Protein 3BH7 (pdb70)

GO terms:
  GO:0005525 GTP binding (F, IDA)
  GO:0003924 GTPase activity (F, IDA)
  GO:0019003 GDP binding (F, IDA)
  GO:0001822 kidney development (P, IMP)
  GO:0042461 photoreceptor cell development (P, IMP)
  GO:1903441 protein localization to ciliary membrane (P, IMP)
  GO:0006893 Golgi to plasma membrane transport (P, IMP)
  GO:0005515 protein binding (F, IPI)
  GO:0042073 intraciliary transport (P, IMP)
  GO:0007224 smoothened signaling pathway (P, IMP)
  GO:0000287 magnesium ion binding (F, IDA)
  GO:0035869 ciliary transition zone (C, IDA)
  GO:0036064 ciliary basal body (C, IDA)
  GO:0005930 axoneme (C, IDA)

Nearest PDB structures (foldseek):
  3bh7-assembly1_A  TM=1.006E+00  e=1.683E-35  Mus musculus
  3bh6-assembly1_A  TM=1.001E+00  e=4.102E-32  Mus musculus
  4zi2-assembly2_B  TM=9.980E-01  e=4.370E-32  Mus musculus
  4zi3-assembly1_B  TM=9.937E-01  e=2.928E-31  Mus musculus
  5di3-assembly1_A  TM=9.813E-01  e=5.095E-27  Chlamydomonas reinhardtii

InterPro domains:
  IPR005225 Small GTP-binding domain [TIGR00231] (16-137)
  IPR006689 Small GTPase superfamily, ARF/SAR type [PF00025] (4-176)
  IPR006689 Small GTPase superfamily, ARF/SAR type [PR00328] (19-42)
  IPR006689 Small GTPase superfamily, ARF/SAR type [PR00328] (47-71)
  IPR006689 Small GTPase superfamily, ARF/SAR type [PR00328] (74-99)
  IPR006689 Small GTPase superfamily, ARF/SAR type [PR00328] (119-140)
  IPR006689 Small GTPase superfamily, ARF/SAR type [SM00178] (3-177)
  IPR027417 P-loop containing nucleoside triphosphate hydrolase [G3DSA:3.40.50.300] (18-182)
  IPR027417 P-loop containing nucleoside triphosphate hydrolase [SSF52540] (15-177)
  IPR044612 ADP-ribosylation factor-like protein 2/3 [PTHR45697] (1-179)

Foldseek 3Di:
DAEEEEAEAFPLCRVLLVQLQQVHDNPDDDQDDAWDWDWHDDPNDIYIYIRGHHYPVCLVCSVVRLAPHQAYEYGGAQQPPVCLVVRLVSVVVVQVDPSCFQHEYEYEQEPPVDDNGDDQVVSCVVSVVVPPDRYHYYYWYYYSRVSPRSVVSVVVVVVRD/DPVLEDEQAELEEDEDDEPRAQAAEHEYENYENYEYEYPAEYAEYEHYQYEQYEYEDAEHLAEYEYENYENYFYEYEYQEYEYENYENYEYQYFYLDAYEYEPYANYEYFHHFKDWPCRLVRCVSSVHDLQRGDTARYYYPDDDPPDDRYYYDDPPDDSCVRRNDDDDPVRVVTDMDRDQLRGPRHGAQAPPDDDFLFKKKKKAFDDDCRVVVVSVLQVQLVVVVKGWHGKDWAQDDLVLLCQQVPPNSVVCHVRRVNGTMMMIMMDDDCSQVSSCVVCVPPVVVGDMDMDPDSVCRVVNVCSNVVVRCVVPDD

CATH classification: 3.40.50.300

Radius of gyration: 23.5 Å; Cα contacts (8 Å, |Δi|>4): 1098; chains: 2; bounding box: 62×51×64 Å

Solvent-accessible surface area: 20496 Å² total; per-residue (Å²): 160,2,50,0,0,0,0,0,10,3,14,1,13,14,10,25,2,0,16,44,31,23,105,76,93,34,65,38,5,48,4,20,71,40,97,27,107,39,69,14,146,19,104,81,66,84,1,40,1,61,0,3,1,2,3,93,111,18,20,104,145,8,141,94,29,3,103,117,12,57,0,0,0,0,1,2,19,0,4,9,107,97,16,42,154,37,4,10,110,32,5,80,86,7,25,134,28,142,103,0,70,101,14,18,0,0,0,0,0,3,34,55,78,21,66,17,18,0,67,17,73,76,7,18,126,62,36,79,2,118,89,22,214,81,23,75,71,67,27,37,41,2,3,3,68,90,17,134,19,8,102,86,0,2,58,40,0,10,174,45,86,121,130,92,41,53,10,55,41,40,122,111,77,64,31,11,45,61,39,57,70,1,62,27,64,2,0,25,0,28,65,0,68,73,0,51,0,6,0,0,4,26,0,17,12,0,10,0,5,62,0,23,70,1,37,0,0,0,0,0,0,79,19,7,0,2,2,5,75,2,113,38,0,74,2,0,0,0,1,20,17,1,13,0,20,48,4,113,86,5,31,3,10,0,4,0,14,5,48,0,2,0,1,48,8,47,68,0,64,0,2,9,0,34,0,36,0,75,70,0,47,142,9,3,137,78,2,60,18,32,18,2,20,9,29,2,4,49,15,48,19,12,26,97,85,115,83,126,147,23,61,47,48,1,75,102,121,26,85,5,75,109,34,0,40,62,19,114,33,134,130,9,122,76,10,189,22,22,28,109,55,118,126,4,14,0,12,59,7,34,9,111,34,169,93,110,10,144,22,15,0,0,0,0,2,8,14,48,150,154,9,91,64,23,0,71,101,0,15,78,64,0,81,68,129,52,18,87,3,8,26,6,14,47,8,36,4,100,46,116,19,0,100,108,2,3,123,136,68,1,92,91,6,66,102,16,14,154,116,20,58,0,8,2,0,13,0,1,7,116,30,0,6,112,31,0,59,108,12,21,112,133,49,11,120,86,52,119,14,8,14,0,135,36,119,126,44,0,60,38,2,6,91,33,0,37,75,5,0,80,123,81,39,31,51

Organism: Mus musculus (NCBI:txid10090)

Structure (mmCIF, N/CA/C/O backbone):
data_3BH7
#
_entry.id   3BH7
#
_cell.length_a   73.698
_cell.length_b   77.943
_cell.length_c   97.918
_cell.angle_alpha   90.00
_cell.angle_beta   90.00
_cell.angle_gamma   90.00
#
_symmetry.space_group_name_H-M   'P 21 21 21'
#
loop_
_entity.id
_entity.type
_entity.pdbx_description
1 polymer 'ADP-ribosylation factor-like protein 3'
2 polymer 'Protein XRP2'
3 non-polymer 'MAGNESIUM ION'
4 non-polymer 'TETRAFLUOROALUMINATE ION'
5 non-polymer "GUANOSINE-5'-DIPHOSPHATE"
6 water water
#
loop_
_atom_site.group_PDB
_atom_site.id
_atom_site.type_symbol
_atom_site.label_atom_id
_atom_site.label_alt_id
_atom_site.label_comp_id
_atom_site.label_asym_id
_atom_site.label_entity_id
_atom_site.label_seq_id
_atom_site.pdbx_PDB_ins_code
_atom_site.Cartn_x
_atom_site.Cartn_y
_atom_site.Cartn_z
_atom_site.occupancy
_atom_site.B_iso_or_equiv
_atom_site.auth_seq_id
_atom_site.auth_comp_id
_atom_site.auth_asym_id
_atom_site.auth_atom_id
_atom_site.pdbx_PDB_model_num
ATOM 1 N N . GLU A 1 4 ? 16.039 24.018 -23.502 1.00 34.41 17 GLU A N 1
ATOM 2 C CA . GLU A 1 4 ? 16.877 23.785 -22.295 1.00 34.12 17 GLU A CA 1
ATOM 3 C C . GLU A 1 4 ? 16.232 22.796 -21.323 1.00 33.40 17 GLU A C 1
ATOM 4 O O . GLU A 1 4 ? 16.937 21.991 -20.710 1.00 33.80 17 GLU A O 1
ATOM 10 N N . VAL A 1 5 ? 14.905 22.848 -21.182 1.00 32.03 18 VAL A N 1
ATOM 11 C CA . VAL A 1 5 ? 14.190 21.869 -20.353 1.00 30.46 18 VAL A CA 1
ATOM 12 C C . VAL A 1 5 ? 13.329 20.957 -21.227 1.00 29.62 18 VAL A C 1
ATOM 13 O O . VAL A 1 5 ? 12.414 21.416 -21.913 1.00 29.44 18 VAL A O 1
ATOM 17 N N . ARG A 1 6 ? 13.627 19.664 -21.187 1.00 28.50 19 ARG A N 1
ATOM 18 C CA . ARG A 1 6 ? 12.890 18.687 -21.974 1.00 27.80 19 ARG A CA 1
ATOM 19 C C . ARG A 1 6 ? 11.761 18.108 -21.134 1.00 26.97 19 ARG A C 1
ATOM 20 O O . ARG A 1 6 ? 12.004 17.447 -20.121 1.00 26.60 19 ARG A O 1
ATOM 28 N N . ILE A 1 7 ? 10.531 18.385 -21.556 1.00 26.02 20 ILE A N 1
ATOM 29 C CA . ILE A 1 7 ? 9.337 17.881 -20.882 1.00 25.27 20 ILE A CA 1
ATOM 30 C C . ILE A 1 7 ? 8.692 16.810 -21.750 1.00 25.10 20 ILE A C 1
ATOM 31 O O . ILE A 1 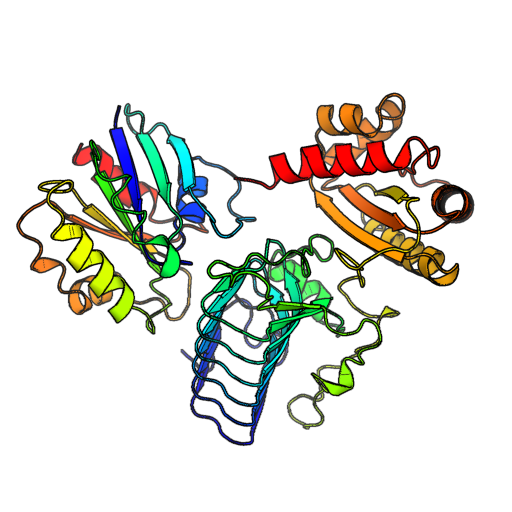7 ? 8.425 17.044 -22.931 1.00 25.12 20 ILE A O 1
ATOM 36 N N . LEU A 1 8 ? 8.460 15.639 -21.166 1.00 24.70 21 LEU A N 1
ATOM 37 C CA . LEU A 1 8 ? 7.738 14.568 -21.850 1.00 24.43 21 LEU A CA 1
ATOM 38 C C . LEU A 1 8 ? 6.301 14.526 -21.336 1.00 23.94 21 LEU A C 1
ATOM 39 O O . LEU A 1 8 ? 6.059 14.455 -20.121 1.00 23.32 21 LEU A O 1
ATOM 44 N N . LEU A 1 9 ? 5.358 14.599 -22.274 1.00 23.17 22 LEU A N 1
ATOM 45 C CA . LEU A 1 9 ? 3.937 14.667 -21.972 1.00 23.08 22 LEU A CA 1
ATOM 46 C C . LEU A 1 9 ? 3.267 13.322 -22.270 1.00 22.16 22 LEU A C 1
ATOM 47 O O . LEU A 1 9 ? 3.084 12.953 -23.431 1.00 21.93 22 LEU A O 1
ATOM 52 N N . LEU A 1 10 ? 2.919 12.590 -21.213 1.00 21.33 23 LEU A N 1
ATOM 53 C CA . LEU A 1 10 ? 2.375 11.236 -21.340 1.00 20.63 23 LEU A CA 1
ATOM 54 C C . LEU A 1 10 ? 1.053 11.067 -20.581 1.00 20.29 23 LEU A C 1
ATOM 55 O O . LEU A 1 10 ? 0.599 11.979 -19.881 1.00 20.20 23 LEU A O 1
ATOM 60 N N . GLY A 1 11 ? 0.441 9.896 -20.735 1.00 19.87 24 GLY A N 1
ATOM 61 C CA . GLY A 1 11 ? -0.887 9.636 -20.204 1.00 19.69 24 GLY A CA 1
ATOM 62 C C . GLY A 1 11 ? -1.693 8.857 -21.219 1.00 19.60 24 GLY A C 1
ATOM 63 O O . GLY A 1 11 ? -1.297 8.749 -22.390 1.00 19.58 24 GLY A O 1
ATOM 64 N N . LEU A 1 12 ? -2.819 8.309 -20.781 1.00 19.34 25 LEU A N 1
ATOM 65 C CA . LEU A 1 12 ? -3.657 7.509 -21.666 1.00 19.55 25 LEU A CA 1
ATOM 66 C C . LEU A 1 12 ? -4.214 8.338 -22.807 1.00 19.65 25 LEU A C 1
ATOM 67 O O . LEU A 1 12 ? -4.308 9.571 -22.710 1.00 19.98 25 LEU A O 1
ATOM 72 N N . ASP A 1 13 ? -4.579 7.649 -23.886 1.00 19.62 26 ASP A N 1
ATOM 73 C CA . ASP A 1 13 ? -5.345 8.251 -24.969 1.00 19.91 26 ASP A CA 1
ATOM 74 C C . ASP A 1 13 ? -6.559 8.995 -24.412 1.00 19.74 26 ASP A C 1
ATOM 75 O O . ASP A 1 13 ? -7.196 8.527 -23.470 1.00 20.05 26 ASP A O 1
ATOM 80 N N . ASN A 1 14 ? -6.833 10.181 -24.958 1.00 19.84 27 ASN A N 1
ATOM 81 C CA . ASN A 1 14 ? -8.001 10.985 -24.574 1.00 19.65 27 ASN A CA 1
ATOM 82 C C . ASN A 1 14 ? -7.871 11.695 -23.208 1.00 19.49 27 ASN A C 1
ATOM 83 O O . ASN A 1 14 ? -8.841 12.256 -22.708 1.00 19.56 27 ASN A O 1
ATOM 88 N N . ALA A 1 15 ? -6.674 11.688 -22.620 1.00 19.33 28 ALA A N 1
ATOM 89 C CA . ALA A 1 15 ? -6.459 12.305 -21.307 1.00 19.39 28 ALA A CA 1
ATOM 90 C C . ALA A 1 15 ? -6.508 13.827 -21.370 1.00 19.33 28 ALA A C 1
ATOM 91 O O . ALA A 1 15 ? -6.882 14.486 -20.392 1.00 19.62 28 ALA A O 1
ATOM 93 N N . GLY A 1 16 ? -6.101 14.369 -22.514 1.00 18.92 29 GLY A N 1
ATOM 94 C CA . GLY A 1 16 ? -6.046 15.808 -22.734 1.00 18.84 29 GLY A CA 1
ATOM 95 C C . GLY A 1 16 ? -4.645 16.368 -22.922 1.00 18.58 29 GLY A C 1
ATOM 96 O O . GLY A 1 16 ? -4.441 17.570 -22.763 1.00 19.09 29 GLY A O 1
ATOM 97 N N . LYS A 1 17 ? -3.681 15.516 -23.269 1.00 18.40 30 LYS A N 1
ATOM 98 C CA . LYS A 1 17 ? -2.283 15.944 -23.399 1.00 18.37 30 LYS A CA 1
ATOM 99 C C . LYS A 1 17 ? -2.099 17.047 -24.454 1.00 18.95 30 LYS A C 1
ATOM 100 O O . LYS A 1 17 ? -1.439 18.053 -24.202 1.00 18.62 30 LYS A O 1
ATOM 106 N N . THR A 1 18 ? -2.683 16.860 -25.634 1.00 18.65 31 THR A N 1
ATOM 107 C CA . THR A 1 18 ? -2.503 17.846 -26.714 1.00 18.95 31 THR A CA 1
ATOM 108 C C . THR A 1 18 ? -3.279 19.121 -26.423 1.00 19.19 31 THR A C 1
ATOM 109 O O . THR A 1 18 ? -2.816 20.217 -26.737 1.00 19.63 31 THR A O 1
ATOM 113 N N . THR A 1 19 ? -4.452 18.969 -25.818 1.00 19.70 32 THR A N 1
ATOM 114 C CA . THR A 1 19 ? -5.230 20.109 -25.357 1.00 20.03 32 THR A CA 1
ATOM 115 C C . THR A 1 19 ? -4.381 20.911 -24.368 1.00 20.85 32 THR A C 1
ATOM 116 O O . THR A 1 19 ? -4.297 22.129 -24.476 1.00 20.56 32 THR A O 1
ATOM 120 N N . LEU A 1 20 ? -3.715 20.215 -23.444 1.00 21.35 33 LEU A N 1
ATOM 121 C CA . LEU A 1 20 ? -2.758 20.844 -22.532 1.00 22.37 33 LEU A CA 1
ATOM 122 C C . LEU A 1 20 ? -1.574 21.477 -23.273 1.00 22.73 33 LEU A C 1
ATOM 123 O O . LEU A 1 20 ? -1.160 22.590 -22.942 1.00 22.87 33 LEU A O 1
ATOM 128 N N . LEU A 1 21 ? -1.037 20.771 -24.267 1.00 23.36 34 LEU A N 1
ATOM 129 C CA . LEU A 1 21 ? 0.059 21.304 -25.085 1.00 24.13 34 LEU A CA 1
ATOM 130 C C . LEU A 1 21 ? -0.303 22.655 -25.715 1.00 25.09 34 LEU A C 1
ATOM 131 O O . LEU A 1 21 ? 0.502 23.593 -25.698 1.00 25.23 34 LEU A O 1
ATOM 136 N N . LYS A 1 22 ? -1.509 22.749 -26.270 1.00 26.31 35 LYS A N 1
ATOM 137 C CA . LYS A 1 22 ? -1.950 23.993 -26.902 1.00 27.69 35 LYS A CA 1
ATOM 138 C C . LYS A 1 22 ? -2.241 25.087 -25.872 1.00 28.78 35 LYS A C 1
ATOM 139 O O . LYS A 1 22 ? -1.972 26.271 -26.118 1.00 28.91 35 LYS A O 1
ATOM 145 N N . GLN A 1 23 ? -2.779 24.685 -24.722 1.00 29.93 36 GLN A N 1
ATOM 146 C CA . GLN A 1 23 ? -3.017 25.597 -23.604 1.00 31.24 36 GLN A CA 1
ATOM 147 C C . GLN A 1 23 ? -1.713 26.262 -23.148 1.00 31.94 36 GLN A C 1
ATOM 148 O O . GLN A 1 23 ? -1.659 27.485 -22.986 1.00 31.78 36 GLN A O 1
ATOM 154 N N . LEU A 1 24 ? -0.669 25.452 -22.970 1.00 32.72 37 LEU A N 1
ATOM 155 C CA . LEU A 1 24 ? 0.668 25.938 -22.619 1.00 33.54 37 LEU A CA 1
ATOM 156 C C . LEU A 1 24 ? 1.239 26.909 -23.652 1.00 34.47 37 LEU A C 1
ATOM 157 O O . LEU A 1 24 ? 1.779 27.957 -23.293 1.00 34.48 37 LEU A O 1
ATOM 162 N N . ALA A 1 25 ? 1.116 26.554 -24.930 1.00 35.21 38 ALA A N 1
ATOM 163 C CA . ALA A 1 25 ? 1.612 27.383 -26.029 1.00 36.18 38 ALA A CA 1
ATOM 164 C C . ALA A 1 25 ? 0.778 28.647 -26.263 1.00 36.84 38 ALA A C 1
ATOM 165 O O . ALA A 1 25 ? 1.106 29.453 -27.143 1.00 37.12 38 ALA A O 1
ATOM 167 N N . SER A 1 26 ? -0.283 28.810 -25.469 1.00 37.63 39 SER A N 1
ATOM 168 C CA . SER A 1 26 ? -1.230 29.929 -25.578 1.00 38.42 39 SER A CA 1
ATOM 169 C C . SER A 1 26 ? -1.909 29.974 -26.946 1.00 38.83 39 SER A C 1
ATOM 170 O O . SER A 1 26 ? -2.071 31.044 -27.546 1.00 39.01 39 SER A O 1
ATOM 173 N N . GLU A 1 27 ? -2.309 28.800 -27.426 1.00 39.13 40 GLU A N 1
ATOM 174 C CA . GLU A 1 27 ? -2.900 28.668 -28.748 1.00 39.41 40 GLU A CA 1
ATOM 175 C C . GLU A 1 27 ? -4.334 28.158 -28.666 1.00 39.61 40 GLU A C 1
ATOM 176 O O . GLU A 1 27 ? -4.814 27.807 -27.581 1.00 39.44 40 GLU A O 1
ATOM 182 N N . ASP A 1 28 ? -5.012 28.139 -29.815 1.00 39.94 41 ASP A N 1
ATOM 183 C CA . ASP A 1 28 ? -6.411 27.734 -29.906 1.00 40.21 41 ASP A CA 1
ATOM 184 C C . ASP A 1 28 ? -6.619 26.353 -29.292 1.00 40.11 41 ASP A C 1
ATOM 185 O O . ASP A 1 28 ? -5.925 25.397 -29.636 1.00 40.32 41 ASP A O 1
ATOM 190 N N . ILE A 1 29 ? -7.587 26.279 -28.384 1.00 39.88 42 ILE A N 1
ATOM 191 C CA . ILE A 1 29 ? -7.838 25.097 -27.569 1.00 39.63 42 ILE A CA 1
ATOM 192 C C . ILE A 1 29 ? -9.047 24.291 -28.057 1.00 39.15 42 ILE A C 1
ATOM 193 O O . ILE A 1 29 ? -9.247 23.143 -27.649 1.00 39.24 42 ILE A O 1
ATOM 198 N N . SER A 1 30 ? -9.833 24.898 -28.944 1.00 38.47 43 SER A N 1
ATOM 199 C CA . SER A 1 30 ? -11.174 24.402 -29.277 1.00 37.59 43 SER A CA 1
ATOM 200 C C . SER A 1 30 ? -11.225 23.310 -30.351 1.00 36.70 43 SER A C 1
ATOM 201 O O . SER A 1 30 ? -12.252 22.643 -30.499 1.00 36.93 43 SER A O 1
ATOM 204 N N . HIS A 1 31 ? -10.135 23.139 -31.097 1.00 35.34 44 HIS A N 1
ATOM 205 C CA . HIS A 1 31 ? -10.079 22.157 -32.188 1.00 33.79 44 HIS A CA 1
ATOM 206 C C . HIS A 1 31 ? -8.786 21.333 -32.141 1.00 32.31 44 HIS A C 1
ATOM 207 O O . HIS A 1 31 ? -7.725 21.805 -32.550 1.00 32.69 44 HIS A O 1
ATOM 214 N N . ILE A 1 32 ? -8.886 20.105 -31.639 1.00 30.18 45 ILE A N 1
ATOM 215 C CA . ILE A 1 32 ? -7.727 19.233 -31.418 1.00 27.65 45 ILE A CA 1
ATOM 216 C C . ILE A 1 32 ? -8.006 17.856 -32.010 1.00 26.20 45 ILE A C 1
ATOM 217 O O . ILE A 1 32 ? -9.014 17.242 -31.671 1.00 26.00 45 ILE A O 1
ATOM 222 N N . THR A 1 33 ? -7.129 17.378 -32.891 1.00 24.53 46 THR A N 1
ATOM 223 C CA . THR A 1 33 ? -7.254 16.014 -33.426 1.00 23.53 46 THR A CA 1
ATOM 224 C C . THR A 1 33 ? -6.514 14.994 -32.544 1.00 22.58 46 THR A C 1
ATOM 225 O O . THR A 1 33 ? -5.509 15.339 -31.925 1.00 22.11 46 THR A O 1
ATOM 229 N N . PRO A 1 34 ? -7.026 13.747 -32.459 1.00 22.06 47 PRO A N 1
ATOM 230 C CA . PRO A 1 34 ? -6.240 12.709 -31.785 1.00 21.64 47 PRO A CA 1
ATOM 231 C C . PRO A 1 34 ? -4.847 12.558 -32.408 1.00 21.52 47 PRO A C 1
ATOM 232 O O . PRO A 1 34 ? -4.700 12.638 -33.633 1.00 21.22 47 PRO A O 1
ATOM 236 N N . THR A 1 35 ?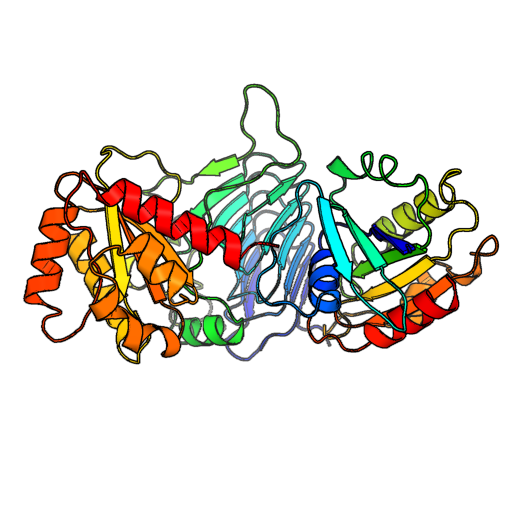 -3.835 12.367 -31.562 1.00 21.28 48 THR A N 1
ATOM 237 C CA . THR A 1 35 ? -2.445 12.357 -32.009 1.00 21.36 48 THR A CA 1
ATOM 238 C C . THR A 1 35 ? -2.048 10.962 -32.466 1.00 21.94 48 THR A C 1
ATOM 239 O O . THR A 1 35 ? -2.185 10.005 -31.710 1.00 22.13 48 THR A O 1
ATOM 243 N N . GLN A 1 36 ? -1.536 10.853 -33.687 1.00 22.51 49 GLN A N 1
ATOM 244 C CA . GLN A 1 36 ? -1.169 9.552 -34.245 1.00 23.43 49 GLN A CA 1
ATOM 245 C C . GLN A 1 36 ? 0.271 9.144 -33.925 1.00 23.39 49 GLN A C 1
ATOM 246 O O . GLN A 1 36 ? 0.556 7.951 -33.705 1.00 24.39 49 GLN A O 1
ATOM 252 N N . GLY A 1 37 ? 1.153 10.140 -33.898 1.00 22.76 50 GLY A N 1
ATOM 253 C CA . GLY A 1 37 ? 2.577 9.972 -33.600 1.00 21.84 50 GLY A CA 1
ATOM 254 C C . GLY A 1 37 ? 2.972 10.859 -32.435 1.00 21.46 50 GLY A C 1
ATOM 255 O O . GLY A 1 37 ? 2.819 10.463 -31.277 1.00 20.86 50 GLY A O 1
ATOM 256 N N . PHE A 1 38 ? 3.471 12.060 -32.734 1.00 21.24 51 PHE A N 1
ATOM 257 C CA . PHE A 1 38 ? 3.817 13.031 -31.688 1.00 21.68 51 PHE A CA 1
ATOM 258 C C . PHE A 1 38 ? 3.815 14.486 -32.163 1.00 21.95 51 PHE A C 1
ATOM 259 O O . PHE A 1 38 ? 3.890 14.770 -33.363 1.00 21.49 51 PHE A O 1
ATOM 267 N N . ASN A 1 39 ? 3.712 15.392 -31.199 1.00 22.24 52 ASN A N 1
ATOM 268 C CA . ASN A 1 39 ? 3.825 16.821 -31.440 1.00 23.29 52 ASN A CA 1
ATOM 269 C C . ASN A 1 39 ? 4.941 17.391 -30.585 1.00 24.24 52 ASN A C 1
ATOM 270 O O . ASN A 1 39 ? 5.237 16.866 -29.510 1.00 24.29 52 ASN A O 1
ATOM 275 N N . ILE A 1 40 ? 5.564 18.457 -31.075 1.00 25.67 53 ILE A N 1
ATOM 276 C CA . ILE A 1 40 ? 6.544 19.206 -30.288 1.00 27.12 53 ILE A CA 1
ATOM 277 C C . ILE A 1 40 ? 6.212 20.692 -30.299 1.00 27.81 53 ILE A C 1
ATOM 278 O O . ILE A 1 40 ? 5.795 21.237 -31.330 1.00 27.40 53 ILE A O 1
ATOM 283 N N . LYS A 1 41 ? 6.368 21.329 -29.141 1.00 28.59 54 LYS A N 1
ATOM 284 C CA . LYS A 1 41 ? 6.262 22.784 -29.031 1.00 30.13 54 LYS A CA 1
ATOM 285 C C . LYS A 1 41 ? 7.235 23.325 -27.990 1.00 30.91 54 LYS A C 1
ATOM 286 O O . LYS A 1 41 ? 7.503 22.672 -26.978 1.00 30.46 54 LYS A O 1
ATOM 292 N N . SER A 1 42 ? 7.780 24.509 -28.267 1.00 32.00 55 SER A N 1
ATOM 293 C CA . SER A 1 42 ? 8.612 25.225 -27.304 1.00 32.99 55 SER A CA 1
ATOM 294 C C . SER A 1 42 ? 7.798 26.333 -26.656 1.00 33.61 55 SER A C 1
ATOM 295 O O . SER A 1 42 ? 7.136 27.117 -27.346 1.00 33.91 55 SER A O 1
ATOM 298 N N . VAL A 1 43 ? 7.839 26.381 -25.327 1.00 33.93 56 VAL A N 1
ATOM 299 C CA . VAL A 1 43 ? 7.130 27.399 -24.557 1.00 34.23 56 VAL A CA 1
ATOM 300 C C . VAL A 1 43 ? 8.070 28.108 -23.578 1.00 34.56 56 VAL A C 1
ATOM 301 O O . VAL A 1 43 ? 8.991 27.495 -23.031 1.00 34.62 56 VAL A O 1
ATOM 305 N N . GLN A 1 44 ? 7.842 29.404 -23.384 1.00 34.66 57 GLN A N 1
ATOM 306 C CA . GLN A 1 44 ? 8.571 30.177 -22.387 1.00 35.00 57 GLN A CA 1
ATOM 307 C C . GLN A 1 44 ? 7.802 30.150 -21.073 1.00 35.02 57 GLN A C 1
ATOM 308 O O . GLN A 1 44 ? 6.574 30.282 -21.061 1.00 35.44 57 GLN A O 1
ATOM 314 N N . SER A 1 45 ? 8.520 29.958 -19.973 1.00 34.56 58 SER A N 1
ATOM 315 C CA . SER A 1 45 ? 7.925 30.062 -18.645 1.00 34.53 58 SER A CA 1
ATOM 316 C C . SER A 1 45 ? 8.979 30.409 -17.603 1.00 34.29 58 SER A C 1
ATOM 317 O O . SER A 1 45 ? 9.960 29.684 -17.439 1.00 33.88 58 SER A O 1
ATOM 320 N N . GLN A 1 46 ? 8.785 31.545 -16.933 1.00 33.97 59 GLN A N 1
ATOM 321 C CA . GLN A 1 46 ? 9.610 31.958 -15.785 1.00 34.06 59 GLN A CA 1
ATOM 322 C C . GLN A 1 46 ? 11.119 32.001 -16.069 1.00 33.40 59 GLN A C 1
ATOM 323 O O . GLN A 1 46 ? 11.931 31.677 -15.198 1.00 33.66 59 GLN A O 1
ATOM 329 N N . GLY A 1 47 ? 11.486 32.404 -17.282 1.00 32.74 60 GLY A N 1
ATOM 330 C CA . GLY A 1 47 ? 12.894 32.488 -17.680 1.00 31.90 60 GLY A CA 1
ATOM 331 C C . GLY A 1 47 ? 13.441 31.212 -18.299 1.00 31.36 60 GLY A C 1
ATOM 332 O O . GLY A 1 47 ? 14.575 31.186 -18.782 1.00 31.20 60 GLY A O 1
ATOM 333 N N . PHE A 1 48 ? 12.636 30.153 -18.281 1.00 30.87 61 PHE A N 1
ATOM 334 C CA . PHE A 1 48 ? 13.024 28.877 -18.868 1.00 30.81 61 PHE A CA 1
ATOM 335 C C . PHE A 1 48 ? 12.408 28.706 -20.242 1.00 30.73 61 PHE A C 1
ATOM 336 O O . PHE A 1 48 ? 11.331 29.242 -20.519 1.00 30.76 61 PHE A O 1
ATOM 344 N N . LYS A 1 49 ? 13.098 27.952 -21.09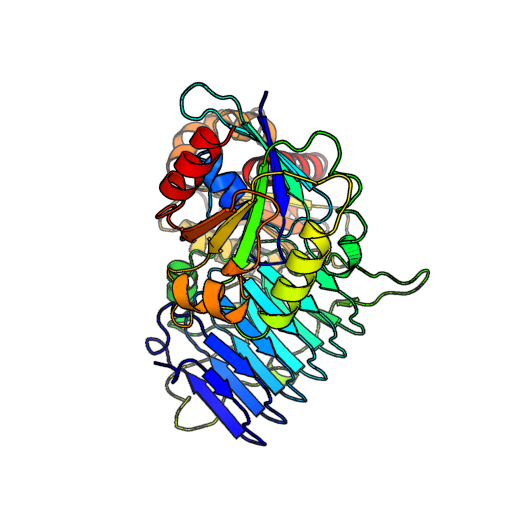2 1.00 30.53 62 LYS A N 1
ATOM 345 C CA A LYS A 1 49 ? 12.515 27.525 -22.351 0.50 30.45 62 LYS A CA 1
ATOM 346 C CA B LYS A 1 49 ? 12.552 27.513 -22.373 0.50 30.52 62 LYS A CA 1
ATOM 347 C C . LYS A 1 49 ? 12.207 26.029 -22.266 1.00 30.26 62 LYS A C 1
ATOM 348 O O . LYS A 1 49 ? 13.096 25.192 -22.092 1.00 30.09 62 LYS A O 1
ATOM 359 N N . LEU A 1 50 ? 10.921 25.716 -22.344 1.00 30.03 63 LEU A N 1
ATOM 360 C CA . LEU A 1 50 ? 10.455 24.351 -22.183 1.00 29.80 63 LEU A CA 1
ATOM 361 C C . LEU A 1 50 ? 10.160 23.728 -23.540 1.00 29.76 63 LEU A C 1
ATOM 362 O O . LEU A 1 50 ? 9.322 24.235 -24.294 1.00 30.07 63 LEU A O 1
ATOM 367 N N . ASN A 1 51 ? 10.874 22.649 -23.850 1.00 29.37 64 ASN A N 1
ATOM 368 C CA . ASN A 1 51 ? 10.623 21.851 -25.049 1.00 28.92 64 ASN A CA 1
ATOM 369 C C . ASN A 1 51 ? 9.725 20.671 -24.687 1.00 28.25 64 ASN A C 1
ATOM 370 O O . ASN A 1 51 ? 10.154 19.727 -24.029 1.00 27.96 64 ASN A O 1
ATOM 375 N N . VAL A 1 52 ? 8.466 20.758 -25.100 1.00 27.57 65 VAL A N 1
ATOM 376 C CA . VAL A 1 52 ? 7.446 19.798 -24.700 1.00 27.07 65 VAL A CA 1
ATOM 377 C C . VAL A 1 52 ? 7.230 18.779 -25.816 1.00 26.55 65 VAL A C 1
ATOM 378 O O . VAL A 1 52 ? 6.954 19.148 -26.966 1.00 26.61 65 VAL A O 1
ATOM 382 N N . TRP A 1 53 ? 7.391 17.506 -25.470 1.00 25.72 66 TRP A N 1
ATOM 383 C CA . TRP A 1 53 ? 7.164 16.390 -26.389 1.00 25.07 66 TRP A CA 1
ATOM 384 C C . TRP A 1 53 ? 5.833 15.728 -26.042 1.00 24.32 66 TRP A C 1
ATOM 385 O O . TRP A 1 53 ? 5.705 15.076 -25.004 1.00 24.03 66 TRP A O 1
ATOM 396 N N . ASP A 1 54 ? 4.845 15.913 -26.915 1.00 23.43 67 ASP A N 1
ATOM 397 C CA . ASP A 1 54 ? 3.474 15.446 -26.693 1.00 22.48 67 ASP A CA 1
ATOM 398 C C . ASP A 1 54 ? 3.222 14.184 -27.513 1.00 22.34 67 ASP A C 1
ATOM 399 O O . ASP A 1 54 ? 3.150 14.225 -28.740 1.00 21.82 67 ASP A O 1
ATOM 404 N N . ILE A 1 55 ? 3.086 13.061 -26.820 1.00 21.95 68 ILE A N 1
ATOM 405 C CA . ILE A 1 55 ? 3.089 11.759 -27.468 1.00 21.97 68 ILE A CA 1
ATOM 406 C C . ILE A 1 55 ? 1.687 11.167 -27.521 1.00 21.74 68 ILE A C 1
ATOM 407 O O . ILE A 1 55 ? 0.895 11.367 -26.606 1.00 21.79 68 ILE A O 1
ATOM 412 N N . GLY A 1 56 ? 1.379 10.446 -28.599 1.00 22.01 69 GLY A N 1
ATOM 413 C CA . GLY A 1 56 ? 0.115 9.703 -28.690 1.00 21.90 69 GLY A CA 1
ATOM 414 C C . GLY A 1 56 ? 0.045 8.614 -27.635 1.00 21.78 69 GLY A C 1
ATOM 415 O O . GLY A 1 56 ? 1.049 7.944 -27.355 1.00 22.07 69 GLY A O 1
ATOM 416 N N . GLY A 1 57 ? -1.137 8.424 -27.056 1.00 21.38 70 GLY A N 1
ATOM 417 C CA . GLY A 1 57 ? -1.283 7.559 -25.889 1.00 21.20 70 GLY A CA 1
ATOM 418 C C . GLY A 1 57 ? -2.139 6.309 -26.017 1.00 21.03 70 GLY A C 1
ATOM 419 O O . GLY A 1 57 ? -2.438 5.669 -25.007 1.00 20.83 70 GLY A O 1
ATOM 420 N N . GLN A 1 58 ? -2.538 5.966 -27.241 1.00 20.87 71 GLN A N 1
ATOM 421 C CA . GLN A 1 58 ? -3.301 4.734 -27.493 1.00 20.96 71 GLN A CA 1
ATOM 422 C C . GLN A 1 58 ? -2.496 3.534 -27.014 1.00 21.12 71 GLN A C 1
ATOM 423 O O . GLN A 1 58 ? -1.270 3.513 -27.140 1.00 20.98 71 GLN A O 1
ATOM 429 N N . ARG A 1 59 ? -3.195 2.543 -26.475 1.00 21.38 72 ARG A N 1
ATOM 430 C CA . ARG A 1 59 ? -2.581 1.288 -26.047 1.00 22.02 72 ARG A CA 1
ATOM 431 C C . ARG A 1 59 ? -1.598 0.734 -27.090 1.00 22.28 72 ARG A C 1
ATOM 432 O O . ARG A 1 59 ? -0.478 0.355 -26.750 1.00 21.71 72 ARG A O 1
ATOM 440 N N . LYS A 1 60 ? -2.023 0.711 -28.355 1.00 22.49 73 LYS A N 1
ATOM 441 C CA . LYS A 1 60 ? -1.202 0.226 -29.474 1.00 22.63 73 LYS A CA 1
ATOM 442 C C . LYS A 1 60 ? 0.184 0.874 -29.552 1.00 22.69 73 LYS A C 1
ATOM 443 O O . LYS A 1 60 ? 1.179 0.202 -29.845 1.00 22.29 73 LYS A O 1
ATOM 449 N N . ILE A 1 61 ? 0.245 2.180 -29.293 1.00 22.38 74 ILE A N 1
ATOM 450 C CA . ILE A 1 61 ? 1.473 2.934 -29.523 1.00 22.21 74 ILE A CA 1
ATOM 451 C C . ILE A 1 61 ? 2.289 3.267 -28.266 1.00 22.71 74 ILE A C 1
ATOM 452 O O . ILE A 1 61 ? 3.324 3.934 -28.353 1.00 22.62 74 ILE A O 1
ATOM 457 N N . ARG A 1 62 ? 1.837 2.781 -27.112 1.00 23.02 75 ARG A N 1
ATOM 458 C CA . ARG A 1 62 ? 2.580 2.958 -25.849 1.00 23.68 75 ARG A CA 1
ATOM 459 C C . ARG A 1 62 ? 4.007 2.359 -25.817 1.00 24.30 75 ARG A C 1
ATOM 460 O O . ARG A 1 62 ? 4.875 2.895 -25.120 1.00 24.54 75 ARG A O 1
ATOM 468 N N . PRO A 1 63 ? 4.254 1.240 -26.537 1.00 25.01 76 PRO A N 1
ATOM 469 C CA . PRO A 1 63 ? 5.642 0.767 -26.702 1.00 25.15 76 PRO A CA 1
ATOM 470 C C . PRO A 1 63 ? 6.604 1.821 -27.260 1.00 25.25 76 PRO A C 1
ATOM 471 O O . PRO A 1 63 ? 7.807 1.772 -26.975 1.00 25.36 76 PRO A O 1
ATOM 475 N N . TYR A 1 64 ? 6.083 2.775 -28.033 1.00 25.09 77 TYR A N 1
ATOM 476 C CA A TYR A 1 64 ? 6.873 3.874 -28.612 0.50 24.83 77 TYR A CA 1
ATOM 477 C CA B TYR A 1 64 ? 6.954 3.794 -28.592 0.50 25.25 77 TYR A CA 1
ATOM 478 C C . TYR A 1 64 ? 7.305 4.881 -27.559 1.00 24.75 77 TYR A C 1
ATOM 479 O O . TYR A 1 64 ? 8.198 5.691 -27.794 1.00 24.53 77 TYR A O 1
ATOM 496 N N . TRP A 1 65 ? 6.633 4.866 -26.403 1.00 24.32 78 TRP A N 1
ATOM 497 C CA . TRP A 1 65 ? 6.924 5.841 -25.340 1.00 24.07 78 TRP A CA 1
ATOM 498 C C . TRP A 1 65 ? 8.400 5.834 -24.926 1.00 24.43 78 TRP A C 1
ATOM 499 O O . TRP A 1 65 ? 8.994 6.898 -24.733 1.00 23.95 78 TRP A O 1
ATOM 510 N N . ARG A 1 66 ? 8.985 4.635 -24.824 1.00 25.01 79 ARG A N 1
ATOM 511 C CA . ARG A 1 66 ? 10.390 4.465 -24.420 1.00 26.06 79 ARG A CA 1
ATOM 512 C C . ARG A 1 66 ? 11.389 5.174 -25.349 1.00 25.67 79 ARG A C 1
ATOM 513 O O . ARG A 1 66 ? 12.454 5.606 -24.903 1.00 25.05 79 ARG A O 1
ATOM 521 N N . SER A 1 67 ? 11.024 5.316 -26.626 1.00 25.70 80 SER A N 1
ATOM 522 C CA A SER A 1 67 ? 11.871 5.982 -27.619 0.50 25.70 80 SER A CA 1
ATOM 523 C CA B SER A 1 67 ? 11.896 5.967 -27.601 0.50 25.90 80 SER A CA 1
ATOM 524 C C . SER A 1 67 ? 12.141 7.450 -27.276 1.00 25.96 80 SER A C 1
ATOM 525 O O . SER A 1 67 ? 13.058 8.061 -27.823 1.00 25.66 80 SER A O 1
ATOM 530 N N . TYR A 1 68 ? 11.338 8.002 -26.363 1.00 26.25 81 TYR A N 1
ATOM 531 C CA . TYR A 1 68 ? 11.422 9.410 -25.951 1.00 27.44 81 TYR A CA 1
ATOM 532 C C . TYR A 1 68 ? 12.091 9.686 -24.608 1.00 27.91 81 TYR A C 1
ATOM 533 O O . TYR A 1 68 ? 12.380 10.843 -24.294 1.00 28.02 81 TYR A O 1
ATOM 542 N N . PHE A 1 69 ? 12.336 8.639 -23.821 1.00 28.53 82 PHE A N 1
ATOM 543 C CA . PHE A 1 69 ? 12.803 8.803 -22.439 1.00 29.19 82 PHE A CA 1
ATOM 544 C C . PHE A 1 69 ? 14.128 9.544 -22.284 1.00 30.03 82 PHE A C 1
ATOM 545 O O . PHE A 1 69 ? 14.278 10.347 -21.365 1.00 29.98 82 PHE A O 1
ATOM 553 N N . GLU A 1 70 ? 15.081 9.268 -23.173 1.00 31.05 83 GLU A N 1
ATOM 554 C CA . GLU A 1 70 ? 16.452 9.755 -23.009 1.00 32.09 83 GLU A CA 1
ATOM 555 C C . GLU A 1 70 ? 16.532 11.277 -22.887 1.00 31.99 83 GLU A C 1
ATOM 556 O O . GLU A 1 70 ? 15.984 11.996 -23.714 1.00 31.75 83 GLU A O 1
ATOM 562 N N . ASN A 1 71 ? 17.219 11.739 -21.841 1.00 32.26 84 ASN A N 1
ATOM 563 C CA . ASN A 1 71 ? 17.446 13.172 -21.564 1.00 32.61 84 ASN A CA 1
ATOM 564 C C . ASN A 1 71 ? 16.218 13.968 -21.108 1.00 32.25 84 ASN A C 1
ATOM 565 O O . ASN A 1 71 ? 16.285 15.194 -20.980 1.00 32.40 84 ASN A O 1
ATOM 570 N N . THR A 1 72 ? 15.104 13.274 -20.873 1.00 31.53 85 THR A N 1
ATOM 571 C CA . THR A 1 72 ? 13.917 13.886 -20.274 1.00 30.64 85 THR A CA 1
ATOM 572 C C . THR A 1 72 ? 14.289 14.528 -18.937 1.00 29.89 85 THR A C 1
ATOM 573 O O . THR A 1 72 ? 14.950 13.910 -18.100 1.00 29.97 85 THR A O 1
ATOM 577 N N . ASP A 1 73 ? 13.876 15.778 -18.763 1.00 28.93 86 ASP A N 1
ATOM 578 C CA . ASP A 1 73 ? 14.123 16.518 -17.533 1.00 27.97 86 ASP A CA 1
ATOM 579 C C . ASP A 1 73 ? 12.937 16.425 -16.583 1.00 27.02 86 ASP A C 1
ATOM 580 O O . ASP A 1 73 ? 13.109 16.327 -15.366 1.00 26.48 86 ASP A O 1
ATOM 585 N N . ILE A 1 74 ? 11.733 16.460 -17.154 1.00 25.90 87 ILE A N 1
ATOM 586 C CA . ILE A 1 74 ? 10.491 16.464 -16.392 1.00 25.06 87 ILE A CA 1
ATOM 587 C C . ILE A 1 74 ? 9.470 15.576 -17.094 1.00 24.42 87 ILE A C 1
ATOM 588 O O . ILE A 1 74 ? 9.305 15.660 -18.316 1.00 24.45 87 ILE A O 1
ATOM 593 N N . LEU A 1 75 ? 8.785 14.739 -16.321 1.00 23.68 88 LEU A N 1
ATOM 594 C CA . LEU A 1 75 ? 7.638 13.992 -16.832 1.00 22.92 88 LEU A CA 1
ATOM 595 C C . LEU A 1 75 ? 6.348 14.673 -16.396 1.00 22.38 88 LEU A C 1
ATOM 596 O O . LEU A 1 75 ? 6.150 14.958 -15.212 1.00 22.17 88 LEU A O 1
ATOM 601 N N . ILE A 1 76 ? 5.479 14.958 -17.362 1.00 21.83 89 ILE A N 1
ATOM 602 C CA . ILE A 1 76 ? 4.126 15.387 -17.050 1.00 21.43 89 ILE A CA 1
ATOM 603 C C . ILE A 1 76 ? 3.176 14.277 -17.480 1.00 20.68 89 ILE A C 1
ATOM 604 O O . ILE A 1 76 ? 3.125 13.915 -18.653 1.00 20.47 89 ILE A O 1
ATOM 609 N N . TYR A 1 77 ? 2.457 13.730 -16.509 1.00 20.11 90 TYR A N 1
ATOM 610 C CA . TYR A 1 77 ? 1.543 12.616 -16.744 1.00 19.79 90 TYR A CA 1
ATOM 611 C C . TYR A 1 77 ? 0.105 13.077 -16.551 1.00 19.73 90 TYR A C 1
ATOM 612 O O . TYR A 1 77 ? -0.289 13.513 -15.465 1.00 19.49 90 TYR A O 1
ATOM 621 N N . VAL A 1 78 ? -0.676 12.974 -17.616 1.00 19.66 91 VAL A N 1
ATOM 622 C CA . VAL A 1 78 ? -2.020 13.537 -17.632 1.00 19.80 91 VAL A CA 1
ATOM 623 C C . VAL A 1 78 ? -3.074 12.448 -17.445 1.00 20.04 91 VAL A C 1
ATOM 624 O O . VAL A 1 78 ? -3.041 11.406 -18.103 1.00 19.96 91 VAL A O 1
ATOM 628 N N . ILE A 1 79 ? -4.002 12.705 -16.527 1.00 20.76 92 ILE A N 1
ATOM 629 C CA . ILE A 1 79 ? -5.097 11.788 -16.246 1.00 21.41 92 ILE A CA 1
ATOM 630 C C . ILE A 1 79 ? -6.444 12.461 -16.515 1.00 21.61 92 ILE A C 1
ATOM 631 O O . ILE A 1 79 ? -6.677 13.590 -16.088 1.00 21.44 92 ILE A O 1
ATOM 636 N N . ASP A 1 80 ? -7.325 11.763 -17.228 1.00 22.26 93 ASP A N 1
ATOM 637 C CA . ASP A 1 80 ? -8.706 12.205 -17.372 1.00 22.87 93 ASP A CA 1
ATOM 638 C C . ASP A 1 80 ? -9.439 11.852 -16.074 1.00 23.41 93 ASP A C 1
ATOM 639 O O . ASP A 1 80 ? -9.809 10.691 -15.850 1.00 23.20 93 ASP A O 1
ATOM 644 N N . SER A 1 81 ? -9.627 12.862 -15.225 1.00 24.52 94 SER A N 1
ATOM 645 C CA . SER A 1 81 ? -10.236 12.696 -13.892 1.00 25.62 94 SER A CA 1
ATOM 646 C C . SER A 1 81 ? -11.694 12.258 -13.951 1.00 26.49 94 SER A C 1
ATOM 647 O O . SER A 1 81 ? -12.250 11.778 -12.959 1.00 26.91 94 SER A O 1
ATOM 650 N N . ALA A 1 82 ? -12.309 12.439 -15.115 1.00 27.54 95 ALA A N 1
ATOM 651 C CA . ALA A 1 82 ? -13.716 12.126 -15.319 1.00 28.53 95 ALA A CA 1
ATOM 652 C C . ALA A 1 82 ? -13.901 10.837 -16.125 1.00 29.28 95 ALA A C 1
ATOM 653 O O . ALA A 1 82 ? -14.984 10.576 -16.658 1.00 30.12 95 ALA A O 1
ATOM 655 N N . ASP A 1 83 ? -12.841 10.039 -16.212 1.00 29.81 96 ASP A N 1
ATOM 656 C CA . ASP A 1 83 ? -12.915 8.714 -16.821 1.00 30.24 96 ASP A CA 1
ATOM 657 C C . ASP A 1 83 ? -12.471 7.676 -15.787 1.00 30.57 96 ASP A C 1
ATOM 658 O O . ASP A 1 83 ? -11.417 7.034 -15.922 1.00 30.57 96 ASP A O 1
ATOM 663 N N . ARG A 1 84 ? -13.294 7.535 -14.745 1.00 31.19 97 ARG A N 1
ATOM 664 C CA . ARG A 1 84 ? -13.052 6.606 -13.634 1.00 31.26 97 ARG A CA 1
ATOM 665 C C . ARG A 1 84 ? -12.918 5.162 -14.100 1.00 31.02 97 ARG A C 1
ATOM 666 O O . ARG A 1 84 ? -12.184 4.375 -13.496 1.00 30.79 97 ARG A O 1
ATOM 674 N N . LYS A 1 85 ? -13.629 4.827 -15.175 1.00 30.60 98 LYS A N 1
ATOM 675 C CA . LYS A 1 85 ? -13.578 3.501 -15.786 1.00 30.64 98 LYS A CA 1
ATOM 676 C C . LYS A 1 85 ? -12.144 3.038 -16.095 1.00 30.05 98 LYS A C 1
ATOM 677 O O . LYS A 1 85 ? -11.849 1.838 -16.096 1.00 30.17 98 LYS A O 1
ATOM 683 N N . ARG A 1 86 ? -11.259 3.994 -16.351 1.00 29.37 99 ARG A N 1
ATOM 684 C CA . ARG A 1 86 ? -9.902 3.679 -16.781 1.00 28.60 99 ARG A CA 1
ATOM 685 C C . ARG A 1 86 ? -8.825 4.065 -15.768 1.00 28.23 99 ARG A C 1
ATOM 686 O O . ARG A 1 86 ? -7.641 4.095 -16.100 1.00 27.89 99 ARG A O 1
ATOM 694 N N . PHE A 1 87 ? -9.237 4.326 -14.528 1.00 27.92 100 PHE A N 1
ATOM 695 C CA . PHE A 1 87 ? -8.293 4.650 -13.453 1.00 27.90 100 PHE A CA 1
ATOM 696 C C . PHE A 1 87 ? -7.275 3.529 -13.235 1.00 27.60 100 PHE A C 1
ATOM 697 O O . PHE A 1 87 ? -6.097 3.793 -12.996 1.00 27.43 100 PHE A O 1
ATOM 705 N N . GLU A 1 88 ? -7.736 2.284 -13.329 1.00 27.72 101 GLU A N 1
ATOM 706 C CA . GLU A 1 88 ? -6.857 1.120 -13.226 1.00 27.95 101 GLU A CA 1
ATOM 707 C C . GLU A 1 88 ? -5.839 1.103 -14.367 1.00 26.86 101 GLU A C 1
ATOM 708 O O . GLU A 1 88 ? -4.648 0.893 -14.138 1.00 26.30 101 GLU A O 1
ATOM 714 N N . GLU A 1 89 ? -6.307 1.349 -15.589 1.00 25.92 102 GLU A N 1
ATOM 715 C CA . GLU A 1 89 ? -5.413 1.408 -16.749 1.00 25.26 102 GLU A CA 1
ATOM 716 C C . GLU A 1 89 ? -4.325 2.477 -16.613 1.00 24.92 102 GLU A C 1
ATOM 717 O O . GLU A 1 89 ? -3.152 2.212 -16.893 1.00 24.29 102 GLU A O 1
ATOM 723 N N . THR A 1 90 ? -4.710 3.680 -16.186 1.00 24.63 103 THR A N 1
ATOM 724 C CA . THR A 1 90 ? -3.738 4.774 -16.078 1.00 24.90 103 THR A CA 1
ATOM 725 C C . THR A 1 90 ? -2.753 4.552 -14.927 1.00 24.84 103 THR A C 1
ATOM 726 O O . THR A 1 90 ? -1.580 4.913 -15.031 1.00 24.88 103 THR A O 1
ATOM 730 N N . GLY A 1 91 ? -3.238 3.948 -13.845 1.00 25.42 104 GLY A N 1
ATOM 731 C CA . GLY A 1 91 ? -2.387 3.573 -12.714 1.00 25.69 104 GLY A CA 1
ATOM 732 C C . GLY A 1 91 ? -1.303 2.595 -13.122 1.00 26.04 104 GLY A C 1
ATOM 733 O O . GLY A 1 91 ? -0.139 2.771 -12.767 1.00 26.14 104 GLY A O 1
ATOM 734 N N . GLN A 1 92 ? -1.684 1.571 -13.883 1.00 26.25 105 GLN A N 1
ATOM 735 C CA . GLN A 1 92 ? -0.722 0.593 -14.394 1.00 26.94 105 GLN A CA 1
ATOM 736 C C . GLN A 1 92 ? 0.349 1.235 -15.282 1.00 25.84 105 GLN A C 1
ATOM 737 O O . GLN A 1 92 ? 1.538 0.928 -15.141 1.00 25.36 105 GLN A O 1
ATOM 743 N N . GLU A 1 93 ? -0.070 2.126 -16.182 1.00 24.69 106 GLU A N 1
ATOM 744 C CA . GLU A 1 93 ? 0.870 2.793 -17.080 1.00 24.24 106 GLU A CA 1
ATOM 745 C C . GLU A 1 93 ? 1.815 3.713 -16.321 1.00 23.67 106 GLU A C 1
ATOM 746 O O . GLU A 1 93 ? 3.014 3.735 -16.599 1.00 23.64 106 GLU A O 1
ATOM 752 N N . LEU A 1 94 ? 1.281 4.466 -15.362 1.00 23.38 107 LEU A N 1
ATOM 753 C CA . LEU A 1 94 ? 2.126 5.329 -14.539 1.00 23.66 107 LEU A CA 1
ATOM 754 C C . LEU A 1 94 ? 3.136 4.493 -13.738 1.00 23.74 107 LEU A C 1
ATOM 755 O O . LEU A 1 94 ? 4.322 4.826 -13.697 1.00 23.73 107 LEU A O 1
ATOM 760 N N . THR A 1 95 ? 2.667 3.411 -13.119 1.00 24.17 108 THR A N 1
ATOM 761 C CA . THR A 1 95 ? 3.547 2.557 -12.306 1.00 25.02 108 THR A CA 1
ATOM 762 C C . THR A 1 95 ? 4.706 2.005 -13.147 1.00 25.13 108 THR A C 1
ATOM 763 O O . THR A 1 95 ? 5.867 2.066 -12.730 1.00 25.10 108 THR A O 1
ATOM 767 N N . GLU A 1 96 ? 4.384 1.494 -14.334 1.00 25.44 109 GLU A N 1
ATOM 768 C CA . GLU A 1 96 ? 5.400 0.991 -15.262 1.00 26.10 109 GLU A CA 1
ATOM 769 C C . GLU A 1 96 ? 6.382 2.066 -15.718 1.00 26.04 109 GLU A C 1
ATOM 770 O O . GLU A 1 96 ? 7.578 1.805 -15.833 1.00 26.21 109 GLU A O 1
ATOM 776 N N . LEU A 1 97 ? 5.878 3.274 -15.968 1.00 25.98 110 LEU A N 1
ATOM 777 C CA . LEU A 1 97 ? 6.737 4.397 -16.351 1.00 26.19 110 LEU A CA 1
ATOM 778 C C . LEU A 1 97 ? 7.781 4.722 -15.288 1.00 26.24 110 LEU A C 1
ATOM 779 O O . LEU A 1 97 ? 8.938 5.001 -15.604 1.00 26.04 110 LEU A O 1
ATOM 784 N N . LEU A 1 98 ? 7.367 4.689 -14.025 1.00 26.60 111 LEU A N 1
ATOM 785 C CA . LEU A 1 98 ? 8.249 5.110 -12.942 1.00 27.18 111 LEU A CA 1
ATOM 786 C C . LEU A 1 98 ? 9.296 4.042 -12.592 1.00 27.53 111 LEU A C 1
ATOM 787 O O . LEU A 1 98 ? 10.288 4.328 -11.914 1.00 27.42 111 LEU A O 1
ATOM 792 N N . GLU A 1 99 ? 9.082 2.827 -13.099 1.00 28.00 112 GLU A N 1
ATOM 793 C CA . GLU A 1 99 ? 10.045 1.732 -12.992 1.00 28.73 112 GLU A CA 1
ATOM 794 C C . GLU A 1 99 ? 11.147 1.811 -14.053 1.00 28.99 112 GLU A C 1
ATOM 795 O O . GLU A 1 99 ? 12.167 1.139 -13.932 1.00 28.32 112 GLU A O 1
ATOM 801 N N . GLU A 1 100 ? 10.940 2.628 -15.088 1.00 29.67 113 GLU A N 1
ATOM 802 C CA . GLU A 1 100 ? 11.867 2.711 -16.229 1.00 30.58 113 GLU A CA 1
ATOM 803 C C . GLU A 1 100 ? 13.224 3.335 -15.894 1.00 31.19 113 GLU A C 1
ATOM 804 O O . GLU A 1 100 ? 13.295 4.461 -15.385 1.00 31.22 113 GLU A O 1
ATOM 810 N N . GLU A 1 101 ? 14.293 2.600 -16.209 1.00 32.06 114 GLU A N 1
ATOM 811 C CA . GLU A 1 101 ? 15.675 3.029 -15.935 1.00 33.00 114 GLU A CA 1
ATOM 812 C C . GLU A 1 101 ? 16.024 4.415 -16.493 1.00 32.70 114 GLU A C 1
ATOM 813 O O . GLU A 1 101 ? 16.672 5.214 -15.810 1.00 32.56 114 GLU A O 1
ATOM 819 N N . LYS A 1 102 ? 15.581 4.697 -17.720 1.00 32.52 115 LYS A N 1
ATOM 820 C CA . LYS A 1 102 ? 15.894 5.962 -18.394 1.00 32.38 115 LYS A CA 1
ATOM 821 C C . LYS A 1 102 ? 15.199 7.172 -17.751 1.00 31.89 115 LYS A C 1
ATOM 822 O O . LYS A 1 102 ? 15.613 8.312 -17.965 1.00 32.05 115 LYS A O 1
ATOM 828 N N . LEU A 1 103 ? 14.162 6.921 -16.955 1.00 30.98 116 LEU A N 1
ATOM 829 C CA . LEU A 1 103 ? 13.452 7.995 -16.262 1.00 30.38 116 LEU A CA 1
ATOM 830 C C . LEU A 1 103 ? 13.757 8.080 -14.761 1.00 30.40 116 LEU A C 1
ATOM 831 O O . LEU A 1 103 ? 13.053 8.767 -14.019 1.00 30.18 116 LEU A O 1
ATOM 836 N N . SER A 1 104 ? 14.810 7.396 -14.314 1.00 30.48 117 SER A N 1
ATOM 837 C CA . SER A 1 104 ? 15.204 7.447 -12.905 1.00 30.69 117 SER A CA 1
ATOM 838 C C . SER A 1 104 ? 15.401 8.891 -12.427 1.00 30.52 117 SER A C 1
ATOM 839 O O . SER A 1 104 ? 15.952 9.722 -13.152 1.00 30.49 117 SER A O 1
ATOM 842 N N . CYS A 1 105 ? 14.909 9.178 -11.220 1.00 30.24 118 CYS A N 1
ATOM 843 C CA . CYS A 1 105 ? 15.057 10.483 -10.558 1.00 30.48 118 CYS A CA 1
ATOM 844 C C . CYS A 1 105 ? 14.309 11.645 -11.212 1.00 29.47 118 CYS A C 1
ATOM 845 O O . CYS A 1 105 ? 14.369 12.772 -10.723 1.00 29.39 118 CYS A O 1
ATOM 848 N N . VAL A 1 106 ? 13.602 11.375 -12.304 1.00 28.39 119 VAL A N 1
ATOM 849 C CA . VAL A 1 106 ? 12.943 12.439 -13.064 1.00 27.41 119 VAL A CA 1
ATOM 850 C C . VAL A 1 106 ? 11.676 12.907 -12.343 1.00 26.43 119 VAL A C 1
ATOM 851 O O . VAL A 1 106 ? 10.787 12.096 -12.072 1.00 26.48 119 VAL A O 1
ATOM 855 N N . PRO A 1 107 ? 11.593 14.221 -12.020 1.00 25.64 120 PRO A N 1
ATOM 856 C CA . PRO A 1 107 ? 10.405 14.757 -11.354 1.00 24.93 120 PRO A CA 1
ATOM 857 C C . PRO A 1 107 ? 9.148 14.497 -12.187 1.00 24.37 120 PRO A C 1
ATOM 858 O O . PRO A 1 107 ? 9.188 14.616 -13.411 1.00 24.17 120 PRO A O 1
ATOM 862 N N . VAL A 1 108 ? 8.057 14.125 -11.526 1.00 23.60 121 VAL A N 1
ATOM 863 C CA . VAL A 1 108 ? 6.792 13.862 -12.218 1.00 23.30 121 VAL A CA 1
ATOM 864 C C . VAL A 1 108 ? 5.673 14.760 -11.690 1.00 23.23 121 VAL A C 1
ATOM 865 O O . VAL A 1 108 ? 5.386 14.788 -10.487 1.00 23.10 121 VAL A O 1
ATOM 869 N N . LEU A 1 109 ? 5.083 15.528 -12.601 1.00 23.16 122 LEU A N 1
ATOM 870 C CA . LEU A 1 109 ? 3.853 16.250 -12.320 1.00 23.00 122 LEU A CA 1
ATOM 871 C C . LEU A 1 109 ? 2.700 15.429 -12.874 1.00 23.07 122 LEU A C 1
ATOM 872 O O . LEU A 1 109 ? 2.677 15.099 -14.060 1.00 22.69 122 LEU A O 1
ATOM 877 N N . ILE A 1 110 ? 1.763 15.075 -12.003 1.00 23.03 123 ILE A N 1
ATOM 878 C CA . ILE A 1 110 ? 0.544 14.416 -12.430 1.00 23.22 123 ILE A CA 1
ATOM 879 C C . ILE A 1 110 ? -0.510 15.504 -12.538 1.00 23.29 123 ILE A C 1
ATOM 880 O O . ILE A 1 110 ? -0.803 16.181 -11.553 1.00 23.21 123 ILE A O 1
ATOM 885 N N . PHE A 1 111 ? -1.045 15.693 -13.743 1.00 23.08 124 PHE A N 1
ATOM 886 C CA . PHE A 1 111 ? -2.164 16.604 -13.955 1.00 23.34 124 PHE A CA 1
ATOM 887 C C . PHE A 1 111 ? -3.462 15.819 -13.853 1.00 23.50 124 PHE A C 1
ATOM 888 O O . PHE A 1 111 ? -3.695 14.882 -14.631 1.00 23.23 124 PHE A O 1
ATOM 896 N N . ALA A 1 112 ? -4.290 16.172 -12.873 1.00 23.73 125 ALA A N 1
ATOM 897 C CA . ALA A 1 112 ? -5.635 15.612 -12.771 1.00 23.89 125 ALA A CA 1
ATOM 898 C C . ALA A 1 112 ? -6.568 16.480 -13.609 1.00 24.25 125 ALA A C 1
ATOM 899 O O . ALA A 1 112 ? -7.176 17.428 -13.107 1.00 24.28 125 ALA A O 1
ATOM 901 N N . ASN A 1 113 ? -6.666 16.132 -14.890 1.00 24.58 126 ASN A N 1
ATOM 902 C CA . ASN A 1 113 ? -7.321 16.959 -15.909 1.00 25.10 126 ASN A CA 1
ATOM 903 C C . ASN A 1 113 ? -8.844 16.775 -15.977 1.00 25.24 126 ASN A C 1
ATOM 904 O O . ASN A 1 113 ? -9.389 15.828 -15.419 1.00 25.21 126 ASN A O 1
ATOM 909 N N . LYS A 1 114 ? -9.511 17.698 -16.669 1.00 25.99 127 LYS A N 1
ATOM 910 C CA . LYS A 1 114 ? -10.958 17.662 -16.912 1.00 26.24 127 LYS A CA 1
ATOM 911 C C . LYS A 1 114 ? -11.767 17.853 -15.622 1.00 27.15 127 LYS A C 1
ATOM 912 O O . LYS A 1 114 ? -12.850 17.284 -15.460 1.00 26.75 127 LYS A O 1
ATOM 918 N N . GLN A 1 115 ? -11.230 18.671 -14.717 1.00 27.86 128 GLN A N 1
ATOM 919 C CA . GLN A 1 115 ? -11.884 18.968 -13.438 1.00 29.01 128 GLN A CA 1
ATOM 920 C C . GLN A 1 115 ? -13.201 19.733 -13.615 1.00 29.95 128 GLN A C 1
ATOM 921 O O . GLN A 1 115 ? -14.049 19.744 -12.719 1.00 30.27 128 GLN A O 1
ATOM 927 N N . ASP A 1 116 ? -13.376 20.338 -14.789 1.00 30.97 129 ASP A N 1
ATOM 928 C CA . ASP A 1 116 ? -14.611 21.039 -15.144 1.00 31.65 129 ASP A CA 1
ATOM 929 C C . ASP A 1 116 ? -15.811 20.098 -15.302 1.00 32.47 129 ASP A C 1
ATOM 930 O O . ASP A 1 116 ? -16.965 20.545 -15.257 1.00 33.04 129 ASP A O 1
ATOM 935 N N . LEU A 1 117 ? -15.535 18.807 -15.487 1.00 33.06 130 LEU A N 1
ATOM 936 C CA . LEU A 1 117 ? -16.571 17.797 -15.732 1.00 33.71 130 LEU A CA 1
ATOM 937 C C . LEU A 1 117 ? -17.237 17.266 -14.461 1.00 34.60 130 LEU A C 1
ATOM 938 O O . LEU A 1 117 ? -16.647 17.294 -13.380 1.00 34.75 130 LEU A O 1
ATOM 943 N N . LEU A 1 118 ? -18.465 16.770 -14.617 1.00 35.54 131 LEU A N 1
ATOM 944 C CA . LEU A 1 118 ? -19.326 16.363 -13.498 1.00 36.06 131 LEU A CA 1
ATOM 945 C C . LEU A 1 118 ? -18.760 15.227 -12.645 1.00 36.23 131 LEU A C 1
ATOM 946 O O . LEU A 1 118 ? -18.672 15.358 -11.423 1.00 36.48 131 LEU A O 1
ATOM 951 N N . THR A 1 119 ? -18.391 14.120 -13.286 1.00 36.27 132 THR A N 1
ATOM 952 C CA . THR A 1 119 ? -17.925 12.928 -12.568 1.00 36.24 132 THR A CA 1
ATOM 953 C C . THR A 1 119 ? -16.435 12.972 -12.238 1.00 36.30 132 THR A C 1
ATOM 954 O O . THR A 1 119 ? -15.852 11.946 -11.863 1.00 36.47 132 THR A O 1
ATOM 958 N N . ALA A 1 120 ? -15.822 14.144 -12.390 1.00 35.99 133 ALA A N 1
ATOM 959 C CA . ALA A 1 120 ? -14.389 14.292 -12.169 1.00 35.73 133 ALA A CA 1
ATOM 960 C C . ALA A 1 120 ? -14.038 13.990 -10.719 1.00 35.57 133 ALA A C 1
ATOM 961 O O . ALA A 1 120 ? -14.581 14.606 -9.798 1.00 35.62 133 ALA A O 1
ATOM 963 N N . ALA A 1 121 ? -13.153 13.017 -10.526 1.00 35.52 134 ALA A N 1
ATOM 964 C CA . ALA A 1 121 ? -12.641 12.701 -9.200 1.00 35.50 134 ALA A CA 1
ATOM 965 C C . ALA A 1 121 ? -11.672 13.792 -8.763 1.00 35.56 134 ALA A C 1
ATOM 966 O O . ALA A 1 121 ? -10.827 14.219 -9.557 1.00 35.35 134 ALA A O 1
ATOM 968 N N . PRO A 1 122 ? -11.792 14.258 -7.504 1.00 35.70 135 PRO A N 1
ATOM 969 C CA . PRO A 1 122 ? -10.829 15.247 -7.010 1.00 35.57 135 PRO A CA 1
ATOM 970 C C . PRO A 1 122 ? -9.407 14.686 -6.988 1.00 35.42 135 PRO A C 1
ATOM 971 O O . PRO A 1 122 ? -9.227 13.469 -6.907 1.00 35.40 135 PRO A O 1
ATOM 975 N N . ALA A 1 123 ? -8.417 15.572 -7.078 1.00 35.43 136 ALA A N 1
ATOM 976 C CA . ALA A 1 123 ? -7.006 15.176 -7.086 1.00 35.45 136 ALA A CA 1
ATOM 977 C C . ALA A 1 123 ? -6.656 14.289 -5.894 1.00 35.64 136 ALA A C 1
ATOM 978 O O . ALA A 1 123 ? -5.969 13.281 -6.048 1.00 35.37 136 ALA A O 1
ATOM 980 N N . SER A 1 124 ? -7.147 14.669 -4.713 1.00 36.00 137 SER A N 1
ATOM 981 C CA . SER A 1 124 ? -6.923 13.910 -3.485 1.00 36.32 137 SER A CA 1
ATOM 982 C C . SER A 1 124 ? -7.421 12.465 -3.583 1.00 36.50 137 SER A C 1
ATOM 983 O O . SER A 1 124 ? -6.772 11.550 -3.079 1.00 36.56 137 SER A O 1
ATOM 986 N N . GLU A 1 125 ? -8.557 12.262 -4.249 1.00 36.75 138 GLU A N 1
ATOM 987 C CA . GLU A 1 125 ? -9.107 10.922 -4.451 1.00 36.86 138 GLU A CA 1
ATOM 988 C C . GLU A 1 125 ? -8.245 10.103 -5.413 1.00 36.72 138 GLU A C 1
ATOM 989 O O . GLU A 1 125 ? -8.014 8.913 -5.189 1.00 36.67 138 GLU A O 1
ATOM 995 N N . ILE A 1 126 ? -7.778 10.747 -6.482 1.00 36.53 139 ILE A N 1
ATOM 996 C CA . ILE A 1 126 ? -6.891 10.112 -7.463 1.00 36.26 139 ILE A CA 1
ATOM 997 C C . ILE A 1 126 ? -5.535 9.743 -6.847 1.00 36.60 139 ILE A C 1
ATOM 998 O O . ILE A 1 126 ? -4.999 8.665 -7.117 1.00 36.40 139 ILE A O 1
ATOM 1003 N N . ALA A 1 127 ? -4.996 10.634 -6.016 1.00 37.05 140 ALA A N 1
ATOM 1004 C CA . ALA A 1 127 ? -3.732 10.379 -5.317 1.00 37.72 140 ALA A CA 1
ATOM 1005 C C . ALA A 1 127 ? -3.828 9.176 -4.370 1.00 38.25 140 ALA A C 1
ATOM 1006 O O . ALA A 1 127 ? -2.881 8.394 -4.251 1.00 38.39 140 ALA A O 1
ATOM 1008 N N . GLU A 1 128 ? -4.978 9.038 -3.713 1.00 38.87 141 GLU A N 1
ATOM 1009 C CA . GLU A 1 128 ? -5.242 7.924 -2.804 1.00 39.56 141 GLU A CA 1
ATOM 1010 C C . GLU A 1 128 ? -5.426 6.616 -3.570 1.00 39.42 141 GLU A C 1
ATOM 1011 O O . GLU A 1 128 ? -4.808 5.605 -3.232 1.00 39.45 141 GLU A O 1
ATOM 1017 N N . GLY A 1 129 ? -6.256 6.651 -4.614 1.00 39.41 142 GLY A N 1
ATOM 1018 C CA . GLY A 1 129 ? -6.565 5.465 -5.416 1.00 39.36 142 GLY A CA 1
ATOM 1019 C C . GLY A 1 129 ? -5.376 4.914 -6.181 1.00 39.34 142 GLY A C 1
ATOM 1020 O O . GLY A 1 129 ? -5.295 3.713 -6.436 1.00 39.64 142 GLY A O 1
ATOM 1021 N N . LEU A 1 130 ? -4.446 5.795 -6.536 1.00 39.08 143 LEU A N 1
ATOM 1022 C CA . LEU A 1 130 ? -3.250 5.409 -7.277 1.00 38.86 143 LEU A CA 1
ATOM 1023 C C . LEU A 1 130 ? -2.026 5.313 -6.356 1.00 38.48 143 LEU A C 1
ATOM 1024 O O . LEU A 1 130 ? -0.898 5.120 -6.822 1.00 38.23 143 LEU A O 1
ATOM 1029 N N . ASN A 1 131 ? -2.267 5.449 -5.051 1.00 37.93 144 ASN A N 1
ATOM 1030 C CA . ASN A 1 131 ? -1.229 5.340 -4.017 1.00 37.58 144 ASN A CA 1
ATOM 1031 C C . ASN A 1 131 ? 0.045 6.135 -4.332 1.00 37.01 144 ASN A C 1
ATOM 1032 O O . ASN A 1 131 ? 1.160 5.627 -4.203 1.00 36.75 144 ASN A O 1
ATOM 1037 N N . LEU A 1 132 ? -0.137 7.394 -4.731 1.00 36.42 145 LEU A N 1
ATOM 1038 C CA . LEU A 1 132 ? 0.970 8.265 -5.145 1.00 35.98 145 LEU A CA 1
ATOM 1039 C C . LEU A 1 132 ? 1.986 8.561 -4.042 1.00 35.87 145 LEU A C 1
ATOM 1040 O O . LEU A 1 132 ? 3.133 8.908 -4.328 1.00 35.79 145 LEU A O 1
ATOM 1045 N N . HIS A 1 133 ? 1.563 8.412 -2.788 1.00 35.75 146 HIS A N 1
ATOM 1046 C CA . HIS A 1 133 ? 2.431 8.654 -1.631 1.00 35.55 146 HIS A CA 1
ATOM 1047 C C . HIS A 1 133 ? 3.595 7.657 -1.546 1.00 35.06 146 HIS A C 1
ATOM 1048 O O . HIS A 1 133 ? 4.608 7.932 -0.897 1.00 34.86 146 HIS A O 1
ATOM 1055 N N . THR A 1 134 ? 3.446 6.511 -2.209 1.00 34.66 147 THR A N 1
ATOM 1056 C CA . THR A 1 134 ? 4.490 5.480 -2.242 1.00 34.41 147 THR A CA 1
ATOM 1057 C C . THR A 1 134 ? 5.618 5.797 -3.229 1.00 34.28 147 THR A C 1
ATOM 1058 O O . THR A 1 134 ? 6.637 5.095 -3.259 1.00 34.29 147 THR A O 1
ATOM 1062 N N . ILE A 1 135 ? 5.429 6.844 -4.032 1.00 33.89 148 ILE A N 1
ATOM 1063 C CA . ILE A 1 135 ? 6.484 7.359 -4.902 1.00 33.68 148 ILE A CA 1
ATOM 1064 C C . ILE A 1 135 ? 7.540 8.027 -4.029 1.00 33.68 148 ILE A C 1
ATOM 1065 O O . ILE A 1 135 ? 7.323 9.117 -3.490 1.00 33.62 148 ILE A O 1
ATOM 1070 N N . ARG A 1 136 ? 8.677 7.353 -3.884 1.00 33.73 149 ARG A N 1
AT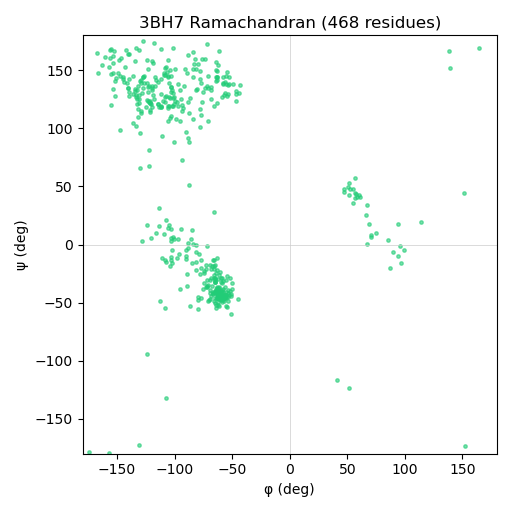OM 1071 C CA . ARG A 1 136 ? 9.724 7.792 -2.962 1.00 34.13 149 ARG A CA 1
ATOM 1072 C C . ARG A 1 136 ? 11.112 7.885 -3.607 1.00 33.78 149 ARG A C 1
ATOM 1073 O O . ARG A 1 136 ? 12.090 8.202 -2.929 1.00 34.17 149 ARG A O 1
ATOM 1081 N N . ASP A 1 137 ? 11.181 7.621 -4.911 1.00 33.58 150 ASP A N 1
ATOM 1082 C CA . ASP A 1 137 ? 12.441 7.623 -5.670 1.00 33.25 150 ASP A CA 1
ATOM 1083 C C . ASP A 1 137 ? 12.644 8.916 -6.472 1.00 32.47 150 ASP A C 1
ATOM 1084 O O . ASP A 1 137 ? 13.605 9.042 -7.235 1.00 32.49 150 ASP A O 1
ATOM 1089 N N . ARG A 1 138 ? 11.734 9.867 -6.293 1.00 31.33 151 ARG A N 1
ATOM 1090 C CA . ARG A 1 138 ? 11.715 11.101 -7.077 1.00 30.16 151 ARG A CA 1
ATOM 1091 C C . ARG A 1 138 ? 10.768 12.096 -6.422 1.00 29.32 151 ARG A C 1
ATOM 1092 O O . ARG A 1 138 ? 9.956 11.727 -5.572 1.00 29.20 151 ARG A O 1
ATOM 1100 N N . VAL A 1 139 ? 10.865 13.357 -6.820 1.00 28.50 152 VAL A N 1
ATOM 1101 C CA . VAL A 1 139 ? 9.882 14.333 -6.386 1.00 28.08 152 VAL A CA 1
ATOM 1102 C C . VAL A 1 139 ? 8.672 14.255 -7.316 1.00 27.65 152 VAL A C 1
ATOM 1103 O O . VAL A 1 139 ? 8.811 13.991 -8.511 1.00 27.03 152 VAL A O 1
ATOM 1107 N N . TRP A 1 140 ? 7.491 14.450 -6.746 1.00 27.35 153 TRP A N 1
ATOM 1108 C CA . TRP A 1 140 ? 6.247 14.376 -7.503 1.00 27.13 153 TRP A CA 1
ATOM 1109 C C . TRP A 1 140 ? 5.241 15.360 -6.942 1.00 27.02 153 TRP A C 1
ATOM 1110 O O . TRP A 1 140 ? 5.350 15.789 -5.790 1.00 26.95 153 TRP A O 1
ATOM 1121 N N . GLN A 1 141 ? 4.249 15.686 -7.762 1.00 26.80 154 GLN A N 1
ATOM 1122 C CA . GLN A 1 141 ? 3.148 16.552 -7.380 1.00 27.04 154 GLN A CA 1
ATOM 1123 C C . GLN A 1 141 ? 1.922 16.171 -8.194 1.00 26.41 154 GLN A C 1
ATOM 1124 O O . GLN A 1 141 ? 2.045 15.846 -9.377 1.00 25.91 154 GLN A O 1
ATOM 1130 N N . ILE A 1 142 ? 0.753 16.191 -7.557 1.00 26.20 155 ILE A N 1
ATOM 1131 C CA . ILE A 1 142 ? -0.513 16.139 -8.290 1.00 26.20 155 ILE A CA 1
ATOM 1132 C C . ILE A 1 142 ? -1.153 17.539 -8.332 1.00 26.26 155 ILE A C 1
ATOM 1133 O O . ILE A 1 142 ? -1.161 18.268 -7.329 1.00 25.90 155 ILE A O 1
ATOM 1138 N N . GLN A 1 143 ? -1.649 17.915 -9.508 1.00 25.86 156 GLN A N 1
ATOM 1139 C CA . GLN A 1 143 ? -2.258 19.223 -9.716 1.00 25.92 156 GLN A CA 1
ATOM 1140 C C . GLN A 1 143 ? -3.585 19.078 -10.453 1.00 26.21 156 GLN A C 1
ATOM 1141 O O . GLN A 1 143 ? -3.625 18.549 -11.564 1.00 25.98 156 GLN A O 1
ATOM 1147 N N . SER A 1 144 ? -4.661 19.544 -9.822 1.00 26.29 157 SER A N 1
ATOM 1148 C CA . SER A 1 144 ? -5.978 19.618 -10.462 1.00 26.76 157 SER A CA 1
ATOM 1149 C C . SER A 1 144 ? -5.991 20.665 -11.566 1.00 26.52 157 SER A C 1
ATOM 1150 O O . SER A 1 144 ? -5.482 21.775 -11.385 1.00 26.61 157 SER A O 1
ATOM 1153 N N . CYS A 1 145 ? -6.574 20.320 -12.714 1.00 26.67 158 CYS A N 1
ATOM 1154 C CA . CYS A 1 145 ? -6.651 21.272 -13.822 1.00 26.34 158 CYS A CA 1
ATOM 1155 C C . CYS A 1 145 ? -7.789 21.025 -14.809 1.00 26.23 158 CYS A C 1
ATOM 1156 O O . CYS A 1 145 ? -8.452 19.992 -14.775 1.00 25.61 158 CYS A O 1
ATOM 1159 N N . SER A 1 146 ? -8.013 22.021 -15.659 1.00 26.55 159 SER A N 1
ATOM 1160 C CA . SER A 1 146 ? -8.828 21.877 -16.856 1.00 27.02 159 SER A CA 1
ATOM 1161 C C . SER A 1 146 ? -8.022 22.475 -17.997 1.00 27.38 159 SER A C 1
ATOM 1162 O O . SER A 1 146 ? -7.795 23.682 -18.043 1.00 26.98 159 SER A O 1
ATOM 1165 N N . ALA A 1 147 ? -7.551 21.609 -18.891 1.00 27.89 160 ALA A N 1
ATOM 1166 C CA . ALA A 1 147 ? -6.772 22.030 -20.048 1.00 28.56 160 ALA A CA 1
ATOM 1167 C C . ALA A 1 147 ? -7.620 22.895 -20.965 1.00 29.05 160 ALA A C 1
ATOM 1168 O O . ALA A 1 147 ? -7.092 23.713 -21.708 1.00 28.88 160 ALA A O 1
ATOM 1170 N N . LEU A 1 148 ? -8.935 22.708 -20.881 1.00 29.96 161 LEU A N 1
ATOM 1171 C CA . LEU A 1 148 ? -9.895 23.432 -21.700 1.00 31.15 161 LEU A CA 1
ATOM 1172 C C . LEU A 1 148 ? -10.001 24.907 -21.306 1.00 31.46 161 LEU A C 1
ATOM 1173 O O . LEU A 1 148 ? -9.956 25.789 -22.165 1.00 31.32 161 LEU A O 1
ATOM 1178 N N . THR A 1 149 ? -10.133 25.170 -20.008 1.00 31.81 162 THR A N 1
ATOM 1179 C CA . THR A 1 149 ? -10.247 26.546 -19.519 1.00 32.15 162 THR A CA 1
ATOM 1180 C C . THR A 1 149 ? -8.878 27.139 -19.221 1.00 32.15 162 THR A C 1
ATOM 1181 O O . THR A 1 149 ? -8.702 28.358 -19.252 1.00 32.38 162 THR A O 1
ATOM 1185 N N . GLY A 1 150 ? -7.913 26.267 -18.933 1.00 32.04 163 GLY A N 1
ATOM 1186 C CA . GLY A 1 150 ? -6.573 26.6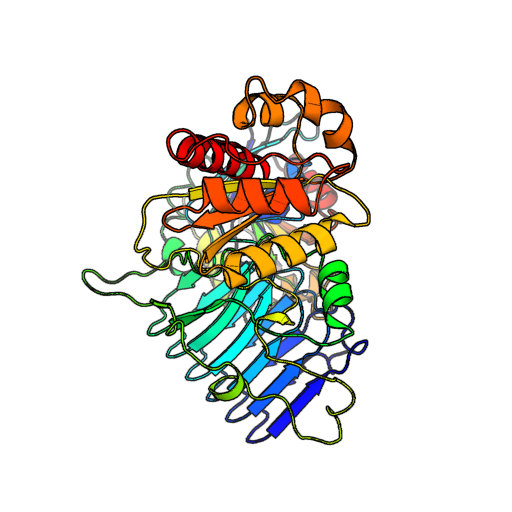91 -18.555 1.00 31.90 163 GLY A CA 1
ATOM 1187 C C . GLY A 1 150 ? -6.377 26.791 -17.052 1.00 32.14 163 GLY A C 1
ATOM 1188 O O . GLY A 1 150 ? -5.252 26.946 -16.581 1.00 32.01 163 GLY A O 1
ATOM 1189 N N . GLU A 1 151 ? -7.466 26.695 -16.291 1.00 32.20 164 GLU A N 1
ATOM 1190 C CA . GLU A 1 151 ? -7.381 26.883 -14.842 1.00 32.50 164 GLU A CA 1
ATOM 1191 C C . GLU A 1 151 ? -6.662 25.711 -14.170 1.00 31.80 164 GLU A C 1
ATOM 1192 O O . GLU A 1 151 ? -6.894 24.546 -14.510 1.00 31.65 164 GLU A O 1
ATOM 1198 N N . GLY A 1 152 ? -5.753 26.036 -13.254 1.00 31.22 165 GLY A N 1
ATOM 1199 C CA . GLY A 1 152 ? -4.913 25.029 -12.602 1.00 30.27 165 GLY A CA 1
ATOM 1200 C C . GLY A 1 152 ? -3.633 24.706 -13.356 1.00 29.84 165 GLY A C 1
ATOM 1201 O O . GLY A 1 152 ? -2.681 24.190 -12.765 1.00 29.67 165 GLY A O 1
ATOM 1202 N N . VAL A 1 153 ? -3.602 25.013 -14.655 1.00 29.25 166 VAL A N 1
ATOM 1203 C CA . VAL A 1 153 ? -2.480 24.638 -15.524 1.00 29.12 166 VAL A CA 1
ATOM 1204 C C . VAL A 1 153 ? -1.192 25.354 -15.112 1.00 28.92 166 VAL A C 1
ATOM 1205 O O . VAL A 1 153 ? -0.157 24.718 -14.910 1.00 28.29 166 VAL A O 1
ATOM 1209 N N . GLN A 1 154 ? -1.273 26.674 -14.961 1.00 29.03 167 GLN A N 1
ATOM 1210 C CA . GLN A 1 154 ? -0.126 27.471 -14.539 1.00 29.58 167 GLN A CA 1
ATOM 1211 C C . GLN A 1 154 ? 0.441 27.029 -13.187 1.00 29.34 167 GLN A C 1
ATOM 1212 O O . GLN A 1 154 ? 1.663 26.980 -13.010 1.00 29.45 167 GLN A O 1
ATOM 1218 N N . ASP A 1 155 ? -0.451 26.716 -12.248 1.00 29.15 168 ASP A N 1
ATOM 1219 C CA . ASP A 1 155 ? -0.069 26.206 -10.930 1.00 29.42 168 ASP A CA 1
ATOM 1220 C C . ASP A 1 155 ? 0.815 24.962 -11.026 1.00 29.16 168 ASP A C 1
ATOM 1221 O O . ASP A 1 155 ? 1.819 24.850 -10.316 1.00 29.23 168 ASP A O 1
ATOM 1226 N N . GLY A 1 156 ? 0.445 24.046 -11.917 1.00 28.99 169 GLY A N 1
ATOM 1227 C CA . GLY A 1 156 ? 1.256 22.857 -12.199 1.00 28.78 169 GLY A CA 1
ATOM 1228 C C . GLY A 1 156 ? 2.609 23.204 -12.792 1.00 28.60 169 GLY A C 1
ATOM 1229 O O . GLY A 1 156 ? 3.630 22.642 -12.396 1.00 28.60 169 GLY A O 1
ATOM 1230 N N . MET A 1 157 ? 2.614 24.144 -13.734 1.00 28.57 170 MET A N 1
ATOM 1231 C CA . MET A 1 157 ? 3.837 24.549 -14.425 1.00 28.88 170 MET A CA 1
ATOM 1232 C C . MET A 1 157 ? 4.817 25.293 -13.520 1.00 28.90 170 MET A C 1
ATOM 1233 O O . MET A 1 157 ? 6.028 25.234 -13.740 1.00 28.60 170 MET A O 1
ATOM 1238 N N . ASN A 1 158 ? 4.288 25.988 -12.513 1.00 29.03 171 ASN A N 1
ATOM 1239 C CA . ASN A 1 158 ? 5.124 26.611 -11.478 1.00 29.39 171 ASN A CA 1
ATOM 1240 C C . ASN A 1 158 ? 5.903 25.573 -10.666 1.00 29.46 171 ASN A C 1
ATOM 1241 O O . ASN A 1 158 ? 7.072 25.781 -10.341 1.00 29.35 171 ASN A O 1
ATOM 1246 N N . TRP A 1 159 ? 5.253 24.457 -10.343 1.00 29.55 172 TRP A N 1
ATOM 1247 C CA . TRP A 1 159 ? 5.937 23.347 -9.689 1.00 29.85 172 TRP A CA 1
ATOM 1248 C C . TRP A 1 159 ? 7.047 22.801 -10.590 1.00 30.20 172 TRP A C 1
ATOM 1249 O O . TRP A 1 159 ? 8.162 22.545 -10.121 1.00 30.15 172 TRP A O 1
ATOM 1260 N N . VAL A 1 160 ? 6.741 22.636 -11.877 1.00 30.25 173 VAL A N 1
ATOM 1261 C CA . VAL A 1 160 ? 7.719 22.156 -12.853 1.00 30.81 173 VAL A CA 1
ATOM 1262 C C . VAL A 1 160 ? 8.977 23.033 -12.848 1.00 31.38 173 VAL A C 1
ATOM 1263 O O . VAL A 1 160 ? 10.087 22.526 -12.695 1.00 31.32 173 VAL A O 1
ATOM 1267 N N . CYS A 1 161 ? 8.792 24.343 -12.998 1.00 32.40 174 CYS A N 1
ATOM 1268 C CA . CYS A 1 161 ? 9.916 25.282 -13.059 1.00 33.50 174 CYS A CA 1
ATOM 1269 C C . CYS A 1 161 ? 10.712 25.338 -11.752 1.00 33.88 174 CYS A C 1
ATOM 1270 O O . CYS A 1 161 ? 11.913 25.599 -11.768 1.00 34.07 174 CYS A O 1
ATOM 1273 N N . LYS A 1 162 ? 10.033 25.087 -10.636 1.00 34.51 175 LYS A N 1
ATOM 1274 C CA . LYS A 1 162 ? 10.675 24.948 -9.327 1.00 35.41 175 LYS A CA 1
ATOM 1275 C C . LYS A 1 162 ? 11.601 23.736 -9.227 1.00 35.65 175 LYS A C 1
ATOM 1276 O O . LYS A 1 162 ? 12.593 23.768 -8.498 1.00 35.58 175 LYS A O 1
ATOM 1282 N N . ASN A 1 163 ? 11.259 22.666 -9.940 1.00 35.94 176 ASN A N 1
ATOM 1283 C CA . ASN A 1 163 ? 11.991 21.405 -9.826 1.00 36.29 176 ASN A CA 1
ATOM 1284 C C . ASN A 1 163 ? 12.863 21.066 -11.034 1.00 36.47 176 ASN A C 1
ATOM 1285 O O . ASN A 1 163 ? 13.215 19.906 -11.250 1.00 36.53 176 ASN A O 1
ATOM 1290 N N . VAL A 1 164 ? 13.209 22.091 -11.809 1.00 36.77 177 VAL A N 1
ATOM 1291 C CA . VAL A 1 164 ? 14.146 21.957 -12.920 1.00 37.26 177 VAL A CA 1
ATOM 1292 C C . VAL A 1 164 ? 15.570 21.840 -12.374 1.00 37.55 177 VAL A C 1
ATOM 1293 O O . VAL A 1 164 ? 16.295 20.900 -12.702 1.00 37.94 177 VAL A O 1
ATOM 1297 N N . PRO B 2 39 ? -26.540 14.528 -9.976 1.00 52.94 37 PRO B N 1
ATOM 1298 C CA . PRO B 2 39 ? -25.316 13.852 -9.533 1.00 52.78 37 PRO B CA 1
ATOM 1299 C C . PRO B 2 39 ? -25.056 12.575 -10.325 1.00 52.60 37 PRO B C 1
ATOM 1300 O O . PRO B 2 39 ? -23.991 11.973 -10.190 1.00 52.77 37 PRO B O 1
ATOM 1304 N N . LYS B 2 40 ? -26.023 12.172 -11.142 1.00 20.00 38 LYS B N 1
ATOM 1305 C CA . LYS B 2 40 ? -25.775 11.208 -12.206 1.00 20.00 38 LYS B CA 1
ATOM 1306 C C . LYS B 2 40 ? -27.028 10.394 -12.516 1.00 20.00 38 LYS B C 1
ATOM 1307 O O . LYS B 2 40 ? -26.964 9.175 -12.672 1.00 50.98 38 LYS B O 1
ATOM 1313 N N . ASP B 2 41 ? -28.164 11.077 -12.604 1.00 50.33 39 ASP B N 1
ATOM 1314 C CA . ASP B 2 41 ? -29.028 10.980 -13.775 1.00 49.53 39 ASP B CA 1
ATOM 1315 C C . ASP B 2 41 ? -28.346 11.553 -15.012 1.00 48.80 39 ASP B C 1
ATOM 1316 O O . ASP B 2 41 ? -29.008 12.036 -15.931 1.00 48.83 39 ASP B O 1
ATOM 1321 N N . TYR B 2 42 ? -27.018 11.496 -15.030 1.00 47.61 40 TYR B N 1
ATOM 1322 C CA . TYR B 2 42 ? -26.256 11.739 -16.251 1.00 46.53 40 TYR B CA 1
ATOM 1323 C C . TYR B 2 42 ? -25.553 10.459 -16.705 1.00 45.89 40 TYR B C 1
ATOM 1324 O O . TYR B 2 42 ? -24.460 10.493 -17.286 1.00 45.53 40 TYR B O 1
ATOM 1333 N N . MET B 2 43 ? -26.191 9.326 -16.423 1.00 45.13 41 MET B N 1
ATOM 1334 C CA . MET B 2 43 ? -25.717 8.034 -16.899 1.00 44.81 41 MET B CA 1
ATOM 1335 C C . MET B 2 43 ? -26.864 7.054 -17.134 1.00 43.91 41 MET B C 1
ATOM 1336 O O . MET B 2 43 ? -27.894 7.114 -16.458 1.00 43.80 41 MET B O 1
ATOM 1341 N N . PHE B 2 44 ? -26.686 6.186 -18.125 1.00 43.05 42 PHE B N 1
ATOM 1342 C CA . PHE B 2 44 ? -27.530 5.013 -18.299 1.00 42.26 42 PHE B CA 1
ATOM 1343 C C . PHE B 2 44 ? -26.655 3.791 -18.078 1.00 41.88 42 PHE B C 1
ATOM 1344 O O . PHE B 2 44 ? -25.657 3.597 -18.775 1.00 41.54 42 PHE B O 1
ATOM 1352 N N . SER B 2 45 ? -27.031 2.979 -17.096 1.00 41.47 43 SER B N 1
ATOM 1353 C CA . SER B 2 45 ? -26.193 1.880 -16.634 1.00 41.30 43 SER B CA 1
ATOM 1354 C C . SER B 2 45 ? -27.007 0.628 -16.334 1.00 41.22 43 SER B C 1
ATOM 1355 O O . SER B 2 45 ? -27.994 0.681 -15.596 1.00 41.00 43 SER B O 1
ATOM 1358 N N . GLY B 2 46 ? -26.585 -0.491 -16.919 1.00 41.19 44 GLY B N 1
ATOM 1359 C CA . GLY B 2 46 ? -27.171 -1.801 -16.631 1.00 41.43 44 GLY B CA 1
ATOM 1360 C C . GLY B 2 46 ? -28.596 -2.014 -17.115 1.00 41.64 44 GLY B C 1
ATOM 1361 O O . GLY B 2 46 ? -29.275 -2.938 -16.661 1.00 41.69 44 GLY B O 1
ATOM 1362 N N . LEU B 2 47 ? -29.049 -1.167 -18.038 1.00 41.75 45 LEU B N 1
ATOM 1363 C CA . LEU B 2 47 ? -30.408 -1.260 -18.572 1.00 41.65 45 LEU B CA 1
ATOM 1364 C C . LEU B 2 47 ? -30.506 -2.389 -19.590 1.00 41.88 45 LEU B C 1
ATOM 1365 O O . LEU B 2 47 ? -29.530 -2.705 -20.269 1.00 41.82 45 LEU B O 1
ATOM 1370 N N . LYS B 2 48 ? -31.687 -2.999 -19.682 1.00 42.00 46 LYS B N 1
ATOM 1371 C CA . LYS B 2 48 ? -31.917 -4.137 -20.571 1.00 42.30 46 LYS B CA 1
ATOM 1372 C C . LYS B 2 48 ? -33.280 -4.026 -21.244 1.00 42.35 46 LYS B C 1
ATOM 1373 O O . LYS B 2 48 ? -34.285 -3.781 -20.573 1.00 42.36 46 LYS B O 1
ATOM 1379 N N . ASP B 2 49 ? -33.297 -4.199 -22.567 1.00 42.36 47 ASP B N 1
ATOM 1380 C CA . ASP B 2 49 ? -34.528 -4.184 -23.375 1.00 42.54 47 ASP B CA 1
ATOM 1381 C C . ASP B 2 49 ? -35.388 -2.945 -23.129 1.00 42.49 47 ASP B C 1
ATOM 1382 O O . ASP B 2 49 ? -36.616 -3.033 -23.034 1.00 42.56 47 ASP B O 1
ATOM 1387 N N . GLU B 2 50 ? -34.733 -1.793 -23.034 1.00 42.40 48 GLU B N 1
ATOM 1388 C CA . GLU B 2 50 ? -35.412 -0.548 -22.711 1.00 42.28 48 GLU B CA 1
ATOM 1389 C C . GLU B 2 50 ? -35.256 0.487 -23.815 1.00 42.12 48 GLU B C 1
ATOM 1390 O O . GLU B 2 50 ? -34.336 0.415 -24.631 1.00 42.04 48 GLU B O 1
ATOM 1396 N N . THR B 2 51 ? -36.176 1.443 -23.836 1.00 41.79 49 THR B N 1
ATOM 1397 C CA . THR B 2 51 ? -36.016 2.638 -24.648 1.00 41.64 49 THR B CA 1
ATOM 1398 C C . THR B 2 51 ? -36.037 3.850 -23.719 1.00 41.28 49 THR B C 1
ATOM 1399 O O . THR B 2 51 ? -36.995 4.070 -22.973 1.00 41.21 49 THR B O 1
ATOM 1403 N N . VAL B 2 52 ? -34.946 4.611 -23.751 1.00 40.78 50 VAL B N 1
ATOM 1404 C CA . VAL B 2 52 ? -34.697 5.677 -22.784 1.00 40.38 50 VAL B CA 1
ATOM 1405 C C . VAL B 2 52 ? -34.103 6.895 -23.498 1.00 40.08 50 VAL B C 1
ATOM 1406 O O . VAL B 2 52 ? -33.653 6.785 -24.639 1.00 40.27 50 VAL B O 1
ATOM 1410 N N . GLY B 2 53 ? -34.115 8.052 -22.841 1.00 39.66 51 GLY B N 1
ATOM 1411 C CA . GLY B 2 53 ? -33.575 9.258 -23.451 1.00 39.22 51 GLY B CA 1
ATOM 1412 C C . GLY B 2 53 ? -33.521 10.498 -22.585 1.00 38.92 51 GLY B C 1
ATOM 1413 O O . GLY B 2 53 ? -33.881 10.476 -21.408 1.00 39.05 51 GLY B O 1
ATOM 1414 N N . ARG B 2 54 ? -33.049 11.583 -23.186 1.00 38.40 52 ARG B N 1
ATOM 1415 C CA . ARG B 2 54 ? -32.981 12.879 -22.532 1.00 38.25 52 ARG B CA 1
ATOM 1416 C C . ARG B 2 54 ? -33.524 13.954 -23.466 1.00 38.04 52 ARG B C 1
ATOM 1417 O O . ARG B 2 54 ? -33.097 14.059 -24.618 1.00 37.69 52 ARG B O 1
ATOM 1425 N N . LEU B 2 55 ? -34.476 14.738 -22.965 1.00 37.62 53 LEU B N 1
ATOM 1426 C CA . LEU B 2 55 ? -35.070 15.824 -23.738 1.00 37.39 53 LEU B CA 1
ATOM 1427 C C . LEU B 2 55 ? -34.143 17.041 -23.737 1.00 37.21 53 LEU B C 1
ATOM 1428 O O . LEU B 2 55 ? -33.319 17.182 -22.829 1.00 37.13 53 LEU B O 1
ATOM 1433 N N . PRO B 2 56 ? -34.258 17.916 -24.761 1.00 36.98 54 PRO B N 1
ATOM 1434 C CA . PRO B 2 56 ? -33.504 19.172 -24.780 1.00 36.77 54 PRO B CA 1
ATOM 1435 C C . PRO B 2 56 ? -33.563 19.922 -23.450 1.00 36.61 54 PRO B C 1
ATOM 1436 O O . PRO B 2 56 ? -34.641 20.075 -22.867 1.00 36.47 54 PRO B O 1
ATOM 1440 N N . GLY B 2 57 ? -32.401 20.361 -22.973 1.00 36.42 55 GLY B N 1
ATOM 1441 C CA . GLY B 2 57 ? -32.298 21.105 -21.719 1.00 36.18 55 GLY B CA 1
ATOM 1442 C C . GLY B 2 57 ? -31.928 20.279 -20.499 1.00 35.73 55 GLY B C 1
ATOM 1443 O O . GLY B 2 57 ? -31.519 20.834 -19.479 1.00 35.85 55 GLY B O 1
ATOM 1444 N N . THR B 2 58 ? -32.057 18.957 -20.600 1.00 35.49 56 THR B N 1
ATOM 1445 C CA . THR B 2 58 ? -31.882 18.075 -19.435 1.00 35.02 56 THR B CA 1
ATOM 1446 C C . THR B 2 58 ? -30.445 17.585 -19.224 1.00 34.63 56 THR B C 1
ATOM 1447 O O . THR B 2 58 ? -30.138 16.992 -18.185 1.00 34.64 56 THR B O 1
ATOM 1451 N N . VAL B 2 59 ? -29.576 17.826 -20.205 1.00 33.96 57 VAL B N 1
ATOM 1452 C CA . VAL B 2 59 ? -28.152 17.506 -20.069 1.00 33.09 57 VAL B CA 1
ATOM 1453 C C . VAL B 2 59 ? -27.346 18.799 -20.031 1.00 32.87 57 VAL B C 1
ATOM 1454 O O . VAL B 2 59 ? -26.498 18.976 -19.159 1.00 32.63 57 VAL B O 1
ATOM 1458 N N . ALA B 2 60 ? -27.624 19.690 -20.985 1.00 32.64 58 ALA B N 1
ATOM 1459 C CA . ALA B 2 60 ? -27.099 21.060 -21.001 1.00 32.35 58 ALA B CA 1
ATOM 1460 C C . ALA B 2 60 ? -25.577 21.162 -20.855 1.00 32.30 58 ALA B C 1
ATOM 1461 O O . ALA B 2 60 ? -25.066 21.955 -20.055 1.00 32.05 58 ALA B O 1
ATOM 1463 N N . GLY B 2 61 ? -24.861 20.354 -21.634 1.00 32.13 59 GLY B N 1
ATOM 1464 C CA . GLY B 2 61 ? -23.407 20.453 -21.714 1.00 32.05 59 GLY B CA 1
ATOM 1465 C C . GLY B 2 61 ? -22.644 19.696 -20.646 1.00 31.95 59 GLY B C 1
ATOM 1466 O O . GLY B 2 61 ? -21.417 19.787 -20.581 1.00 31.83 59 GLY B O 1
ATOM 1467 N N . GLN B 2 62 ? -23.365 18.958 -19.806 1.00 31.95 60 GLN B N 1
ATOM 1468 C CA . GLN B 2 62 ? -22.736 18.090 -18.816 1.00 31.98 60 GLN B CA 1
ATOM 1469 C C . GLN B 2 62 ? -22.211 16.833 -19.494 1.00 31.86 60 GLN B C 1
ATOM 1470 O O . GLN B 2 62 ? -22.653 16.477 -20.589 1.00 31.46 60 GLN B O 1
ATOM 1476 N N . GLN B 2 63 ? -21.266 16.166 -18.836 1.00 31.42 61 GLN B N 1
ATOM 1477 C CA . GLN B 2 63 ? -20.783 14.863 -19.268 1.00 31.41 61 GLN B CA 1
ATOM 1478 C C . GLN B 2 63 ? -21.910 13.832 -19.191 1.00 31.18 61 GLN B C 1
ATOM 1479 O O . GLN B 2 63 ? -22.744 13.891 -18.286 1.00 31.05 61 GLN B O 1
ATOM 1485 N N . PHE B 2 64 ? -21.940 12.900 -20.143 1.00 30.75 62 PHE B N 1
ATOM 1486 C CA . PHE B 2 64 ? -22.869 11.777 -20.070 1.00 30.52 62 PHE B CA 1
ATOM 1487 C C . PHE B 2 64 ? -22.158 10.433 -20.201 1.00 30.53 62 PHE B C 1
ATOM 1488 O O . PHE B 2 64 ? -21.170 10.310 -20.931 1.00 29.94 62 PHE B O 1
ATOM 1496 N N . LEU B 2 65 ? -22.664 9.431 -19.482 1.00 30.39 63 LEU B N 1
ATOM 1497 C CA . LEU B 2 65 ? -22.051 8.106 -19.461 1.00 30.65 63 LEU B CA 1
ATOM 1498 C C . LEU B 2 65 ? -23.061 7.019 -19.811 1.00 30.86 63 LEU B C 1
ATOM 1499 O O . LEU B 2 65 ? -24.214 7.064 -19.376 1.00 30.68 63 LEU B O 1
ATOM 1504 N N . ILE B 2 66 ? -22.620 6.046 -20.602 1.00 31.02 64 ILE B N 1
ATOM 1505 C CA . ILE B 2 66 ? -23.443 4.892 -20.950 1.00 31.49 64 ILE B CA 1
ATOM 1506 C C . ILE B 2 66 ? -22.626 3.620 -20.755 1.00 32.17 64 ILE B C 1
ATOM 1507 O O . ILE B 2 66 ? -21.536 3.489 -21.308 1.00 32.10 64 ILE B O 1
ATOM 1512 N N . GLN B 2 67 ? -23.146 2.688 -19.957 1.00 32.76 65 GLN B N 1
ATOM 1513 C CA . GLN B 2 67 ? -22.431 1.440 -19.695 1.00 33.65 65 GLN B CA 1
ATOM 1514 C C . GLN B 2 67 ? -23.323 0.248 -19.396 1.00 33.51 65 GLN B C 1
ATOM 1515 O O . GLN B 2 67 ? -24.354 0.384 -18.744 1.00 33.41 65 GLN B O 1
ATOM 1521 N N . ASP B 2 68 ? -22.899 -0.915 -19.887 1.00 33.85 66 ASP B N 1
ATOM 1522 C CA . ASP B 2 68 ? -23.542 -2.206 -19.603 1.00 34.35 66 ASP B CA 1
ATOM 1523 C C . ASP B 2 68 ? -25.023 -2.239 -19.974 1.00 34.50 66 ASP B C 1
ATOM 1524 O O . ASP B 2 68 ? -25.847 -2.799 -19.251 1.00 34.68 66 ASP B O 1
ATOM 1529 N N . CYS B 2 69 ? -25.350 -1.632 -21.107 1.00 34.76 67 CYS B N 1
ATOM 1530 C CA . CYS B 2 69 ? -26.705 -1.654 -21.627 1.00 35.06 67 CYS B CA 1
ATOM 1531 C C . CYS B 2 69 ? -26.789 -2.643 -22.779 1.00 35.59 67 CYS B C 1
ATOM 1532 O O . CYS B 2 69 ? -25.908 -2.677 -23.641 1.00 35.56 67 CYS B O 1
ATOM 1535 N N . GLU B 2 70 ? -27.843 -3.456 -22.789 1.00 36.08 68 GLU B N 1
ATOM 1536 C CA . GLU B 2 70 ? -28.055 -4.416 -23.875 1.00 36.78 68 GLU B CA 1
ATOM 1537 C C . GLU B 2 70 ? -29.482 -4.369 -24.404 1.00 36.65 68 GLU B C 1
ATOM 1538 O O . GLU B 2 70 ? -30.437 -4.295 -23.629 1.00 36.50 68 GLU B O 1
ATOM 1544 N N . ASN B 2 71 ? -29.605 -4.410 -25.731 1.00 36.69 69 ASN B N 1
ATOM 1545 C CA . ASN B 2 71 ? -30.896 -4.314 -26.423 1.00 36.81 69 ASN B CA 1
ATOM 1546 C C . ASN B 2 71 ? -31.653 -3.038 -26.051 1.00 36.28 69 ASN B C 1
ATOM 1547 O O . ASN B 2 71 ? -32.857 -3.065 -25.806 1.00 36.48 69 ASN B O 1
ATOM 1552 N N . CYS B 2 72 ? -30.937 -1.918 -26.012 1.00 35.82 70 CYS B N 1
ATOM 1553 C CA . CYS B 2 72 ? -31.518 -0.655 -25.570 1.00 35.19 70 CYS B CA 1
ATOM 1554 C C . CYS B 2 72 ? -31.541 0.406 -26.667 1.00 34.90 70 CYS B C 1
ATOM 1555 O O . CYS B 2 72 ? -30.628 0.484 -27.487 1.00 34.70 70 CYS B O 1
ATOM 1558 N N . ASN B 2 73 ? -32.592 1.218 -26.667 1.00 34.38 71 ASN B N 1
ATOM 1559 C CA . ASN B 2 73 ? -32.665 2.387 -27.534 1.00 34.02 71 ASN B CA 1
ATOM 1560 C C . ASN B 2 73 ? -32.460 3.641 -26.704 1.00 33.57 71 ASN B C 1
ATOM 1561 O O . ASN B 2 73 ? -33.235 3.930 -25.794 1.00 33.66 71 ASN B O 1
ATOM 1566 N N . ILE B 2 74 ? -31.392 4.368 -27.013 1.00 33.00 72 ILE B N 1
ATOM 1567 C CA . ILE B 2 74 ? -30.961 5.504 -26.208 1.00 32.50 72 ILE B CA 1
ATOM 1568 C C . ILE B 2 74 ? -30.915 6.748 -27.081 1.00 32.20 72 ILE B C 1
ATOM 1569 O O . ILE B 2 74 ? -30.232 6.767 -28.106 1.00 31.97 72 ILE B O 1
ATOM 1574 N N . TYR B 2 75 ? -31.656 7.774 -26.673 1.00 31.86 73 TYR B N 1
ATOM 1575 C CA . TYR B 2 75 ? -31.745 9.017 -27.426 1.00 31.78 73 TYR B CA 1
ATOM 1576 C C . TYR B 2 75 ? -31.493 10.227 -26.535 1.00 31.42 73 TYR B C 1
ATOM 1577 O O . TYR B 2 75 ? -32.402 10.722 -25.868 1.00 31.54 73 TYR B O 1
ATOM 1586 N N . ILE B 2 76 ? -30.258 10.702 -26.522 1.00 30.88 74 ILE B N 1
ATOM 1587 C CA . ILE B 2 76 ? -29.909 11.975 -25.954 1.00 30.63 74 ILE B CA 1
ATOM 1588 C C . ILE B 2 76 ? -29.984 13.202 -26.847 1.00 30.24 74 ILE B C 1
ATOM 1589 O O . ILE B 2 76 ? -29.054 13.526 -27.536 1.00 29.89 74 ILE B O 1
ATOM 1594 N N . PHE B 2 77 ? -31.148 13.833 -26.810 1.00 29.79 75 PHE B N 1
ATOM 1595 C CA . PHE B 2 77 ? -31.473 14.976 -27.622 1.00 29.33 75 PHE B CA 1
ATOM 1596 C C . PHE B 2 77 ? -31.055 16.266 -26.958 1.00 29.12 75 PHE B C 1
ATOM 1597 O O . PHE B 2 77 ? -31.844 17.187 -26.849 1.00 29.30 75 PHE B O 1
ATOM 1605 N N . ASP B 2 78 ? -29.810 16.318 -26.531 1.00 28.54 76 ASP B N 1
ATOM 1606 C CA . ASP B 2 78 ? -29.226 17.509 -25.965 1.00 28.04 76 ASP B CA 1
ATOM 1607 C C . ASP B 2 78 ? -27.727 17.520 -26.175 1.00 27.67 76 ASP B C 1
ATOM 1608 O O . ASP B 2 78 ? -27.150 16.530 -26.502 1.00 27.41 76 ASP B O 1
ATOM 1613 N N . HIS B 2 79 ? -27.116 18.670 -25.959 1.00 27.24 77 HIS B N 1
ATOM 1614 C CA . HIS B 2 79 ? -25.661 18.757 -26.092 1.00 27.33 77 HIS B CA 1
ATOM 1615 C C . HIS B 2 79 ? -24.972 18.308 -24.807 1.00 27.08 77 HIS B C 1
ATOM 1616 O O . HIS B 2 79 ? -25.542 18.417 -23.721 1.00 27.29 77 HIS B O 1
ATOM 1623 N N . SER B 2 80 ? -23.762 17.769 -24.950 1.00 26.77 78 SER B N 1
ATOM 1624 C CA . SER B 2 80 ? -23.001 17.244 -23.821 1.00 26.29 78 SER B CA 1
ATOM 1625 C C . SER B 2 80 ? -21.519 17.576 -23.953 1.00 25.82 78 SER B C 1
ATOM 1626 O O . SER B 2 80 ? -21.046 17.943 -25.033 1.00 25.60 78 SER B O 1
ATOM 1629 N N . ALA B 2 81 ? -20.793 17.443 -22.849 1.00 25.29 79 ALA B N 1
ATOM 1630 C CA . ALA B 2 81 ? -19.368 17.764 -22.813 1.00 24.79 79 ALA B CA 1
ATOM 1631 C C . ALA B 2 81 ? -18.544 16.666 -23.470 1.00 24.49 79 ALA B C 1
ATOM 1632 O O . ALA B 2 81 ? -17.639 16.936 -24.257 1.00 24.29 79 ALA B O 1
ATOM 1634 N N . THR B 2 82 ? -18.872 15.431 -23.115 1.00 24.54 80 THR B N 1
ATOM 1635 C CA . THR B 2 82 ? -18.190 14.231 -23.590 1.00 24.46 80 THR B CA 1
ATOM 1636 C C . THR B 2 82 ? -19.113 13.052 -23.310 1.00 24.43 80 THR B C 1
ATOM 1637 O O . THR B 2 82 ? -19.978 13.128 -22.430 1.00 24.57 80 THR B O 1
ATOM 1641 N N . VAL B 2 83 ? -18.964 11.985 -24.085 1.00 24.41 81 VAL B N 1
ATOM 1642 C CA . VAL B 2 83 ? -19.714 10.756 -23.845 1.00 24.43 81 VAL B CA 1
ATOM 1643 C C . VAL B 2 83 ? -18.770 9.555 -23.937 1.00 24.65 81 VAL B C 1
ATOM 1644 O O . VAL B 2 83 ? -17.954 9.464 -24.857 1.00 24.65 81 VAL B O 1
ATOM 1648 N N . THR B 2 84 ? -18.873 8.653 -22.967 1.00 24.87 82 THR B N 1
ATOM 1649 C CA . THR B 2 84 ? -18.225 7.349 -23.069 1.00 25.56 82 THR B CA 1
ATOM 1650 C C . THR B 2 84 ? -19.287 6.258 -23.079 1.00 25.35 82 THR B C 1
ATOM 1651 O O . THR B 2 84 ? -20.258 6.319 -22.316 1.00 25.79 82 THR B O 1
ATOM 1655 N N . ILE B 2 85 ? -19.105 5.280 -23.964 1.00 25.47 83 ILE B N 1
ATOM 1656 C CA . ILE B 2 85 ? -20.002 4.132 -24.068 1.00 25.55 83 ILE B CA 1
ATOM 1657 C C . ILE B 2 85 ? -19.183 2.864 -23.839 1.00 25.56 83 ILE B C 1
ATOM 1658 O O . ILE B 2 85 ? -18.305 2.529 -24.643 1.00 25.39 83 ILE B O 1
ATOM 1663 N N . ASP B 2 86 ? -19.473 2.177 -22.732 1.00 25.91 84 ASP B N 1
ATOM 1664 C CA . ASP B 2 86 ? -18.714 1.003 -22.300 1.00 26.50 84 ASP B CA 1
ATOM 1665 C C . ASP B 2 86 ? -19.583 -0.247 -22.234 1.00 27.18 84 ASP B C 1
ATOM 1666 O O . ASP B 2 86 ? -20.641 -0.235 -21.615 1.00 26.96 84 ASP B O 1
ATOM 1671 N N . ASP B 2 87 ? -19.121 -1.317 -22.874 1.00 27.91 85 ASP B N 1
ATOM 1672 C CA . ASP B 2 87 ? -19.737 -2.643 -22.752 1.00 29.12 85 ASP B CA 1
ATOM 1673 C C . ASP B 2 87 ? -21.219 -2.668 -23.087 1.00 29.39 85 ASP B C 1
ATOM 1674 O O . ASP B 2 87 ? -22.025 -3.227 -22.349 1.00 29.97 85 ASP B O 1
ATOM 1679 N N . CYS B 2 88 ? -21.569 -2.058 -24.212 1.00 30.00 86 CYS B N 1
ATOM 1680 C CA . CYS B 2 88 ? -22.949 -2.059 -24.672 1.00 30.34 86 CYS B CA 1
ATOM 1681 C C . CYS B 2 88 ? -23.123 -3.005 -25.853 1.00 30.74 86 CYS B C 1
ATOM 1682 O O . CYS B 2 88 ? -22.220 -3.157 -26.677 1.00 30.54 86 CYS B O 1
ATOM 1685 N N . THR B 2 89 ? -24.282 -3.657 -25.910 1.00 31.08 87 THR B N 1
ATOM 1686 C CA . THR B 2 89 ? -24.541 -4.686 -26.912 1.00 31.47 87 THR B CA 1
ATOM 1687 C C . THR B 2 89 ? -25.937 -4.508 -27.503 1.00 31.39 87 THR B C 1
ATOM 1688 O O . THR B 2 89 ? -26.905 -4.382 -26.761 1.00 31.22 87 THR B O 1
ATOM 1692 N N . ASN B 2 90 ? -26.020 -4.489 -28.836 1.00 31.57 88 ASN B N 1
ATOM 1693 C CA . ASN B 2 90 ? -27.295 -4.362 -29.560 1.00 31.94 88 ASN B CA 1
ATOM 1694 C C . ASN B 2 90 ? -28.087 -3.109 -29.198 1.00 31.69 88 ASN B C 1
ATOM 1695 O O . ASN B 2 90 ? -29.304 -3.162 -29.012 1.00 31.46 88 ASN B O 1
ATOM 1700 N N . CYS B 2 91 ? -27.391 -1.982 -29.098 1.00 31.51 89 CYS B N 1
ATOM 1701 C CA . CYS B 2 91 ? -28.045 -0.729 -28.760 1.00 31.49 89 CYS B CA 1
ATOM 1702 C C . CYS B 2 91 ? -28.217 0.176 -29.974 1.00 31.29 89 CYS B C 1
ATOM 1703 O O . CYS B 2 91 ? -27.428 0.119 -30.917 1.00 31.34 89 CYS B O 1
ATOM 1706 N N . ILE B 2 92 ? -29.277 0.981 -29.940 1.00 31.05 90 ILE B N 1
ATOM 1707 C CA . ILE B 2 92 ? -29.483 2.076 -30.880 1.00 30.73 90 ILE B CA 1
ATOM 1708 C C . ILE B 2 92 ? -29.267 3.361 -30.091 1.00 30.38 90 ILE B C 1
ATOM 1709 O O . ILE B 2 92 ? -29.924 3.591 -29.069 1.00 30.57 90 ILE B O 1
ATOM 1714 N N . ILE B 2 93 ? -28.326 4.185 -30.544 1.00 29.97 91 ILE B N 1
ATOM 1715 C CA . ILE B 2 93 ? -27.946 5.377 -29.791 1.00 29.23 91 ILE B CA 1
ATOM 1716 C C . ILE B 2 93 ? -27.923 6.630 -30.662 1.00 28.77 91 ILE B C 1
ATOM 1717 O O . ILE B 2 93 ? -27.208 6.686 -31.662 1.00 28.53 91 ILE B O 1
ATOM 1722 N N . PHE B 2 94 ? -28.716 7.628 -30.282 1.00 27.96 92 PHE B N 1
ATOM 1723 C CA . PHE B 2 94 ? -28.523 8.969 -30.814 1.00 27.36 92 PHE B CA 1
ATOM 1724 C C . PHE B 2 94 ? -27.878 9.849 -29.751 1.00 26.93 92 PHE B C 1
ATOM 1725 O O . PHE B 2 94 ? -28.386 9.952 -28.632 1.00 26.81 92 PHE B O 1
ATOM 1733 N N . LEU B 2 95 ? -26.772 10.491 -30.119 1.00 26.40 93 LEU B N 1
ATOM 1734 C CA . LEU B 2 95 ? -26.136 11.485 -29.268 1.00 26.14 93 LEU B CA 1
ATOM 1735 C C . LEU B 2 95 ? -26.206 12.862 -29.919 1.00 26.08 93 LEU B C 1
ATOM 1736 O O . LEU B 2 95 ? -25.711 13.063 -31.034 1.00 25.92 93 LEU B O 1
ATOM 1741 N N . GLY B 2 96 ? -26.832 13.800 -29.215 1.00 25.89 94 GLY B N 1
ATOM 1742 C CA . GLY B 2 96 ? -26.760 15.211 -29.570 1.00 25.53 94 GLY B CA 1
ATOM 1743 C C . GLY B 2 96 ? -25.326 15.709 -29.507 1.00 25.31 94 GLY B C 1
ATOM 1744 O O . GLY B 2 96 ? -24.456 15.023 -28.966 1.00 25.96 94 GLY B O 1
ATOM 1745 N N . PRO B 2 97 ? -25.068 16.900 -30.065 1.00 24.81 95 PRO B N 1
ATOM 1746 C CA . PRO B 2 97 ? -23.715 17.453 -30.218 1.00 24.54 95 PRO B CA 1
ATOM 1747 C C . PRO B 2 97 ? -22.830 17.366 -28.965 1.00 24.11 95 PRO B C 1
ATOM 1748 O O . PRO B 2 97 ? -23.187 17.877 -27.889 1.00 24.39 95 PRO B O 1
ATOM 1752 N N . VAL B 2 98 ? -21.678 16.723 -29.128 1.00 23.52 96 VAL B N 1
ATOM 1753 C CA . VAL B 2 98 ? -20.728 16.512 -28.039 1.00 23.07 96 VAL B CA 1
ATOM 1754 C C . VAL B 2 98 ? -19.539 17.460 -28.196 1.00 22.58 96 VAL B C 1
ATOM 1755 O O . VAL B 2 98 ? -18.820 17.409 -29.200 1.00 22.68 96 VAL B O 1
ATOM 1759 N N . LYS B 2 99 ? -19.338 18.324 -27.208 1.00 22.07 97 LYS B N 1
ATOM 1760 C CA . LYS B 2 99 ? -18.288 19.344 -27.289 1.00 21.83 97 LYS B CA 1
ATOM 1761 C C . LYS B 2 99 ? -16.881 18.737 -27.372 1.00 21.62 97 LYS B C 1
ATOM 1762 O O . LYS B 2 99 ? -16.022 19.261 -28.088 1.00 21.57 97 LYS B O 1
ATOM 1768 N N . GLY B 2 100 ? -16.662 17.637 -26.647 1.00 21.34 98 GLY B N 1
ATOM 1769 C CA . GLY B 2 100 ? -15.374 16.938 -26.632 1.00 20.95 98 GLY B CA 1
ATOM 1770 C C . GLY B 2 100 ? -15.417 15.624 -27.387 1.00 21.11 98 GLY B C 1
ATOM 1771 O O . GLY B 2 100 ? -15.921 15.561 -28.514 1.00 20.67 98 GLY B O 1
ATOM 1772 N N . SER B 2 101 ? -14.894 14.570 -26.766 1.00 20.95 99 SER B N 1
ATOM 1773 C CA . SER B 2 101 ? -14.816 13.264 -27.417 1.00 20.87 99 SER B CA 1
ATOM 1774 C C . SER B 2 101 ? -16.029 12.372 -27.160 1.00 21.05 99 SER B C 1
ATOM 1775 O O . SER B 2 101 ? -16.698 12.474 -26.118 1.00 20.68 99 SER B O 1
ATOM 1778 N N . VAL B 2 102 ? -16.302 11.503 -28.128 1.00 20.86 100 VAL B N 1
ATOM 1779 C CA . VAL B 2 102 ? -17.155 10.342 -27.917 1.00 20.96 100 VAL B CA 1
ATOM 1780 C C . VAL B 2 102 ? -16.258 9.111 -28.019 1.00 21.13 100 VAL B C 1
ATOM 1781 O O . VAL B 2 102 ? -15.492 8.959 -28.979 1.00 21.14 100 VAL B O 1
ATOM 1785 N N . PHE B 2 103 ? -16.347 8.243 -27.018 1.00 21.34 101 PHE B N 1
ATOM 1786 C CA . PHE B 2 103 ? -15.453 7.094 -26.939 1.00 21.66 101 PHE B CA 1
ATOM 1787 C C . PHE B 2 103 ? -16.260 5.807 -26.740 1.00 21.95 101 PHE B C 1
ATOM 1788 O O . PHE B 2 103 ? -16.884 5.619 -25.692 1.00 22.45 101 PHE B O 1
ATOM 1796 N N . PHE B 2 104 ? -16.244 4.936 -27.753 1.00 22.57 102 PHE B N 1
ATOM 1797 C CA . PHE B 2 104 ? -16.842 3.596 -27.676 1.00 23.07 102 PHE B CA 1
ATOM 1798 C C . PHE B 2 104 ? -15.779 2.581 -27.275 1.00 23.32 102 PHE B C 1
ATOM 1799 O O . PHE B 2 104 ? -14.739 2.468 -27.937 1.00 23.08 102 PHE B O 1
ATOM 1807 N N . ARG B 2 105 ? -16.054 1.832 -26.206 1.00 23.73 103 ARG B N 1
ATOM 1808 C CA . ARG B 2 105 ? -15.142 0.793 -25.721 1.00 24.45 103 ARG B CA 1
ATOM 1809 C C . ARG B 2 105 ? -15.898 -0.498 -25.412 1.00 24.72 103 ARG B C 1
ATOM 1810 O O . ARG B 2 105 ? -16.878 -0.480 -24.671 1.00 24.66 103 ARG B O 1
ATOM 1818 N N . ASN B 2 106 ? -15.423 -1.611 -25.967 1.00 25.21 104 ASN B N 1
ATOM 1819 C CA . ASN B 2 106 ? -16.008 -2.936 -25.713 1.00 26.13 104 ASN B CA 1
ATOM 1820 C C . ASN B 2 106 ? -17.492 -3.040 -26.089 1.00 26.59 104 ASN B C 1
ATOM 1821 O O . ASN B 2 106 ? -18.291 -3.653 -25.376 1.00 26.75 104 ASN B O 1
ATOM 1826 N N . CYS B 2 107 ? -17.847 -2.442 -27.222 1.00 27.22 105 CYS B N 1
ATOM 1827 C CA . CYS B 2 107 ? -19.228 -2.444 -27.695 1.00 27.84 105 CYS B CA 1
ATOM 1828 C C . CYS B 2 107 ? -19.368 -3.343 -28.920 1.00 28.35 105 CYS B C 1
ATOM 1829 O O . CYS B 2 107 ? -18.448 -3.454 -29.719 1.00 28.11 105 CYS B O 1
ATOM 1832 N N . ARG B 2 108 ? -20.517 -3.999 -29.050 1.00 29.13 106 ARG B N 1
ATOM 1833 C CA . ARG B 2 108 ? -20.786 -4.847 -30.211 1.00 30.37 106 ARG B CA 1
ATOM 1834 C C . ARG B 2 108 ? -22.197 -4.613 -30.736 1.00 30.09 106 ARG B C 1
ATOM 1835 O O . ARG B 2 108 ? -23.116 -4.339 -29.958 1.00 29.97 106 ARG B O 1
ATOM 1843 N N . ASP B 2 109 ? -22.344 -4.699 -32.057 1.00 30.39 107 ASP B N 1
ATOM 1844 C CA . ASP B 2 109 ? -23.643 -4.572 -32.740 1.00 30.81 107 ASP B CA 1
ATOM 1845 C C . ASP B 2 109 ? -24.449 -3.340 -32.330 1.00 30.70 107 ASP B C 1
ATOM 1846 O O . ASP B 2 109 ? -25.636 -3.445 -32.016 1.00 30.69 107 ASP B O 1
ATOM 1851 N N . CYS B 2 110 ? -23.812 -2.172 -32.340 1.00 30.29 108 CYS B N 1
ATOM 1852 C CA . CYS B 2 110 ? -24.521 -0.938 -32.013 1.00 30.12 108 CYS B CA 1
ATOM 1853 C C . CYS B 2 110 ? -24.729 -0.065 -33.251 1.00 30.10 108 CYS B C 1
ATOM 1854 O O . CYS B 2 110 ? -23.898 -0.049 -34.159 1.00 29.67 108 CYS B O 1
ATOM 1857 N N . LYS B 2 111 ? -25.859 0.636 -33.290 1.00 30.16 109 LYS B N 1
ATOM 1858 C CA . LYS B 2 111 ? -26.190 1.503 -34.426 1.00 30.55 109 LYS B CA 1
ATOM 1859 C C . LYS B 2 111 ? -26.416 2.923 -33.924 1.00 30.49 109 LYS B C 1
ATOM 1860 O O . LYS B 2 111 ? -27.245 3.163 -33.045 1.00 30.71 109 LYS B O 1
ATOM 1866 N N . CYS B 2 112 ? -25.656 3.867 -34.474 1.00 30.22 110 CYS B N 1
ATOM 1867 C CA . CYS B 2 112 ? -25.513 5.161 -33.827 1.00 30.03 110 CYS B CA 1
ATOM 1868 C C . CYS B 2 112 ? -25.530 6.357 -34.777 1.00 28.75 110 CYS B C 1
ATOM 1869 O O . CYS B 2 112 ? -25.014 6.287 -35.889 1.00 29.04 110 CYS B O 1
ATOM 1872 N N . THR B 2 113 ? -26.156 7.440 -34.325 1.00 27.32 111 THR B N 1
ATOM 1873 C CA . THR B 2 113 ? -26.064 8.743 -34.979 1.00 25.85 111 THR B CA 1
ATOM 1874 C C . THR B 2 113 ? -25.557 9.759 -33.958 1.00 25.21 111 THR B C 1
ATOM 1875 O O . THR B 2 113 ? -26.152 9.924 -32.889 1.00 24.78 111 THR B O 1
ATOM 1879 N N . LEU B 2 114 ? -24.457 10.439 -34.285 1.00 24.53 112 LEU B N 1
ATOM 1880 C CA . LEU B 2 114 ? -23.836 11.359 -33.333 1.00 23.87 112 LEU B CA 1
ATOM 1881 C C . LEU B 2 114 ? -22.962 12.438 -33.975 1.00 23.22 112 LEU B C 1
ATOM 1882 O O . LEU B 2 114 ? -22.402 12.240 -35.052 1.00 22.65 112 LEU B O 1
ATOM 1887 N N . ALA B 2 115 ? -22.852 13.570 -33.281 1.00 22.47 113 ALA B N 1
ATOM 1888 C CA . ALA B 2 115 ? -21.949 14.653 -33.660 1.00 21.93 113 ALA B CA 1
ATOM 1889 C C . ALA B 2 115 ? -20.997 14.934 -32.498 1.00 21.31 113 ALA B C 1
ATOM 1890 O O . ALA B 2 115 ? -21.425 14.971 -31.346 1.00 21.10 113 ALA B O 1
ATOM 1892 N N . CYS B 2 116 ? -19.713 15.122 -32.803 1.00 21.19 114 CYS B N 1
ATOM 1893 C CA . CYS B 2 116 ? -18.680 15.269 -31.769 1.00 21.39 114 CYS B CA 1
ATOM 1894 C C . CYS B 2 116 ? -17.448 16.023 -32.275 1.00 21.43 114 CYS B C 1
ATOM 1895 O O . CYS B 2 116 ? -17.284 16.227 -33.479 1.00 21.19 114 CYS B O 1
ATOM 1898 N N . GLN B 2 117 ? -16.575 16.427 -31.354 1.00 21.24 115 GLN B N 1
ATOM 1899 C CA . GLN B 2 117 ? -15.290 16.999 -31.743 1.00 21.20 115 GLN B CA 1
ATOM 1900 C C . GLN B 2 117 ? -14.301 15.887 -32.124 1.00 20.61 115 GLN B C 1
ATOM 1901 O O . GLN B 2 117 ? -13.608 15.996 -33.134 1.00 20.19 115 GLN B O 1
ATOM 1907 N N . GLN B 2 118 ? -14.242 14.826 -31.312 1.00 20.07 116 GLN B N 1
ATOM 1908 C CA . GLN B 2 118 ? -13.411 13.657 -31.610 1.00 19.65 116 GLN B CA 1
ATOM 1909 C C . GLN B 2 118 ? -14.238 12.381 -31.501 1.00 19.39 116 GLN B C 1
ATOM 1910 O O . GLN B 2 118 ? -15.074 12.253 -30.609 1.00 19.41 116 GLN B O 1
ATOM 1916 N N . PHE B 2 119 ? -13.984 11.437 -32.396 1.00 19.42 117 PHE B N 1
ATOM 1917 C CA . PHE B 2 119 ? -14.623 10.125 -32.342 1.00 19.36 117 PHE B CA 1
ATOM 1918 C C . PHE B 2 119 ? -13.563 9.051 -32.143 1.00 18.91 117 PHE B C 1
ATOM 1919 O O . PHE B 2 119 ? -12.609 8.959 -32.919 1.00 19.09 117 PHE B O 1
ATOM 1927 N N . ARG B 2 120 ? -13.729 8.241 -31.100 1.00 18.45 118 ARG B N 1
ATOM 1928 C CA A ARG B 2 120 ? -12.751 7.201 -30.771 0.60 17.74 118 ARG B CA 1
ATOM 1929 C C . ARG B 2 120 ? -13.432 5.857 -30.556 1.00 18.68 118 ARG B C 1
ATOM 1930 O O . ARG B 2 120 ? -14.513 5.787 -29.959 1.00 18.45 118 ARG B O 1
ATOM 1938 N N . VAL B 2 121 ? -12.790 4.793 -31.034 1.00 19.25 119 VAL B N 1
ATOM 1939 C CA . VAL B 2 121 ? -13.318 3.429 -30.897 1.00 20.22 119 VAL B CA 1
ATOM 1940 C C . VAL B 2 121 ? -12.191 2.504 -30.435 1.00 20.29 119 VAL B C 1
ATOM 1941 O O . VAL B 2 121 ? -11.093 2.531 -30.999 1.00 20.11 119 VAL B O 1
ATOM 1945 N N . ARG B 2 122 ? -12.461 1.691 -29.415 1.00 20.97 120 ARG B N 1
ATOM 1946 C CA . ARG B 2 122 ? -11.528 0.642 -29.012 1.00 21.51 120 ARG B CA 1
ATOM 1947 C C . ARG B 2 122 ? -12.245 -0.651 -28.618 1.00 21.71 120 ARG B C 1
ATOM 1948 O O . ARG B 2 122 ? -13.227 -0.620 -27.883 1.00 21.66 120 ARG B O 1
ATOM 1956 N N . ASP B 2 123 ? -11.738 -1.777 -29.118 1.00 22.41 121 ASP B N 1
ATOM 1957 C CA . ASP B 2 123 ? -12.213 -3.113 -28.728 1.00 23.17 121 ASP B CA 1
ATOM 1958 C C . ASP B 2 123 ? -13.691 -3.310 -29.079 1.00 23.45 121 ASP B C 1
ATOM 1959 O O . ASP B 2 123 ? -14.464 -3.886 -28.303 1.00 23.51 121 ASP B O 1
ATOM 1964 N N . CYS B 2 124 ? -14.071 -2.820 -30.256 1.00 23.49 122 CYS B N 1
ATOM 1965 C CA . CYS B 2 124 ? -15.459 -2.876 -30.701 1.00 23.88 122 CYS B CA 1
ATOM 1966 C C . CYS B 2 124 ? -15.591 -3.687 -31.976 1.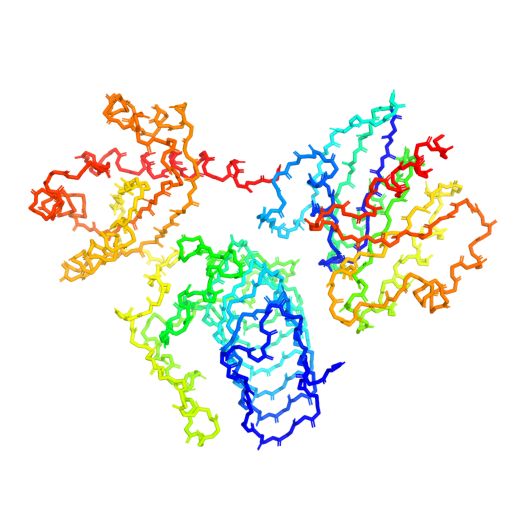00 24.01 122 CYS B C 1
ATOM 1967 O O . CYS B 2 124 ? -14.644 -3.822 -32.742 1.00 23.17 122 CYS B O 1
ATOM 1970 N N . ARG B 2 125 ? -16.793 -4.208 -32.201 1.00 24.97 123 ARG B N 1
ATOM 1971 C CA . ARG B 2 125 ? -17.078 -5.002 -33.377 1.00 26.25 123 ARG B CA 1
ATOM 1972 C C . ARG B 2 125 ? -18.483 -4.671 -33.877 1.00 25.78 123 ARG B C 1
ATOM 1973 O O . ARG B 2 125 ? -19.400 -4.491 -33.081 1.00 25.28 123 ARG B O 1
ATOM 1981 N N . LYS B 2 126 ? -18.628 -4.561 -35.196 1.00 26.11 124 LYS B N 1
ATOM 1982 C CA . LYS B 2 126 ? -19.937 -4.385 -35.831 1.00 26.89 124 LYS B CA 1
ATOM 1983 C C . LYS B 2 126 ? -20.696 -3.160 -35.316 1.00 26.75 124 LYS B C 1
ATOM 1984 O O . LYS B 2 126 ? -21.818 -3.256 -34.807 1.00 26.87 124 LYS B O 1
ATOM 1990 N N . LEU B 2 127 ? -20.052 -2.005 -35.442 1.00 26.59 125 LEU B N 1
ATOM 1991 C CA . LEU B 2 127 ? -20.698 -0.732 -35.161 1.00 26.83 125 LEU B CA 1
ATOM 1992 C C . LEU B 2 127 ? -21.050 -0.077 -36.484 1.00 26.83 125 LEU B C 1
ATOM 1993 O O . LEU B 2 127 ? -20.323 -0.223 -37.468 1.00 26.78 125 LEU B O 1
ATOM 1998 N N . GLU B 2 128 ? -22.174 0.629 -36.502 1.00 26.68 126 GLU B N 1
ATOM 1999 C CA . GLU B 2 128 ? -22.613 1.370 -37.682 1.00 26.78 126 GLU B CA 1
ATOM 2000 C C . GLU B 2 128 ? -22.994 2.767 -37.211 1.00 25.82 126 GLU B C 1
ATOM 2001 O O . GLU B 2 128 ? -23.900 2.929 -36.401 1.00 25.35 126 GLU B O 1
ATOM 2007 N N . VAL B 2 129 ? -22.266 3.772 -37.691 1.00 25.30 127 VAL B N 1
ATOM 2008 C CA . VAL B 2 129 ? -22.434 5.133 -37.183 1.00 24.96 127 VAL B CA 1
ATOM 2009 C C . VAL B 2 129 ? -22.678 6.145 -38.299 1.00 24.49 127 VAL B C 1
ATOM 2010 O O . VAL B 2 129 ? -22.024 6.109 -39.341 1.00 24.43 127 VAL B O 1
ATOM 2014 N N . PHE B 2 130 ? -23.658 7.014 -38.071 1.00 23.91 128 PHE B N 1
ATOM 2015 C CA . PHE B 2 130 ? -23.858 8.193 -38.899 1.00 23.46 128 PHE B CA 1
ATOM 2016 C C . PHE B 2 130 ? -23.225 9.353 -38.152 1.00 22.89 128 PHE B C 1
ATOM 2017 O O . PHE B 2 130 ? -23.749 9.820 -37.139 1.00 22.74 128 PHE B O 1
ATOM 2025 N N . LEU B 2 131 ? -22.090 9.811 -38.672 1.00 22.12 129 LEU B N 1
ATOM 2026 C CA . LEU B 2 131 ? -21.158 10.629 -37.900 1.00 21.37 129 LEU B CA 1
ATOM 2027 C C . LEU B 2 131 ? -21.007 12.062 -38.402 1.00 21.46 129 LEU B C 1
ATOM 2028 O O . LEU B 2 131 ? -20.993 12.309 -39.609 1.00 20.76 129 LEU B O 1
ATOM 2033 N N . CYS B 2 132 ? -20.933 13.001 -37.456 1.00 21.63 130 CYS B N 1
ATOM 2034 C CA . CYS B 2 132 ? -20.381 14.331 -37.723 1.00 21.77 130 CYS B CA 1
ATOM 2035 C C . CYS B 2 132 ? -19.218 14.518 -36.759 1.00 21.67 130 CYS B C 1
ATOM 2036 O O . CYS B 2 132 ? -19.409 14.532 -35.543 1.00 22.26 130 CYS B O 1
ATOM 2039 N N . CYS B 2 133 ? -18.016 14.637 -37.304 1.00 21.31 131 CYS B N 1
ATOM 2040 C CA . CYS B 2 133 ? -16.821 14.746 -36.480 1.00 21.01 131 CYS B CA 1
ATOM 2041 C C . CYS B 2 133 ? -15.959 15.918 -36.936 1.00 20.72 131 CYS B C 1
ATOM 2042 O O . CYS B 2 133 ? -15.613 16.016 -38.112 1.00 20.55 131 CYS B O 1
ATOM 2045 N N . ALA B 2 134 ? -15.583 16.775 -36.009 1.00 20.75 132 ALA B N 1
ATOM 2046 C CA . ALA B 2 134 ? -14.702 17.906 -36.309 1.00 20.80 132 ALA B CA 1
ATOM 2047 C C . ALA B 2 134 ? -13.276 17.534 -36.659 1.00 21.07 132 ALA B C 1
ATOM 2048 O O . ALA B 2 134 ? -12.578 18.303 -37.235 1.00 21.46 132 ALA B O 1
ATOM 2050 N N . THR B 2 135 ? -12.863 16.350 -36.245 1.00 20.83 133 THR B N 1
ATOM 2051 C CA . THR B 2 135 ? -11.540 15.850 -36.516 1.00 21.26 133 THR B CA 1
ATOM 2052 C C . THR B 2 135 ? -11.534 14.442 -37.075 1.00 21.62 133 THR B C 1
ATOM 2053 O O . THR B 2 135 ? -12.538 13.873 -37.301 1.00 22.46 133 THR B O 1
ATOM 2057 N N . GLN B 2 136 ? -10.357 13.859 -37.199 1.00 22.10 134 GLN B N 1
ATOM 2058 C CA . GLN B 2 136 ? -10.229 12.565 -37.844 1.00 21.88 134 GLN B CA 1
ATOM 2059 C C . GLN B 2 136 ? -10.649 11.433 -36.902 1.00 21.61 134 GLN B C 1
ATOM 2060 O O . GLN B 2 136 ? -10.026 11.225 -35.853 1.00 21.67 134 GLN B O 1
ATOM 2066 N N . PRO B 2 137 ? -11.710 10.700 -37.272 1.00 21.10 135 PRO B N 1
ATOM 2067 C CA . PRO B 2 137 ? -12.169 9.591 -36.439 1.00 20.72 135 PRO B CA 1
ATOM 2068 C C . PRO B 2 137 ? -11.084 8.524 -36.359 1.00 20.14 135 PRO B C 1
ATOM 2069 O O . PRO B 2 137 ? -10.351 8.317 -37.324 1.00 19.46 135 PRO B O 1
ATOM 2073 N N . ILE B 2 138 ? -10.963 7.885 -35.198 1.00 19.91 136 ILE B N 1
ATOM 2074 C CA . ILE B 2 138 ? -9.967 6.840 -35.018 1.00 19.72 136 ILE B CA 1
ATOM 2075 C C . ILE B 2 138 ? -10.606 5.563 -34.475 1.00 19.48 136 ILE B C 1
ATOM 2076 O O . ILE B 2 138 ? -11.551 5.620 -33.672 1.00 18.79 136 ILE B O 1
ATOM 2081 N N . ILE B 2 139 ? -10.098 4.421 -34.936 1.00 19.48 137 ILE B N 1
ATOM 2082 C CA . ILE B 2 139 ? -10.464 3.125 -34.360 1.00 19.55 137 ILE B CA 1
ATOM 2083 C C . ILE B 2 139 ? -9.201 2.382 -33.915 1.00 20.01 137 ILE B C 1
ATOM 2084 O O . ILE B 2 139 ? -8.088 2.674 -34.371 1.00 20.38 137 ILE B O 1
ATOM 2089 N N . GLU B 2 140 ? -9.380 1.439 -33.002 1.00 20.21 138 GLU B N 1
ATOM 2090 C CA . GLU B 2 140 ? -8.262 0.681 -32.465 1.00 20.63 138 GLU B CA 1
ATOM 2091 C C . GLU B 2 140 ? -8.754 -0.679 -32.001 1.00 20.62 138 GLU B C 1
ATOM 2092 O O . GLU B 2 140 ? -9.765 -0.762 -31.306 1.00 20.43 138 GLU B O 1
ATOM 2098 N N . SER B 2 141 ? -8.024 -1.728 -32.373 1.00 21.41 139 SER B N 1
ATOM 2099 C CA . SER B 2 141 ? -8.370 -3.103 -31.988 1.00 21.76 139 SER B CA 1
ATOM 2100 C C . SER B 2 141 ? -9.853 -3.378 -32.228 1.00 22.25 139 SER B C 1
ATOM 2101 O O . SER B 2 141 ? -10.545 -3.953 -31.377 1.00 22.71 139 SER B O 1
ATOM 2104 N N . SER B 2 142 ? -10.336 -2.955 -33.392 1.00 22.20 140 SER B N 1
ATOM 2105 C CA . SER B 2 142 ? -11.757 -3.032 -33.706 1.00 22.70 140 SER B CA 1
ATOM 2106 C C . SER B 2 142 ? -11.943 -3.587 -35.107 1.00 23.05 140 SER B C 1
ATOM 2107 O O . SER B 2 142 ? -11.030 -3.527 -35.924 1.00 23.16 140 SER B O 1
ATOM 2110 N N . SER B 2 143 ? -13.124 -4.132 -35.379 1.00 24.04 141 SER B N 1
ATOM 2111 C CA . SER B 2 143 ? -13.405 -4.734 -36.677 1.00 24.74 141 SER B CA 1
ATOM 2112 C C . SER B 2 143 ? -14.840 -4.465 -37.115 1.00 24.76 141 SER B C 1
ATOM 2113 O O . SER B 2 143 ? -15.732 -4.291 -36.276 1.00 24.61 141 SER B O 1
ATOM 2116 N N . ASN B 2 144 ? -15.049 -4.446 -38.432 1.00 25.09 142 ASN B N 1
ATOM 2117 C CA . ASN B 2 144 ? -16.369 -4.225 -39.025 1.00 25.80 142 ASN B CA 1
ATOM 2118 C C . ASN B 2 144 ? -17.046 -2.967 -38.465 1.00 25.18 142 ASN B C 1
ATOM 2119 O O . ASN B 2 144 ? -18.174 -3.016 -37.967 1.00 25.25 142 ASN B O 1
ATOM 2124 N N . ILE B 2 145 ? -16.335 -1.843 -38.527 1.00 24.46 143 ILE B N 1
ATOM 2125 C CA . ILE B 2 145 ? -16.898 -0.560 -38.110 1.00 23.84 143 ILE B CA 1
ATOM 2126 C C . ILE B 2 145 ? -17.281 0.226 -39.370 1.00 23.94 143 ILE B C 1
ATOM 2127 O O . ILE B 2 145 ? -16.424 0.529 -40.196 1.00 24.19 143 ILE B O 1
ATOM 2132 N N . LYS B 2 146 ? -18.562 0.551 -39.514 1.00 23.82 144 LYS B N 1
ATOM 2133 C CA . LYS B 2 146 ? -19.045 1.239 -40.723 1.00 23.85 144 LYS B CA 1
ATOM 2134 C C . LYS B 2 146 ? -19.496 2.664 -40.440 1.00 23.06 144 LYS B C 1
ATOM 2135 O O . LYS B 2 146 ? -20.116 2.938 -39.405 1.00 22.91 144 LYS B O 1
ATOM 2141 N N . PHE B 2 147 ? -19.203 3.556 -41.388 1.00 22.61 145 PHE B N 1
ATOM 2142 C CA . PHE B 2 147 ? -19.433 4.989 -41.226 1.00 22.18 145 PHE B CA 1
ATOM 2143 C C . PHE B 2 147 ? -20.315 5.578 -42.319 1.00 21.91 145 PHE B C 1
ATOM 2144 O O . PHE B 2 147 ? -20.174 5.243 -43.490 1.00 21.71 145 PHE B O 1
ATOM 2152 N N . GLY B 2 148 ? -21.212 6.465 -41.905 1.00 22.32 146 GLY B N 1
ATOM 2153 C CA . GLY B 2 148 ? -22.022 7.270 -42.809 1.00 22.46 146 GLY B CA 1
ATOM 2154 C C . GLY B 2 148 ? -22.000 8.702 -42.321 1.00 22.63 146 GLY B C 1
ATOM 2155 O O . GLY B 2 148 ? -21.529 8.981 -41.217 1.00 22.60 146 GLY B O 1
ATOM 2156 N N . CYS B 2 149 ? -22.500 9.614 -43.149 1.00 22.50 147 CYS B N 1
ATOM 2157 C CA . CYS B 2 149 ? -22.615 11.006 -42.755 1.00 22.72 147 CYS B CA 1
ATOM 2158 C C . CYS B 2 149 ? -23.813 11.218 -41.832 1.00 23.18 147 CYS B C 1
ATOM 2159 O O . CYS B 2 149 ? -24.892 10.650 -42.052 1.00 23.36 147 CYS B O 1
ATOM 2162 N N . PHE B 2 150 ? -23.607 12.035 -40.802 1.00 23.40 148 PHE B N 1
ATOM 2163 C CA . PHE B 2 150 ? -24.677 12.514 -39.915 1.00 23.86 148 PHE B CA 1
ATOM 2164 C C . PHE B 2 150 ? -25.875 13.011 -40.717 1.00 24.20 148 PHE B C 1
ATOM 2165 O O . PHE B 2 150 ? -25.719 13.837 -41.617 1.00 24.03 148 PHE B O 1
ATOM 2173 N N . GLN B 2 151 ? -27.062 12.521 -40.361 1.00 24.61 149 GLN B N 1
ATOM 2174 C CA . GLN B 2 151 ? -28.309 12.893 -41.042 1.00 25.11 149 GLN B CA 1
ATOM 2175 C C . GLN B 2 151 ? -29.469 12.882 -40.047 1.00 25.18 149 GLN B C 1
ATOM 2176 O O . GLN B 2 151 ? -30.032 11.822 -39.744 1.00 25.49 149 GLN B O 1
ATOM 2182 N N . TRP B 2 152 ? -29.815 14.066 -39.544 1.00 25.53 150 TRP B N 1
ATOM 2183 C CA . TRP B 2 152 ? -30.791 14.220 -38.461 1.00 25.80 150 TRP B CA 1
ATOM 2184 C C . TRP B 2 152 ? -31.217 15.677 -38.322 1.00 26.07 150 TRP B C 1
ATOM 2185 O O . TRP B 2 152 ? -30.428 16.592 -38.562 1.00 25.50 150 TRP B O 1
ATOM 2196 N N . TYR B 2 153 ? -32.469 15.881 -37.926 1.00 27.00 151 TYR B N 1
ATOM 2197 C CA . TYR B 2 153 ? -32.977 17.206 -37.608 1.00 27.95 151 TYR B CA 1
ATOM 2198 C C . TYR B 2 153 ? -33.969 17.142 -36.456 1.00 28.34 151 TYR B C 1
ATOM 2199 O O . TYR B 2 153 ? -34.728 16.184 -36.335 1.00 28.29 151 TYR B O 1
ATOM 2208 N N . TYR B 2 154 ? -33.906 18.154 -35.596 1.00 28.94 152 TYR B N 1
ATOM 2209 C CA . TYR B 2 154 ? -35.020 18.568 -34.742 1.00 29.70 152 TYR B CA 1
ATOM 2210 C C . TYR B 2 154 ? -34.861 20.056 -34.424 1.00 30.21 152 TYR B C 1
ATOM 2211 O O . TYR B 2 154 ? -33.748 20.587 -34.513 1.00 30.16 152 TYR B O 1
ATOM 2220 N N . PRO B 2 155 ? -35.971 20.748 -34.091 1.00 30.53 153 PRO B N 1
ATOM 2221 C CA . PRO B 2 155 ? -35.919 22.202 -33.923 1.00 30.78 153 PRO B CA 1
ATOM 2222 C C . PRO B 2 155 ? -34.802 22.702 -33.005 1.00 30.81 153 PRO B C 1
ATOM 2223 O O . PRO B 2 155 ? -34.192 23.730 -33.294 1.00 31.10 153 PRO B O 1
ATOM 2227 N N . GLU B 2 156 ? -34.537 21.977 -31.920 1.00 31.06 154 GLU B N 1
ATOM 2228 C CA . GLU B 2 156 ? -33.541 22.385 -30.924 1.00 31.12 154 GLU B CA 1
ATOM 2229 C C . GLU B 2 156 ? -32.095 22.128 -31.366 1.00 30.92 154 GLU B C 1
ATOM 2230 O O . GLU B 2 156 ? -31.161 22.738 -30.835 1.00 30.66 154 GLU B O 1
ATOM 2236 N N . LEU B 2 157 ? -31.930 21.232 -32.336 1.00 30.78 155 LEU B N 1
ATOM 2237 C CA . LEU B 2 157 ? -30.617 20.701 -32.730 1.00 30.78 155 LEU B CA 1
ATOM 2238 C C . LEU B 2 157 ? -29.588 21.754 -33.147 1.00 30.76 155 LEU B C 1
ATOM 2239 O O . LEU B 2 157 ? -28.427 21.671 -32.741 1.00 31.03 155 LEU B O 1
ATOM 2244 N N . ALA B 2 158 ? -30.007 22.738 -33.943 1.00 30.96 156 ALA B N 1
ATOM 2245 C CA . ALA B 2 158 ? -29.091 23.781 -34.420 1.00 30.96 156 ALA B CA 1
ATOM 2246 C C . ALA B 2 158 ? -28.412 24.533 -33.277 1.00 30.93 156 ALA B C 1
ATOM 2247 O O . ALA B 2 158 ? -27.198 24.726 -33.299 1.00 31.14 156 ALA B O 1
ATOM 2249 N N . PHE B 2 159 ? -29.189 24.936 -32.274 1.00 30.78 157 PHE B N 1
ATOM 2250 C CA . PHE B 2 159 ? -28.638 25.636 -31.112 1.00 30.74 157 PHE B CA 1
ATOM 2251 C C . PHE B 2 159 ? -27.774 24.742 -30.228 1.00 29.88 157 PHE B C 1
ATOM 2252 O O . PHE B 2 159 ? -26.829 25.220 -29.597 1.00 29.50 157 PHE B O 1
ATOM 2260 N N . GLN B 2 160 ? -28.096 23.450 -30.189 1.00 29.05 158 GLN B N 1
ATOM 2261 C CA . GLN B 2 160 ? -27.254 22.470 -29.490 1.00 28.44 158 GLN B CA 1
ATOM 2262 C C . GLN B 2 160 ? -25.856 22.371 -30.112 1.00 27.92 158 GLN B C 1
ATOM 2263 O O . GLN B 2 160 ? -24.861 22.325 -29.390 1.00 27.91 158 GLN B O 1
ATOM 2269 N N . PHE B 2 161 ? -25.791 22.351 -31.444 1.00 27.56 159 PHE B N 1
ATOM 2270 C CA . PHE B 2 161 ? -24.517 22.438 -32.169 1.00 27.25 159 PHE B CA 1
ATOM 2271 C C . PHE B 2 161 ? -23.728 23.681 -31.763 1.00 27.26 159 PHE B C 1
ATOM 2272 O O . PHE B 2 161 ? -22.525 23.606 -31.499 1.00 26.69 159 PHE B O 1
ATOM 2280 N N . LYS B 2 162 ? -24.417 24.818 -31.703 1.00 27.39 160 LYS B N 1
ATOM 2281 C CA . LYS B 2 162 ? -23.794 26.081 -31.318 1.00 28.17 160 LYS B CA 1
ATOM 2282 C C . LYS B 2 162 ? -23.269 26.013 -29.882 1.00 28.01 160 LYS B C 1
ATOM 2283 O O . LYS B 2 162 ? -22.137 26.413 -29.614 1.00 27.96 160 LYS B O 1
ATOM 2289 N N . ASP B 2 163 ? -24.087 25.486 -28.973 1.00 28.10 161 ASP B N 1
ATOM 2290 C CA . ASP B 2 163 ? -23.703 25.368 -27.564 1.00 28.24 161 ASP B CA 1
ATOM 2291 C C . ASP B 2 163 ? -22.520 24.412 -27.351 1.00 27.93 161 ASP B C 1
ATOM 2292 O O . ASP B 2 163 ? -21.706 24.620 -26.451 1.00 27.94 161 ASP B O 1
ATOM 2297 N N . ALA B 2 164 ? -22.428 23.378 -28.189 1.00 27.48 162 ALA B N 1
ATOM 2298 C CA . ALA B 2 164 ? -21.312 22.427 -28.147 1.00 26.92 162 ALA B CA 1
ATOM 2299 C C . ALA B 2 164 ? -20.073 22.953 -28.884 1.00 26.44 162 ALA B C 1
ATOM 2300 O O . ALA B 2 164 ? -19.040 22.281 -28.936 1.00 26.39 162 ALA B O 1
ATOM 2302 N N . GLY B 2 165 ? -20.183 24.153 -29.450 1.00 25.56 163 GLY B N 1
ATOM 2303 C CA . GLY B 2 165 ? -19.092 24.767 -30.208 1.00 24.65 163 GLY B CA 1
ATOM 2304 C C . GLY B 2 165 ? -18.744 24.029 -31.489 1.00 24.05 163 GLY B C 1
ATOM 2305 O O . GLY B 2 165 ? -17.616 24.111 -31.970 1.00 23.56 163 GLY B O 1
ATOM 2306 N N . LEU B 2 166 ? -19.711 23.305 -32.045 1.00 23.79 164 LEU B N 1
ATOM 2307 C CA . LEU B 2 166 ? -19.461 22.493 -33.235 1.00 23.60 164 LEU B CA 1
ATOM 2308 C C . LEU B 2 166 ? -20.029 23.150 -34.491 1.00 23.68 164 LEU B C 1
ATOM 2309 O O . LEU B 2 166 ? -21.217 23.483 -34.544 1.00 23.37 164 LEU B O 1
ATOM 2314 N N . SER B 2 167 ? -19.182 23.329 -35.497 1.00 22.94 165 SER B N 1
ATOM 2315 C CA . SER B 2 167 ? -19.642 23.832 -36.784 1.00 22.79 165 SER B CA 1
ATOM 2316 C C . SER B 2 167 ? -20.264 22.706 -37.588 1.00 22.36 165 SER B C 1
ATOM 2317 O O . SER B 2 167 ? -19.691 21.626 -37.687 1.00 22.23 165 SER B O 1
ATOM 2320 N N . ILE B 2 168 ? -21.424 22.963 -38.185 1.00 22.42 166 ILE B N 1
ATOM 2321 C CA . ILE B 2 168 ? -22.050 21.971 -39.070 1.00 22.56 166 ILE B CA 1
ATOM 2322 C C . ILE B 2 168 ? -21.229 21.724 -40.351 1.00 22.36 166 ILE B C 1
ATOM 2323 O O . ILE B 2 168 ? -21.472 20.753 -41.078 1.00 22.50 166 ILE B O 1
ATOM 2328 N N . PHE B 2 169 ? -20.265 22.604 -40.621 1.00 22.11 167 PHE B N 1
ATOM 2329 C CA . PHE B 2 169 ? -19.478 22.540 -41.854 1.00 22.23 167 PHE B CA 1
ATOM 2330 C C . PHE B 2 169 ? -18.117 21.858 -41.683 1.00 22.35 167 PHE B C 1
ATOM 2331 O O . PHE B 2 169 ? -17.431 21.567 -42.666 1.00 22.31 167 PHE B O 1
ATOM 2339 N N . ASN B 2 170 ? -17.710 21.635 -40.441 1.00 22.21 168 ASN B N 1
ATOM 2340 C CA . ASN B 2 170 ? -16.457 20.938 -40.209 1.00 22.41 168 ASN B CA 1
ATOM 2341 C C . ASN B 2 170 ? -16.756 19.490 -39.862 1.00 22.32 168 ASN B C 1
ATOM 2342 O O . ASN B 2 170 ? -16.935 19.124 -38.702 1.00 22.79 168 ASN B O 1
ATOM 2347 N N . ASN B 2 171 ? -16.853 18.680 -40.908 1.00 22.23 169 ASN B N 1
ATOM 2348 C CA . ASN B 2 171 ? -17.233 17.290 -40.758 1.00 22.56 169 ASN B CA 1
ATOM 2349 C C . ASN B 2 171 ? -16.352 16.403 -41.616 1.00 22.47 169 ASN B C 1
ATOM 2350 O O . ASN B 2 171 ? -16.499 16.346 -42.842 1.00 22.75 169 ASN B O 1
ATOM 2355 N N . THR B 2 172 ? -15.427 15.720 -40.956 1.00 22.74 170 THR B N 1
ATOM 2356 C CA . THR B 2 172 ? -14.662 14.663 -41.596 1.00 23.45 170 THR B CA 1
ATOM 2357 C C . THR B 2 172 ? -15.096 13.332 -40.976 1.00 23.81 170 THR B C 1
ATOM 2358 O O . THR B 2 172 ? -14.587 12.921 -39.933 1.00 24.52 170 THR B O 1
ATOM 2362 N N . TRP B 2 173 ? -16.067 12.682 -41.614 1.00 23.68 171 TRP B N 1
ATOM 2363 C CA . TRP B 2 173 ? -16.711 11.486 -41.070 1.00 23.80 171 TRP B CA 1
ATOM 2364 C C . TRP B 2 173 ? -16.196 10.203 -41.720 1.00 24.01 171 TRP B C 1
ATOM 2365 O O . TRP B 2 173 ? -16.426 9.100 -41.203 1.00 24.08 171 TRP B O 1
ATOM 2376 N N . SER B 2 174 ? -15.529 10.349 -42.864 1.00 24.04 172 SER B N 1
ATOM 2377 C CA . SER B 2 174 ? -15.148 9.203 -43.677 1.00 24.45 172 SER B CA 1
ATOM 2378 C C . SER B 2 174 ? -13.647 8.915 -43.713 1.00 24.89 172 SER B C 1
ATOM 2379 O O . SER B 2 174 ? -13.244 7.859 -44.192 1.00 25.18 172 SER B O 1
ATOM 2382 N N . ASN B 2 175 ? -12.827 9.844 -43.218 1.00 25.41 173 ASN B N 1
ATOM 2383 C CA . ASN B 2 175 ? -11.365 9.668 -43.263 1.00 25.83 173 ASN B CA 1
ATOM 2384 C C . ASN B 2 175 ? -10.833 9.030 -41.980 1.00 25.32 173 ASN B C 1
ATOM 2385 O O . ASN B 2 175 ? -10.200 9.678 -41.144 1.00 25.49 173 ASN B O 1
ATOM 2390 N N . ILE B 2 176 ? -11.108 7.745 -41.829 1.00 25.01 174 ILE B N 1
ATOM 2391 C CA . ILE B 2 176 ? -10.785 7.044 -40.597 1.00 24.31 174 ILE B CA 1
ATOM 2392 C C . ILE B 2 176 ? -9.296 6.702 -40.525 1.00 23.60 174 ILE B C 1
ATOM 2393 O O . ILE B 2 176 ? -8.673 6.383 -41.538 1.00 23.15 174 ILE B O 1
ATOM 2398 N N . HIS B 2 177 ? -8.731 6.807 -39.326 1.00 23.16 175 HIS B N 1
ATOM 2399 C CA . HIS B 2 177 ? -7.423 6.241 -39.038 1.00 23.00 175 HIS B CA 1
ATOM 2400 C C . HIS B 2 177 ? -7.562 5.006 -38.153 1.00 22.65 175 HIS B C 1
ATOM 2401 O O . HIS B 2 177 ? -8.197 5.052 -37.100 1.00 22.33 175 HIS B O 1
ATOM 2408 N N . ASP B 2 178 ? -6.956 3.912 -38.593 1.00 22.52 176 ASP B N 1
ATOM 2409 C CA . ASP B 2 178 ? -6.952 2.670 -37.840 1.00 22.69 176 ASP B CA 1
ATOM 2410 C C . ASP B 2 178 ? -5.563 2.498 -37.235 1.00 22.59 176 ASP B C 1
ATOM 2411 O O . ASP B 2 178 ? -4.567 2.437 -37.956 1.00 22.48 176 ASP B O 1
ATOM 2416 N N . PHE B 2 179 ? -5.507 2.439 -35.906 1.00 22.51 177 PHE B N 1
ATOM 2417 C CA . PHE B 2 179 ? -4.246 2.245 -35.186 1.00 22.80 177 PHE B CA 1
ATOM 2418 C C . PHE B 2 179 ? -3.720 0.816 -35.315 1.00 23.02 177 PHE B C 1
ATOM 2419 O O . PHE B 2 179 ? -2.527 0.566 -35.135 1.00 22.97 177 PHE B O 1
ATOM 2427 N N . THR B 2 180 ? -4.614 -0.112 -35.643 1.00 23.53 178 THR B N 1
ATOM 2428 C CA . THR B 2 180 ? -4.270 -1.530 -35.712 1.00 24.13 178 THR B CA 1
ATOM 2429 C C . THR B 2 180 ? -4.739 -2.162 -37.028 1.00 24.73 178 THR B C 1
ATOM 2430 O O . THR B 2 180 ? -5.612 -3.041 -37.023 1.00 24.47 178 THR B O 1
ATOM 2434 N N . PRO B 2 181 ? -4.158 -1.724 -38.162 1.00 25.31 179 PRO B N 1
ATOM 2435 C CA . PRO B 2 181 ? -4.622 -2.295 -39.422 1.00 26.42 179 PRO B CA 1
ATOM 2436 C C . PRO B 2 181 ? -4.115 -3.725 -39.597 1.00 27.26 179 PRO B C 1
ATOM 2437 O O . PRO B 2 181 ? -3.153 -4.127 -38.937 1.00 26.98 179 PRO B O 1
ATOM 2441 N N . VAL B 2 182 ? -4.779 -4.484 -40.461 1.00 28.65 180 VAL B N 1
ATOM 2442 C CA . VAL B 2 182 ? -4.351 -5.839 -40.783 1.00 30.36 180 VAL B CA 1
ATOM 2443 C C . VAL B 2 182 ? -4.100 -5.938 -42.284 1.00 31.74 180 VAL B C 1
ATOM 2444 O O . VAL B 2 182 ? -4.992 -5.657 -43.093 1.00 32.00 180 VAL B O 1
ATOM 2448 N N . SER B 2 183 ? -2.880 -6.337 -42.635 1.00 33.33 181 SER B N 1
ATOM 2449 C CA . SER B 2 183 ? -2.438 -6.460 -44.026 1.00 34.87 181 SER B CA 1
ATOM 2450 C C . SER B 2 183 ? -3.476 -7.122 -44.924 1.00 35.27 181 SER B C 1
ATOM 2451 O O . SER B 2 183 ? -4.022 -8.176 -44.591 1.00 35.90 181 SER B O 1
ATOM 2454 N N . GLY B 2 184 ? -3.752 -6.483 -46.055 1.00 35.93 182 GLY B N 1
ATOM 2455 C CA . GLY B 2 184 ? -4.636 -7.045 -47.071 1.00 36.11 182 GLY B CA 1
ATOM 2456 C C . GLY B 2 184 ? -6.095 -7.094 -46.676 1.00 36.12 182 GLY B C 1
ATOM 2457 O O . GLY B 2 184 ? -6.907 -7.685 -47.379 1.00 36.77 182 GLY B O 1
ATOM 2458 N N . GLU B 2 185 ? -6.431 -6.481 -45.544 1.00 36.00 183 GLU B N 1
ATOM 2459 C CA . GLU B 2 185 ? -7.821 -6.359 -45.120 1.00 35.39 183 GLU B CA 1
ATOM 2460 C C . GLU B 2 185 ? -8.130 -5.024 -44.450 1.00 34.49 183 GLU B C 1
ATOM 2461 O O . GLU B 2 185 ? -7.220 -4.259 -44.129 1.00 34.53 183 GLU B O 1
ATOM 2467 N N . LEU B 2 186 ? -9.419 -4.739 -44.277 1.00 32.90 184 LEU B N 1
ATOM 2468 C CA . LEU B 2 186 ? -9.863 -3.458 -43.750 1.00 31.48 184 LEU B CA 1
ATOM 2469 C C . LEU B 2 186 ? -10.821 -3.651 -42.578 1.00 30.20 184 LEU B C 1
ATOM 2470 O O . LEU B 2 186 ? -11.780 -4.417 -42.669 1.00 29.88 184 LEU B O 1
ATOM 2475 N N . ASN B 2 187 ? -10.547 -2.950 -41.480 1.00 28.46 185 ASN B N 1
ATOM 2476 C CA . ASN B 2 187 ? -11.354 -3.039 -40.260 1.00 27.05 185 ASN B CA 1
ATOM 2477 C C . ASN B 2 187 ? -12.512 -2.064 -40.225 1.00 26.30 185 ASN B C 1
ATOM 2478 O O . ASN B 2 187 ? -13.300 -2.042 -39.277 1.00 25.81 185 ASN B O 1
ATOM 2483 N N . TRP B 2 188 ? -12.595 -1.242 -41.260 1.00 26.02 186 TRP B N 1
ATOM 2484 C CA . TRP B 2 188 ? -13.652 -0.256 -41.363 1.00 25.68 186 TRP B CA 1
ATOM 2485 C C . TRP B 2 188 ? -14.003 -0.024 -42.828 1.00 25.47 186 TRP B C 1
ATOM 2486 O O . TRP B 2 188 ? -13.200 -0.298 -43.725 1.00 25.23 186 TRP B O 1
ATOM 2497 N N . SER B 2 189 ? -15.208 0.490 -43.053 1.00 25.50 187 SER B N 1
ATOM 2498 C CA . SER B 2 189 ? -15.681 0.837 -44.387 1.00 25.33 187 SER B CA 1
ATOM 2499 C C . SER B 2 189 ? -16.782 1.886 -44.287 1.00 25.27 187 SER B C 1
ATOM 2500 O O . SER B 2 189 ? -17.151 2.319 -43.188 1.00 24.90 187 SER B O 1
ATOM 2503 N N . LEU B 2 190 ? -17.314 2.287 -45.439 1.00 25.56 188 LEU B N 1
ATOM 2504 C CA . LEU B 2 190 ? -18.400 3.258 -45.481 1.00 25.58 188 LEU B CA 1
ATOM 2505 C C . LEU B 2 190 ? -19.741 2.572 -45.738 1.00 25.96 188 LEU B C 1
ATOM 2506 O O . LEU B 2 190 ? -19.852 1.728 -46.631 1.00 25.99 188 LEU B O 1
ATOM 2511 N N . LEU B 2 191 ? -20.745 2.934 -44.942 1.00 26.58 189 LEU B N 1
ATOM 2512 C CA . LEU B 2 191 ? -22.112 2.451 -45.115 1.00 27.08 189 LEU B CA 1
ATOM 2513 C C . LEU B 2 191 ? -22.591 2.741 -46.533 1.00 28.11 189 LEU B C 1
ATOM 2514 O O . LEU B 2 191 ? -22.159 3.734 -47.132 1.00 27.56 189 LEU B O 1
ATOM 2519 N N . PRO B 2 192 ? -23.475 1.875 -47.079 1.00 28.85 190 PRO B N 1
ATOM 2520 C CA . PRO B 2 192 ? -24.028 2.119 -48.408 1.00 29.49 190 PRO B CA 1
ATOM 2521 C C . PRO B 2 192 ? -24.623 3.515 -48.497 1.00 30.00 190 PRO B C 1
ATOM 2522 O O . PRO B 2 192 ? -25.278 3.970 -47.559 1.00 29.79 190 PRO B O 1
ATOM 2526 N N . GLU B 2 193 ? -24.378 4.195 -49.612 1.00 30.91 191 GLU B N 1
ATOM 2527 C CA . GLU B 2 193 ? -24.867 5.556 -49.791 1.00 32.11 191 GLU B CA 1
ATOM 2528 C C . GLU B 2 193 ? -26.393 5.616 -49.779 1.00 32.87 191 GLU B C 1
ATOM 2529 O O . GLU B 2 193 ? -26.979 6.611 -49.353 1.00 33.16 191 GLU B O 1
ATOM 2535 N N . ASP B 2 194 ? -27.027 4.535 -50.227 1.00 33.94 192 ASP B N 1
ATOM 2536 C CA . ASP B 2 194 ? -28.484 4.461 -50.268 1.00 34.75 192 ASP B CA 1
ATOM 2537 C C . ASP B 2 194 ? -29.096 3.987 -48.946 1.00 34.93 192 ASP B C 1
ATOM 2538 O O . ASP B 2 194 ? -30.314 3.797 -48.856 1.00 35.03 192 ASP B O 1
ATOM 2543 N N . ALA B 2 195 ? -28.254 3.809 -47.924 1.00 34.79 193 ALA B N 1
ATOM 2544 C CA . ALA B 2 195 ? -28.717 3.374 -46.608 1.00 34.56 193 ALA B CA 1
ATOM 2545 C C . ALA B 2 195 ? -29.751 4.335 -46.044 1.00 34.61 193 ALA B C 1
ATOM 2546 O O . ALA B 2 195 ? -29.605 5.552 -46.159 1.00 34.98 193 ALA B O 1
ATOM 2548 N N . VAL B 2 196 ? -30.799 3.776 -45.448 1.00 34.27 194 VAL B N 1
ATOM 2549 C CA . VAL B 2 196 ? -31.900 4.563 -44.905 1.00 34.12 194 VAL B CA 1
ATOM 2550 C C . VAL B 2 196 ? -31.730 4.675 -43.391 1.00 33.79 194 VAL B C 1
ATOM 2551 O O . VAL B 2 196 ? -31.680 3.664 -42.692 1.00 33.54 194 VAL B O 1
ATOM 2555 N N . VAL B 2 197 ? -31.630 5.911 -42.908 1.00 33.54 195 VAL B N 1
ATOM 2556 C CA . VAL B 2 197 ? -31.321 6.209 -41.503 1.00 33.60 195 VAL B CA 1
ATOM 2557 C C . VAL B 2 197 ? -32.313 5.556 -40.532 1.00 33.85 195 VAL B C 1
ATOM 2558 O O . VAL B 2 197 ? -31.908 4.976 -39.520 1.00 33.51 195 VAL B O 1
ATOM 2562 N N . GLN B 2 198 ? -33.600 5.634 -40.867 1.00 33.89 196 GLN B N 1
ATOM 2563 C CA . GLN B 2 198 ? -34.667 5.011 -40.079 1.00 34.11 196 GLN B CA 1
ATOM 2564 C C . GLN B 2 198 ? -34.453 3.505 -39.854 1.00 33.97 196 GLN B C 1
ATOM 2565 O O . GLN B 2 198 ? -34.854 2.975 -38.818 1.00 34.19 196 GLN B O 1
ATOM 2571 N N . ASP B 2 199 ? -33.806 2.831 -40.808 1.00 34.09 197 ASP B N 1
ATOM 2572 C CA . ASP B 2 199 ? -33.500 1.394 -40.694 1.00 34.22 197 ASP B CA 1
ATOM 2573 C C . ASP B 2 199 ? -32.383 1.064 -39.700 1.00 34.06 197 ASP B C 1
ATOM 2574 O O . ASP B 2 199 ? -32.234 -0.087 -39.286 1.00 34.03 197 ASP B O 1
ATOM 2579 N N . TYR B 2 200 ? -31.592 2.071 -39.339 1.00 33.76 198 TYR B N 1
ATOM 2580 C CA . TYR B 2 200 ? -30.477 1.901 -38.408 1.00 33.46 198 TYR B CA 1
ATOM 2581 C C . TYR B 2 200 ? -30.801 2.560 -37.070 1.00 33.27 198 TYR B C 1
ATOM 2582 O O . TYR B 2 200 ? -30.732 1.923 -36.017 1.00 33.20 198 TYR B O 1
ATOM 2591 N N . VAL B 2 201 ? -31.147 3.843 -37.120 1.00 33.03 199 VAL B N 1
ATOM 2592 C CA . VAL B 2 201 ? -31.495 4.609 -35.924 1.00 33.14 199 VAL B CA 1
ATOM 2593 C C . VAL B 2 201 ? -32.908 5.183 -36.089 1.00 33.56 199 VAL B C 1
ATOM 2594 O O . VAL B 2 201 ? -33.070 6.355 -36.468 1.00 33.54 199 VAL B O 1
ATOM 2598 N N . PRO B 2 202 ? -33.939 4.352 -35.817 1.00 33.82 200 PRO B N 1
ATOM 2599 C CA . PRO B 2 202 ? -35.319 4.809 -35.963 1.00 34.34 200 PRO B CA 1
ATOM 2600 C C . PRO B 2 202 ? -35.640 5.939 -34.994 1.00 34.97 200 PRO B C 1
ATOM 2601 O O . PRO B 2 202 ? -35.049 6.016 -33.913 1.00 34.72 200 PRO B O 1
ATOM 2605 N N . ILE B 2 203 ? -36.553 6.820 -35.388 1.00 35.62 201 ILE B N 1
ATOM 2606 C CA . ILE B 2 203 ? -36.989 7.881 -34.486 1.00 36.63 201 ILE B CA 1
ATOM 2607 C C . ILE B 2 203 ? -37.844 7.276 -33.361 1.00 37.28 201 ILE B C 1
ATOM 2608 O O . ILE B 2 203 ? -38.558 6.294 -33.591 1.00 37.37 201 ILE B O 1
ATOM 2613 N N . PRO B 2 204 ? -37.739 7.831 -32.136 1.00 38.15 202 PRO B N 1
ATOM 2614 C CA . PRO B 2 204 ? -38.466 7.288 -30.980 1.00 38.80 202 PRO B CA 1
ATOM 2615 C C . PRO B 2 204 ? -39.977 7.374 -31.153 1.00 39.50 202 PRO B C 1
ATOM 2616 O O . PRO B 2 204 ? -40.466 8.288 -31.820 1.00 39.48 202 PRO B O 1
ATOM 2620 N N . THR B 2 205 ? -40.695 6.420 -30.558 1.00 40.43 203 THR B N 1
ATOM 2621 C CA . THR B 2 205 ? -42.163 6.381 -30.608 1.00 41.17 203 THR B CA 1
ATOM 2622 C C . THR B 2 205 ? -42.809 6.430 -29.215 1.00 41.72 203 THR B C 1
ATOM 2623 O O . THR B 2 205 ? -44.031 6.307 -29.088 1.00 41.90 203 THR B O 1
ATOM 2627 N N . THR B 2 206 ? -41.993 6.618 -28.180 1.00 42.28 204 THR B N 1
ATOM 2628 C CA . THR B 2 206 ? -42.490 6.666 -26.803 1.00 42.96 204 THR B CA 1
ATOM 2629 C C . THR B 2 206 ? -43.062 8.036 -26.462 1.00 43.49 204 THR B C 1
ATOM 2630 O O . THR B 2 206 ? -42.619 9.052 -27.000 1.00 43.60 204 THR B O 1
ATOM 2634 N N . GLU B 2 207 ? -44.032 8.052 -25.551 1.00 44.09 205 GLU B N 1
ATOM 2635 C CA . GLU B 2 207 ? -44.684 9.286 -25.108 1.00 44.75 205 GLU B CA 1
ATOM 2636 C C . GLU B 2 207 ? -43.698 10.254 -24.451 1.00 44.97 205 GLU B C 1
ATOM 2637 O O . GLU B 2 207 ? -43.806 11.470 -24.624 1.00 45.06 205 GLU B O 1
ATOM 2643 N N . GLU B 2 208 ? -42.739 9.703 -23.707 1.00 45.18 206 GLU B N 1
ATOM 2644 C CA . GLU B 2 208 ? -41.734 10.497 -22.996 1.00 45.49 206 GLU B CA 1
ATOM 2645 C C . GLU B 2 208 ? -40.815 11.277 -23.937 1.00 45.34 206 GLU B C 1
ATOM 2646 O O . GLU B 2 208 ? -40.305 12.338 -23.570 1.00 45.55 206 GLU B O 1
ATOM 2652 N N . LEU B 2 209 ? -40.615 10.746 -25.142 1.00 45.07 207 LEU B N 1
ATOM 2653 C CA . LEU B 2 209 ? -39.687 11.320 -26.120 1.00 44.68 207 LEU B CA 1
ATOM 2654 C C . LEU B 2 209 ? -40.379 11.968 -27.324 1.00 44.57 207 LEU B C 1
ATOM 2655 O O . LEU B 2 209 ? -39.714 12.343 -28.297 1.00 44.57 207 LEU B O 1
ATOM 2660 N N . LYS B 2 210 ? -41.703 12.104 -27.253 1.00 44.23 208 LYS B N 1
ATOM 2661 C CA . LYS B 2 210 ? -42.496 12.615 -28.381 1.00 43.90 208 LYS B CA 1
ATOM 2662 C C . LYS B 2 210 ? -42.381 14.119 -28.608 1.00 43.31 208 LYS B C 1
ATOM 2663 O O . LYS B 2 210 ? -42.594 14.596 -29.724 1.00 43.41 208 LYS B O 1
ATOM 2669 N N . ALA B 2 211 ? -42.043 14.862 -27.557 1.00 42.68 209 ALA B N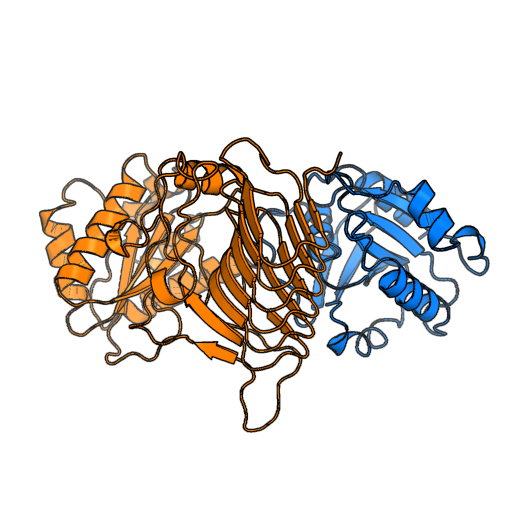 1
ATOM 2670 C CA . ALA B 2 211 ? -41.870 16.311 -27.658 1.00 42.02 209 ALA B CA 1
ATOM 2671 C C . ALA B 2 211 ? -40.795 16.700 -28.680 1.00 41.56 209 ALA B C 1
ATOM 2672 O O . ALA B 2 211 ? -40.869 17.773 -29.286 1.00 41.60 209 ALA B O 1
ATOM 2674 N N . VAL B 2 212 ? -39.807 15.826 -28.866 1.00 40.78 210 VAL B N 1
ATOM 2675 C CA . VAL B 2 212 ? -38.730 16.064 -29.835 1.00 40.18 210 VAL B CA 1
ATOM 2676 C C . VAL B 2 212 ? -39.170 15.631 -31.229 1.00 39.59 210 VAL B C 1
ATOM 2677 O O . VAL B 2 212 ? -39.273 14.437 -31.519 1.00 39.59 210 VAL B O 1
ATOM 2681 N N . ARG B 2 213 ? -39.421 16.616 -32.085 1.00 38.97 211 ARG B N 1
ATOM 2682 C CA . ARG B 2 213 ? -39.975 16.368 -33.413 1.00 38.30 211 ARG B CA 1
ATOM 2683 C C . ARG B 2 213 ? -38.868 16.154 -34.443 1.00 37.82 211 ARG B C 1
ATOM 2684 O O . ARG B 2 213 ? -38.302 17.110 -34.981 1.00 37.61 211 ARG B O 1
ATOM 2692 N N . VAL B 2 214 ? -38.574 14.884 -34.703 1.00 37.09 212 VAL B N 1
ATOM 2693 C CA . VAL B 2 214 ? -37.402 14.494 -35.478 1.00 36.54 212 VAL B CA 1
ATOM 2694 C C . VAL B 2 214 ? -37.719 14.242 -36.951 1.00 36.16 212 VAL B C 1
ATOM 2695 O O . VAL B 2 214 ? -38.747 13.641 -37.289 1.00 35.65 212 VAL B O 1
ATOM 2699 N N . SER B 2 215 ? -36.820 14.717 -37.810 1.00 35.42 213 SER B N 1
ATOM 2700 C CA . SER B 2 215 ? -36.817 14.371 -39.222 1.00 35.10 213 SER B CA 1
ATOM 2701 C C . SER B 2 215 ? -35.462 13.771 -39.588 1.00 34.83 213 SER B C 1
ATOM 2702 O O . SER B 2 215 ? -34.419 14.324 -39.235 1.00 34.61 213 SER B O 1
ATOM 2705 N N . THR B 2 216 ? -35.487 12.634 -40.279 1.00 34.38 214 THR B N 1
ATOM 2706 C CA . THR B 2 216 ? -34.268 11.998 -40.778 1.00 34.22 214 THR B CA 1
ATOM 2707 C C . THR B 2 216 ? -34.086 12.245 -42.279 1.00 34.09 214 THR B C 1
ATOM 2708 O O . THR B 2 216 ? -33.263 11.596 -42.928 1.00 33.84 214 THR B O 1
ATOM 2712 N N . GLU B 2 217 ? -34.861 13.185 -42.818 1.00 34.06 215 GLU B N 1
ATOM 2713 C CA . GLU B 2 217 ? -34.780 13.558 -44.228 1.00 34.27 215 GLU B CA 1
ATOM 2714 C C . GLU B 2 217 ? -33.457 14.270 -44.519 1.00 33.97 215 GLU B C 1
ATOM 2715 O O . GLU B 2 217 ? -33.059 15.174 -43.784 1.00 33.71 215 GLU B O 1
ATOM 2721 N N . ALA B 2 218 ? -32.791 13.852 -45.593 1.00 33.84 216 ALA B N 1
ATOM 2722 C CA . ALA B 2 218 ? -31.516 14.441 -46.009 1.00 34.09 216 ALA B CA 1
ATOM 2723 C C . ALA B 2 218 ? -31.579 15.957 -46.226 1.00 34.07 216 ALA B C 1
ATOM 2724 O O . ALA B 2 218 ? -30.627 16.667 -45.898 1.00 34.07 216 ALA B O 1
ATOM 2726 N N . ASN B 2 219 ? -32.700 16.457 -46.749 1.00 33.94 217 ASN B N 1
ATOM 2727 C CA . ASN B 2 219 ? -32.835 17.900 -46.990 1.00 33.74 217 ASN B CA 1
ATOM 2728 C C . ASN B 2 219 ? -33.280 18.735 -45.791 1.00 32.98 217 ASN B C 1
ATOM 2729 O O . ASN B 2 219 ? -33.425 19.955 -45.900 1.00 33.12 217 ASN B O 1
ATOM 2734 N N . ARG B 2 220 ? -33.490 18.080 -44.650 1.00 32.03 218 ARG B N 1
ATOM 2735 C CA . ARG B 2 220 ? -33.748 18.785 -43.396 1.00 30.89 218 ARG B CA 1
ATOM 2736 C C . ARG B 2 220 ? -32.559 18.686 -42.427 1.00 29.60 218 ARG B C 1
ATOM 2737 O O . ARG B 2 220 ? -32.494 19.422 -41.445 1.00 29.28 218 ARG B O 1
ATOM 2745 N N . SER B 2 221 ? -31.623 17.786 -42.722 1.00 28.52 219 SER B N 1
ATOM 2746 C CA . SER B 2 221 ? -30.472 17.532 -41.842 1.00 27.14 219 SER B CA 1
ATOM 2747 C C . SER B 2 221 ? -29.713 18.811 -41.517 1.00 26.49 219 SER B C 1
ATOM 2748 O O . SER B 2 221 ? -29.361 19.582 -42.412 1.00 25.94 219 SER B O 1
ATOM 2751 N N . ILE B 2 222 ? -29.477 19.027 -40.229 1.00 25.71 220 ILE B N 1
ATOM 2752 C CA . ILE B 2 222 ? -28.719 20.178 -39.759 1.00 25.30 220 ILE B CA 1
ATOM 2753 C C . ILE B 2 222 ? -27.295 20.129 -40.338 1.00 24.78 220 ILE B C 1
ATOM 2754 O O . ILE B 2 222 ? -26.736 21.156 -40.715 1.00 24.87 220 ILE B O 1
ATOM 2759 N N . VAL B 2 223 ? -26.738 18.928 -40.430 1.00 24.40 221 VAL B N 1
ATOM 2760 C CA . VAL B 2 223 ? -25.442 18.722 -41.073 1.00 24.15 221 VAL B CA 1
ATOM 2761 C C . VAL B 2 223 ? -25.685 18.363 -42.538 1.00 24.32 221 VAL B C 1
ATOM 2762 O O . VAL B 2 223 ? -26.351 17.361 -42.827 1.00 24.12 221 VAL B O 1
ATOM 2766 N N . PRO B 2 224 ? -25.155 19.180 -43.474 1.00 24.47 222 PRO B N 1
ATOM 2767 C CA . PRO B 2 224 ? -25.344 18.842 -44.885 1.00 24.85 222 PRO B CA 1
ATOM 2768 C C . PRO B 2 224 ? -24.673 17.519 -45.214 1.00 24.79 222 PRO B C 1
ATOM 2769 O O . PRO B 2 224 ? -23.600 17.224 -44.688 1.00 25.30 222 PRO B O 1
ATOM 2773 N N . ILE B 2 225 ? -25.316 16.722 -46.058 1.00 24.60 223 ILE B N 1
ATOM 2774 C CA . ILE B 2 225 ? -24.815 15.394 -46.382 1.00 24.57 223 ILE B CA 1
ATOM 2775 C C . ILE B 2 225 ? -23.662 15.512 -47.372 1.00 24.76 223 ILE B C 1
ATOM 2776 O O . ILE B 2 225 ? -23.851 15.906 -48.521 1.00 24.92 223 ILE B O 1
ATOM 2781 N N . SER B 2 226 ? -22.462 15.188 -46.902 1.00 24.61 224 SER B N 1
ATOM 2782 C CA . SER B 2 226 ? -21.254 15.282 -47.712 1.00 24.63 224 SER B CA 1
ATOM 2783 C C . SER B 2 226 ? -20.740 13.897 -48.069 1.00 25.14 224 SER B C 1
ATOM 2784 O O . SER B 2 226 ? -20.920 12.937 -47.309 1.00 24.85 224 SER B O 1
ATOM 2787 N N . ARG B 2 227 ? -20.130 13.778 -49.242 1.00 25.42 225 ARG B N 1
ATOM 2788 C CA . ARG B 2 227 ? -19.658 12.490 -49.769 1.00 26.52 225 ARG B CA 1
ATOM 2789 C C . ARG B 2 227 ? -18.312 12.054 -49.216 1.00 26.51 225 ARG B C 1
ATOM 2790 O O . ARG B 2 227 ? -17.949 10.931 -49.283 1.00 26.59 225 ARG B O 1
ATOM 2798 N N . GLY B 2 228 ? -17.581 13.023 -48.736 1.00 27.16 226 GLY B N 1
ATOM 2799 C CA . GLY B 2 228 ? -16.223 12.869 -48.299 1.00 27.94 226 GLY B CA 1
ATOM 2800 C C . GLY B 2 228 ? -15.419 11.992 -49.205 1.00 28.80 226 GLY B C 1
ATOM 2801 O O . GLY B 2 228 ? -15.219 12.303 -50.296 1.00 29.19 226 GLY B O 1
ATOM 2802 N N . GLN B 2 229 ? -14.968 10.880 -48.680 1.00 30.32 227 GLN B N 1
ATOM 2803 C CA . GLN B 2 229 ? -14.012 10.051 -49.315 1.00 30.53 227 GLN B CA 1
ATOM 2804 C C . GLN B 2 229 ? -14.608 8.999 -50.240 1.00 30.58 227 GLN B C 1
ATOM 2805 O O . GLN B 2 229 ? -13.900 8.241 -50.823 1.00 30.27 227 GLN B O 1
ATOM 2811 N N . ARG B 2 230 ? -15.915 8.976 -50.380 1.00 30.78 228 ARG B N 1
ATOM 2812 C CA . ARG B 2 230 ? -16.555 8.078 -51.328 1.00 30.93 228 ARG B CA 1
ATOM 2813 C C . ARG B 2 230 ? -15.981 8.184 -52.743 1.00 32.12 228 ARG B C 1
ATOM 2814 O O . ARG B 2 230 ? -15.618 9.231 -53.166 1.00 31.75 228 ARG B O 1
ATOM 2822 N N . GLN B 2 231 ? -15.888 7.074 -53.463 1.00 33.33 229 GLN B N 1
ATOM 2823 C CA . GLN B 2 231 ? -15.450 7.086 -54.857 1.00 35.06 229 GLN B CA 1
ATOM 2824 C C . GLN B 2 231 ? -16.315 8.033 -55.691 1.00 35.41 229 GLN B C 1
ATOM 2825 O O . GLN B 2 231 ? -17.534 8.082 -55.521 1.00 35.69 229 GLN B O 1
ATOM 2831 N N . LYS B 2 232 ? -15.679 8.781 -56.566 1.00 36.35 230 LYS B N 1
ATOM 2832 C CA . LYS B 2 232 ? -16.370 9.647 -57.505 1.00 37.25 230 LYS B CA 1
ATOM 2833 C C . LYS B 2 232 ? -16.316 9.115 -58.884 1.00 37.68 230 LYS B C 1
ATOM 2834 O O . LYS B 2 232 ? -15.419 8.444 -59.216 1.00 37.82 230 LYS B O 1
ATOM 2840 N N . SER B 2 233 ? -17.306 9.451 -59.678 1.00 38.61 231 SER B N 1
ATOM 2841 C CA . SER B 2 233 ? -17.293 9.277 -61.131 1.00 39.13 231 SER B CA 1
ATOM 2842 C C . SER B 2 233 ? -16.328 10.191 -61.840 1.00 39.27 231 SER B C 1
ATOM 2843 O O . SER B 2 233 ? -15.574 9.772 -62.681 1.00 39.91 231 SER B O 1
ATOM 2846 N N . SER B 2 234 ? -16.376 11.459 -61.466 1.00 20.00 232 SER B N 1
ATOM 2847 C CA . SER B 2 234 ? -15.992 12.565 -62.283 1.00 20.00 232 SER B CA 1
ATOM 2848 C C . SER B 2 234 ? -14.828 13.199 -61.594 1.00 20.00 232 SER B C 1
ATOM 2849 O O . SER B 2 234 ? -14.807 13.274 -60.417 1.00 20.00 232 SER B O 1
ATOM 2852 N N . ASP B 2 235 ? -13.852 13.659 -62.342 1.00 37.38 233 ASP B N 1
ATOM 2853 C CA . ASP B 2 235 ? -12.778 14.404 -61.726 1.00 36.97 233 ASP B CA 1
ATOM 2854 C C . ASP B 2 235 ? -12.939 15.908 -61.729 1.00 35.75 233 ASP B C 1
ATOM 2855 O O . ASP B 2 235 ? -12.013 16.612 -61.454 1.00 35.97 233 ASP B O 1
ATOM 2860 N N . GLU B 2 236 ? -14.116 16.391 -62.036 1.00 34.34 234 GLU B N 1
ATOM 2861 C CA . GLU B 2 236 ? -14.405 17.823 -62.015 1.00 32.77 234 GLU B CA 1
ATOM 2862 C C . GLU B 2 236 ? -14.861 18.252 -60.622 1.00 31.69 234 GLU B C 1
ATOM 2863 O O . GLU B 2 236 ? -15.831 17.718 -60.083 1.00 31.21 234 GLU B O 1
ATOM 2869 N N . SER B 2 237 ? -14.138 19.214 -60.055 1.00 30.60 235 SER B N 1
ATOM 2870 C CA . SER B 2 237 ? -14.479 19.817 -58.772 1.00 29.24 235 SER B CA 1
ATOM 2871 C C . SER B 2 237 ? -14.903 21.265 -58.979 1.00 28.09 235 SER B C 1
ATOM 2872 O O . SER B 2 237 ? -14.737 21.822 -60.064 1.00 27.61 235 SER B O 1
ATOM 2875 N N . CYS B 2 238 ? -15.464 21.860 -57.933 1.00 26.44 236 CYS B N 1
ATOM 2876 C CA . CYS B 2 238 ? -15.757 23.285 -57.911 1.00 25.48 236 CYS B CA 1
ATOM 2877 C C . CYS B 2 238 ? -15.711 23.770 -56.471 1.00 24.51 236 CYS B C 1
ATOM 2878 O O . CYS B 2 238 ? -16.359 23.187 -55.601 1.00 23.83 236 CYS B O 1
ATOM 2881 N N . LEU B 2 239 ? -14.935 24.824 -56.230 1.00 23.45 237 LEU B N 1
ATOM 2882 C CA . LEU B 2 239 ? -14.903 25.470 -54.923 1.00 22.99 237 LEU B CA 1
ATOM 2883 C C . LEU B 2 239 ? -15.847 26.665 -54.886 1.00 22.79 237 LEU B C 1
ATOM 2884 O O . LEU B 2 239 ? -15.860 27.477 -55.804 1.00 22.73 237 LEU B O 1
ATOM 2889 N N . VAL B 2 240 ? -16.643 26.756 -53.826 1.00 22.91 238 VAL B N 1
ATOM 2890 C CA . VAL B 2 240 ? -17.381 27.982 -53.514 1.00 22.87 238 VAL B CA 1
ATOM 2891 C C . VAL B 2 240 ? -16.926 28.459 -52.145 1.00 23.05 238 VAL B C 1
ATOM 2892 O O . VAL B 2 240 ? -16.801 27.663 -51.212 1.00 23.16 238 VAL B O 1
ATOM 2896 N N . VAL B 2 241 ? -16.654 29.752 -52.021 1.00 23.35 239 VAL B N 1
ATOM 2897 C CA . VAL B 2 241 ? -16.372 30.320 -50.714 1.00 23.53 239 VAL B CA 1
ATOM 2898 C C . VAL B 2 241 ? -17.379 31.427 -50.414 1.00 23.71 239 VAL B C 1
ATOM 2899 O O . VAL B 2 241 ? -17.509 32.392 -51.173 1.00 23.57 239 VAL B O 1
ATOM 2903 N N . LEU B 2 242 ? -18.097 31.257 -49.311 1.00 23.96 240 LEU B N 1
ATOM 2904 C CA . LEU B 2 242 ? -19.061 32.243 -48.844 1.00 25.04 240 LEU B CA 1
ATOM 2905 C C . LEU B 2 242 ? -18.465 32.928 -47.620 1.00 25.65 240 LEU B C 1
ATOM 2906 O O . LEU B 2 242 ? -17.709 32.318 -46.862 1.00 25.33 240 LEU B O 1
ATOM 2911 N N . PHE B 2 243 ? -18.808 34.196 -47.427 1.00 26.69 241 PHE B N 1
ATOM 2912 C CA . PHE B 2 243 ? -18.224 34.979 -46.350 1.00 27.64 241 PHE B CA 1
ATOM 2913 C C . PHE B 2 243 ? -19.227 35.250 -45.244 1.00 28.86 241 PHE B C 1
ATOM 2914 O O . PHE B 2 243 ? -20.434 35.286 -45.489 1.00 28.57 241 PHE B O 1
ATOM 2922 N N . ALA B 2 244 ? -18.707 35.419 -44.027 1.00 29.95 242 ALA B N 1
ATOM 2923 C CA . ALA B 2 244 ? -19.511 35.435 -42.807 1.00 31.53 242 ALA B CA 1
ATOM 2924 C C . ALA B 2 244 ? -20.629 36.465 -42.844 1.00 32.64 242 ALA B C 1
ATOM 2925 O O . ALA B 2 244 ? -20.478 37.540 -43.423 1.00 33.01 242 ALA B O 1
ATOM 2927 N N . GLY B 2 245 ? -21.760 36.123 -42.236 1.00 33.69 243 GLY B N 1
ATOM 2928 C CA . GLY B 2 245 ? -22.910 37.021 -42.229 1.00 34.84 243 GLY B CA 1
ATOM 2929 C C . GLY B 2 245 ? -24.193 36.325 -41.828 1.00 35.50 243 GLY B C 1
ATOM 2930 O O . GLY B 2 245 ? -24.249 35.092 -41.748 1.00 35.81 243 GLY B O 1
ATOM 2931 N N . ASP B 2 246 ? -25.228 37.125 -41.590 1.00 36.14 244 ASP B N 1
ATOM 2932 C CA . ASP B 2 246 ? -26.493 36.625 -41.056 1.00 36.69 244 ASP B CA 1
ATOM 2933 C C . ASP B 2 246 ? -27.225 35.669 -42.004 1.00 36.25 244 ASP B C 1
ATOM 2934 O O . ASP B 2 246 ? -27.913 34.763 -41.544 1.00 36.25 244 ASP B O 1
ATOM 2939 N N . TYR B 2 247 ? -27.069 35.852 -43.315 1.00 35.96 245 TYR B N 1
ATOM 2940 C CA . TYR B 2 247 ? -27.746 34.966 -44.278 1.00 35.70 245 TYR B CA 1
ATOM 2941 C C . TYR B 2 247 ? -26.856 33.900 -44.945 1.00 34.72 245 TYR B C 1
ATOM 2942 O O . TYR B 2 247 ? -27.315 33.157 -45.819 1.00 34.22 245 TYR B O 1
ATOM 2951 N N . THR B 2 248 ? -25.602 33.812 -44.506 1.00 33.43 246 THR B N 1
ATOM 2952 C CA . THR B 2 248 ? -24.623 32.924 -45.136 1.00 32.31 246 THR B CA 1
ATOM 2953 C C . THR B 2 248 ? -24.959 31.432 -44.997 1.00 31.74 246 THR B C 1
ATOM 2954 O O . THR B 2 248 ? -24.877 30.693 -45.979 1.00 31.32 246 THR B O 1
ATOM 2958 N N . ILE B 2 249 ? -25.338 30.991 -43.797 1.00 31.15 247 ILE B N 1
ATOM 2959 C CA . ILE B 2 249 ? -25.739 29.593 -43.602 1.00 30.67 247 ILE B CA 1
ATOM 2960 C C . ILE B 2 249 ? -26.896 29.234 -44.543 1.00 30.16 247 ILE B C 1
ATOM 2961 O O . ILE B 2 249 ? -26.849 28.207 -45.226 1.00 30.08 247 ILE B O 1
ATOM 2966 N N . ALA B 2 250 ? -27.908 30.099 -44.602 1.00 29.47 248 ALA B N 1
ATOM 2967 C CA . ALA B 2 250 ? -29.048 29.891 -45.495 1.00 28.75 248 ALA B CA 1
ATOM 2968 C C . ALA B 2 250 ? -28.629 29.865 -46.968 1.00 28.08 248 ALA B C 1
ATOM 2969 O O . ALA B 2 250 ? -29.089 29.011 -47.725 1.00 27.94 248 ALA B O 1
ATOM 2971 N N . ASN B 2 251 ? -27.752 30.790 -47.358 1.00 27.24 249 ASN B N 1
ATOM 2972 C CA . ASN B 2 251 ? -27.194 30.820 -48.716 1.00 26.92 249 ASN B CA 1
ATOM 2973 C C . ASN B 2 251 ? -26.510 29.500 -49.077 1.00 26.12 249 ASN B C 1
ATOM 2974 O O . ASN B 2 251 ? -26.718 28.961 -50.161 1.00 25.55 249 ASN B O 1
ATOM 2979 N N . ALA B 2 252 ? -25.714 28.977 -48.146 1.00 25.96 250 ALA B N 1
ATOM 2980 C CA . ALA B 2 252 ? -24.982 27.732 -48.361 1.00 25.44 250 ALA B CA 1
ATOM 2981 C C . ALA B 2 252 ? -25.931 26.558 -48.568 1.00 25.51 250 ALA B C 1
ATOM 2982 O O . ALA B 2 252 ? -25.748 25.762 -49.489 1.00 24.96 250 ALA B O 1
ATOM 2984 N N . ARG B 2 253 ? -26.955 26.469 -47.720 1.00 25.69 251 ARG B N 1
ATOM 2985 C CA . ARG B 2 253 ? -27.948 25.401 -47.820 1.00 25.98 251 ARG B CA 1
ATOM 2986 C C . ARG B 2 253 ? -28.721 25.481 -49.135 1.00 25.86 251 ARG B C 1
ATOM 2987 O O . ARG B 2 253 ? -28.970 24.459 -49.771 1.00 25.86 251 ARG B O 1
ATOM 2995 N N . LYS B 2 254 ? -29.085 26.696 -49.546 1.00 25.74 252 LYS B N 1
ATOM 2996 C CA . LYS B 2 254 ? -29.797 26.879 -50.810 1.00 25.82 252 LYS B CA 1
ATOM 2997 C C . LYS B 2 254 ? -28.944 26.429 -51.992 1.00 25.29 252 LYS B C 1
ATOM 2998 O O . LYS B 2 254 ? -29.432 25.734 -52.883 1.00 25.04 252 LYS B O 1
ATOM 3004 N N . LEU B 2 255 ? -27.674 26.834 -51.995 1.00 24.82 253 LEU B N 1
ATOM 3005 C CA . LEU B 2 255 ? -26.755 26.467 -53.073 1.00 24.01 253 LEU B CA 1
ATOM 3006 C C . LEU B 2 255 ? -26.552 24.955 -53.143 1.00 23.70 253 LEU B C 1
ATOM 3007 O O . LEU B 2 255 ? -26.579 24.371 -54.232 1.00 22.86 253 LEU B O 1
ATOM 3012 N N . ILE B 2 256 ? -26.342 24.328 -51.985 1.00 23.47 254 ILE B N 1
ATOM 3013 C CA . ILE B 2 256 ? -26.264 22.868 -51.917 1.00 24.04 254 ILE B CA 1
ATOM 3014 C C . ILE B 2 256 ? -27.516 22.227 -52.532 1.00 24.47 254 ILE B C 1
ATOM 3015 O O . ILE B 2 256 ? -27.405 21.393 -53.427 1.00 24.70 254 ILE B O 1
ATOM 3020 N N . ASP B 2 257 ? -28.694 22.637 -52.058 1.00 25.48 255 ASP B N 1
ATOM 3021 C CA . ASP B 2 257 ? -29.974 22.117 -52.562 1.00 26.51 255 ASP B CA 1
ATOM 3022 C C . ASP B 2 257 ? -30.088 22.241 -54.083 1.00 26.44 255 ASP B C 1
ATOM 3023 O O . ASP B 2 257 ? -30.449 21.282 -54.758 1.00 25.73 255 ASP B O 1
ATOM 3028 N N . GLU B 2 258 ? -29.786 23.429 -54.604 1.00 26.68 256 GLU B N 1
ATOM 3029 C CA . GLU B 2 258 ? -29.842 23.684 -56.043 1.00 27.24 256 GLU B CA 1
ATOM 3030 C C . GLU B 2 258 ? -28.864 22.816 -56.828 1.00 26.98 256 GLU B C 1
ATOM 3031 O O . GLU B 2 258 ? -29.218 22.293 -57.882 1.00 26.97 256 GLU B O 1
ATOM 3037 N N . MET B 2 259 ? -27.644 22.661 -56.310 1.00 27.15 257 MET B N 1
ATOM 3038 C CA . MET B 2 259 ? -26.611 21.843 -56.968 1.00 26.78 257 MET B CA 1
ATOM 3039 C C . MET B 2 259 ? -26.958 20.361 -56.951 1.00 26.85 257 MET B C 1
ATOM 3040 O O . MET B 2 259 ? -26.789 19.663 -57.956 1.00 26.80 257 MET B O 1
ATOM 3045 N N . VAL B 2 260 ? -27.426 19.886 -55.798 1.00 27.21 258 VAL B N 1
ATOM 3046 C CA . VAL B 2 260 ? -27.903 18.510 -55.658 1.00 27.59 258 VAL B CA 1
ATOM 3047 C C . VAL B 2 260 ? -29.137 18.297 -56.548 1.00 27.77 258 VAL B C 1
ATOM 3048 O O . VAL B 2 260 ? -29.271 17.260 -57.190 1.00 27.83 258 VAL B O 1
ATOM 3052 N N . GLY B 2 261 ? -30.012 19.301 -56.600 1.00 28.33 259 GLY B N 1
ATOM 3053 C CA . GLY B 2 261 ? -31.194 19.273 -57.475 1.00 28.58 259 GLY B CA 1
ATOM 3054 C C . GLY B 2 261 ? -30.876 19.158 -58.962 1.00 28.80 259 GLY B C 1
ATOM 3055 O O . GLY B 2 261 ? -31.715 18.704 -59.744 1.00 29.40 259 GLY B O 1
ATOM 3056 N N . LYS B 2 262 ? -29.670 19.571 -59.351 1.00 28.80 260 LYS B N 1
ATOM 3057 C CA . LYS B 2 262 ? -29.199 19.460 -60.735 1.00 28.60 260 LYS B CA 1
ATOM 3058 C C . LYS B 2 262 ? -28.335 18.216 -60.965 1.00 28.56 260 LYS B C 1
ATOM 3059 O O . LYS B 2 262 ? -27.778 18.035 -62.052 1.00 28.48 260 LYS B O 1
ATOM 3065 N N . GLY B 2 263 ? -28.215 17.370 -59.942 1.00 28.53 261 GLY B N 1
ATOM 3066 C CA . GLY B 2 263 ? -27.514 16.092 -60.078 1.00 27.98 261 GLY B CA 1
ATOM 3067 C C . GLY B 2 263 ? -26.053 16.123 -59.675 1.00 27.88 261 GLY B C 1
ATOM 3068 O O . GLY B 2 263 ? -25.286 15.227 -60.032 1.00 27.91 261 GLY B O 1
ATOM 3069 N N . PHE B 2 264 ? -25.659 17.152 -58.929 1.00 27.52 262 PHE B N 1
ATOM 3070 C CA . PHE B 2 264 ? -24.270 17.270 -58.490 1.00 27.39 262 PHE B CA 1
ATOM 3071 C C . PHE B 2 264 ? -24.101 16.847 -57.044 1.00 26.99 262 PHE B C 1
ATOM 3072 O O . PHE B 2 264 ? -25.084 16.655 -56.333 1.00 26.67 262 PHE B O 1
ATOM 3080 N N . PHE B 2 265 ? -22.845 16.698 -56.627 1.00 26.77 263 PHE B N 1
ATOM 3081 C CA . PHE B 2 265 ? -22.531 16.116 -55.336 1.00 26.64 263 PHE B CA 1
ATOM 3082 C C . PHE B 2 265 ? -21.762 17.067 -54.444 1.00 25.92 263 PHE B C 1
ATOM 3083 O O . PHE B 2 265 ? -20.848 17.747 -54.895 1.00 25.61 263 PHE B O 1
ATOM 3091 N N . LEU B 2 266 ? -22.157 17.123 -53.178 1.00 25.34 264 LEU B N 1
ATOM 3092 C CA . LEU B 2 266 ? -21.399 17.864 -52.181 1.00 24.69 264 LEU B CA 1
ATOM 3093 C C . LEU B 2 266 ? -20.332 16.932 -51.614 1.00 24.90 264 LEU B C 1
ATOM 3094 O O . LEU B 2 266 ? -20.656 15.946 -50.948 1.00 24.92 264 LEU B O 1
ATOM 3099 N N . VAL B 2 267 ? -19.068 17.242 -51.893 1.00 24.72 265 VAL B N 1
ATOM 3100 C CA . VAL B 2 267 ? -17.942 16.419 -51.448 1.00 25.06 265 VAL B CA 1
ATOM 3101 C C . VAL B 2 267 ? -17.613 16.716 -49.988 1.00 25.13 265 VAL B C 1
ATOM 3102 O O . VAL B 2 267 ? -17.576 15.813 -49.152 1.00 24.89 265 VAL B O 1
ATOM 3106 N N . GLN B 2 268 ? -17.364 17.989 -49.696 1.00 25.36 266 GLN B N 1
ATOM 3107 C CA . GLN B 2 268 ? -16.967 18.415 -48.359 1.00 26.09 266 GLN B CA 1
ATOM 3108 C C . GLN B 2 268 ? -17.218 19.903 -48.174 1.00 25.31 266 GLN B C 1
ATOM 3109 O O . GLN B 2 268 ? -17.392 20.647 -49.145 1.00 24.82 266 GLN B O 1
ATOM 3115 N N . THR B 2 269 ? -17.255 20.321 -46.914 1.00 24.77 267 THR B N 1
ATOM 3116 C CA . THR B 2 269 ? -17.414 21.722 -46.570 1.00 24.37 267 THR B CA 1
ATOM 3117 C C . THR B 2 269 ? -16.338 22.075 -45.552 1.00 24.45 267 THR B C 1
ATOM 3118 O O . THR B 2 269 ? -15.682 21.183 -45.005 1.00 23.59 267 THR B O 1
ATOM 3122 N N . LYS B 2 270 ? -16.152 23.370 -45.315 1.00 24.67 268 LYS B N 1
ATOM 3123 C CA . LYS B 2 270 ? -15.208 23.868 -44.303 1.00 25.57 268 LYS B CA 1
ATOM 3124 C C . LYS B 2 270 ? -15.730 25.164 -43.706 1.00 25.81 268 LYS B C 1
ATOM 3125 O O . LYS B 2 270 ? -16.355 25.968 -44.400 1.00 25.84 268 LYS B O 1
ATOM 3131 N N . GLU B 2 271 ? -15.480 25.370 -42.418 1.00 26.05 269 GLU B N 1
ATOM 3132 C CA . GLU B 2 271 ? -15.672 26.688 -41.824 1.00 26.63 269 GLU B CA 1
ATOM 3133 C C . GLU B 2 271 ? -14.410 27.082 -41.068 1.00 26.71 269 GLU B C 1
ATOM 3134 O O . GLU B 2 271 ? -14.046 26.453 -40.077 1.00 26.15 269 GLU B O 1
ATOM 3140 N N . VAL B 2 272 ? -13.750 28.126 -41.556 1.00 27.29 270 VAL B N 1
ATOM 3141 C CA . VAL B 2 272 ? -12.421 28.496 -41.078 1.00 28.05 270 VAL B CA 1
ATOM 3142 C C . VAL B 2 272 ? -12.203 29.992 -41.281 1.00 28.61 270 VAL B C 1
ATOM 3143 O O . VAL B 2 272 ? -12.742 30.584 -42.217 1.00 28.51 270 VAL B O 1
ATOM 3147 N N . SER B 2 273 ? -11.445 30.606 -40.379 1.00 29.59 271 SER B N 1
ATOM 3148 C CA . SER B 2 273 ? -11.076 32.008 -40.526 1.00 30.74 271 SER B CA 1
ATOM 3149 C C . SER B 2 273 ? -10.050 32.147 -41.645 1.00 31.31 271 SER B C 1
ATOM 3150 O O . SER B 2 273 ? -9.119 31.343 -41.746 1.00 31.43 271 SER B O 1
ATOM 3153 N N . MET B 2 274 ? -10.243 33.160 -42.485 1.00 31.95 272 MET B N 1
ATOM 3154 C CA . MET B 2 274 ? -9.325 33.476 -43.574 1.00 33.01 272 MET B CA 1
ATOM 3155 C C . MET B 2 274 ? -8.585 34.773 -43.284 1.00 32.90 272 MET B C 1
ATOM 3156 O O . MET B 2 274 ? -9.209 35.811 -43.054 1.00 32.71 272 MET B O 1
ATOM 3161 N N . LYS B 2 275 ? -7.257 34.707 -43.289 1.00 33.15 273 LYS B N 1
ATOM 3162 C CA . LYS B 2 275 ? -6.429 35.907 -43.194 1.00 33.39 273 LYS B CA 1
ATOM 3163 C C . LYS B 2 275 ? -6.205 36.430 -44.608 1.00 33.33 273 LYS B C 1
ATOM 3164 O O . LYS B 2 275 ? -6.428 35.698 -45.580 1.00 33.14 273 LYS B O 1
ATOM 3170 N N . ALA B 2 276 ? -5.773 37.688 -44.725 1.00 33.03 274 ALA B N 1
ATOM 3171 C CA . ALA B 2 276 ? -5.529 38.306 -46.034 1.00 33.04 274 ALA B CA 1
ATOM 3172 C C . ALA B 2 276 ? -4.636 37.455 -46.946 1.00 32.92 274 ALA B C 1
ATOM 3173 O O . ALA B 2 276 ? -4.915 37.319 -48.141 1.00 32.79 274 ALA B O 1
ATOM 3175 N N . GLU B 2 277 ? -3.579 36.880 -46.369 1.00 32.89 275 GLU B N 1
ATOM 3176 C CA . GLU B 2 277 ? -2.627 36.038 -47.109 1.00 32.92 275 GLU B CA 1
ATOM 3177 C C . GLU B 2 277 ? -3.293 34.776 -47.665 1.00 32.57 275 GLU B C 1
ATOM 3178 O O . GLU B 2 277 ? -2.965 34.318 -48.764 1.00 32.18 275 GLU B O 1
ATOM 3184 N N . ASP B 2 278 ? -4.223 34.217 -46.892 1.00 32.29 276 ASP B N 1
ATOM 3185 C CA . ASP B 2 278 ? -4.960 33.014 -47.289 1.00 32.13 276 ASP B CA 1
ATOM 3186 C C . ASP B 2 278 ? -5.867 33.300 -48.486 1.00 32.01 276 ASP B C 1
ATOM 3187 O O . ASP B 2 278 ? -5.951 32.499 -49.423 1.00 31.66 276 ASP B O 1
ATOM 3192 N N . ALA B 2 279 ? -6.531 34.453 -48.450 1.00 31.87 277 ALA B N 1
ATOM 3193 C CA . ALA B 2 279 ? -7.386 34.900 -49.548 1.00 32.02 277 ALA B CA 1
ATOM 3194 C C . ALA 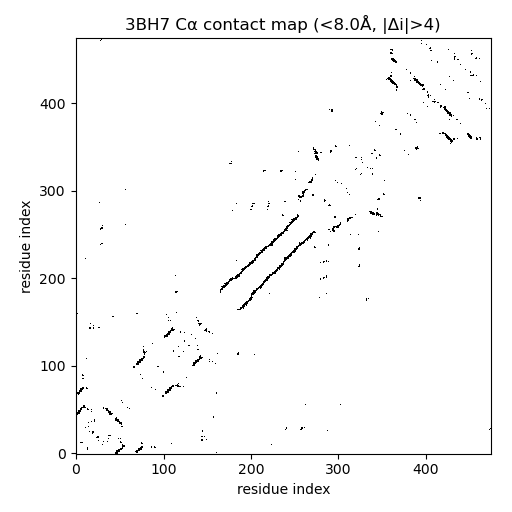B 2 279 ? -6.577 35.102 -50.827 1.00 32.22 277 ALA B C 1
ATOM 3195 O O . ALA B 2 279 ? -7.010 34.711 -51.911 1.00 31.71 277 ALA B O 1
ATOM 3197 N N . GLN B 2 280 ? -5.395 35.703 -50.686 1.00 32.74 278 GLN B N 1
ATOM 3198 C CA . GLN B 2 280 ? -4.490 35.918 -51.813 1.00 33.38 278 GLN B CA 1
ATOM 3199 C C . GLN B 2 280 ? -4.013 34.580 -52.388 1.00 33.39 278 GLN B C 1
ATOM 3200 O O . GLN B 2 280 ? -3.945 34.411 -53.603 1.00 33.51 278 GLN B O 1
ATOM 3206 N N . ARG B 2 281 ? -3.727 33.624 -51.506 1.00 33.60 279 ARG B N 1
ATOM 3207 C CA . ARG B 2 281 ? -3.290 32.287 -51.911 1.00 33.62 279 ARG B CA 1
ATOM 3208 C C . ARG B 2 281 ? -4.353 31.541 -52.732 1.00 33.13 279 ARG B C 1
ATOM 3209 O O . ARG B 2 281 ? -4.053 31.015 -53.806 1.00 33.11 279 ARG B O 1
ATOM 3217 N N . VAL B 2 282 ? -5.588 31.510 -52.230 1.00 32.38 280 VAL B N 1
ATOM 3218 C CA . VAL B 2 282 ? -6.679 30.765 -52.873 1.00 31.61 280 VAL B CA 1
ATOM 3219 C C . VAL B 2 282 ? -7.301 31.507 -54.066 1.00 31.53 280 VAL B C 1
ATOM 3220 O O . VAL B 2 282 ? -7.456 30.938 -55.148 1.00 30.81 280 VAL B O 1
ATOM 3224 N N . PHE B 2 283 ? -7.624 32.768 -53.900 1.00 31.39 281 PHE B N 1
ATOM 3225 C CA . PHE B 2 283 ? -8.443 33.465 -54.868 1.00 32.04 281 PHE B CA 1
ATOM 3226 C C . PHE B 2 283 ? -7.581 34.134 -55.942 1.00 32.68 281 PHE B C 1
ATOM 3227 O O . PHE B 2 283 ? -8.064 34.609 -56.917 1.00 32.56 281 PHE B O 1
ATOM 3235 N N . ARG B 2 284 ? -6.293 34.198 -55.680 1.00 33.55 282 ARG B N 1
ATOM 3236 C CA . ARG B 2 284 ? -5.355 34.871 -56.559 1.00 34.70 282 ARG B CA 1
ATOM 3237 C C . ARG B 2 284 ? -5.770 36.310 -56.927 1.00 35.06 282 ARG B C 1
ATOM 3238 O O . ARG B 2 284 ? -5.972 37.132 -56.068 1.00 35.41 282 ARG B O 1
ATOM 3246 N N . GLU B 2 285 ? -5.886 36.594 -58.202 1.00 35.90 283 GLU B N 1
ATOM 3247 C CA . GLU B 2 285 ? -6.181 37.962 -58.657 1.00 36.77 283 GLU B CA 1
ATOM 3248 C C . GLU B 2 285 ? -7.576 38.451 -58.240 1.00 36.89 283 GLU B C 1
ATOM 3249 O O . GLU B 2 285 ? -7.879 39.647 -58.308 1.00 37.07 283 GLU B O 1
ATOM 3255 N N . LYS B 2 286 ? -8.407 37.518 -57.789 1.00 36.95 284 LYS B N 1
ATOM 3256 C CA . LYS B 2 286 ? -9.786 37.804 -57.414 1.00 37.07 284 LYS B CA 1
ATOM 3257 C C . LYS B 2 286 ? -9.894 38.192 -55.933 1.00 36.93 284 LYS B C 1
ATOM 3258 O O . LYS B 2 286 ? -10.967 38.584 -55.461 1.00 36.90 284 LYS B O 1
ATOM 3264 N N . ALA B 2 287 ? -8.767 38.118 -55.222 1.00 36.78 285 ALA B N 1
ATOM 3265 C CA . ALA B 2 287 ? -8.699 38.404 -53.782 1.00 36.86 285 ALA B CA 1
ATOM 3266 C C . ALA B 2 287 ? -9.099 39.820 -53.338 1.00 37.00 285 ALA B C 1
ATOM 3267 O O . ALA B 2 287 ? -9.806 39.958 -52.341 1.00 36.72 285 ALA B O 1
ATOM 3269 N N . PRO B 2 288 ? -8.639 40.876 -54.055 1.00 37.22 286 PRO B N 1
ATOM 3270 C CA . PRO B 2 288 ? -8.990 42.250 -53.653 1.00 37.42 286 PRO B CA 1
ATOM 3271 C C . PRO B 2 288 ? -10.486 42.489 -53.420 1.00 37.48 286 PRO B C 1
ATOM 3272 O O . PRO B 2 288 ? -10.852 43.281 -52.550 1.00 37.76 286 PRO B O 1
ATOM 3276 N N . ASP B 2 289 ? -11.333 41.795 -54.177 1.00 37.56 287 ASP B N 1
ATOM 3277 C CA . ASP B 2 289 ? -12.783 41.883 -54.025 1.00 37.54 287 ASP B CA 1
ATOM 3278 C C . ASP B 2 289 ? -13.272 41.334 -52.684 1.00 37.19 287 ASP B C 1
ATOM 3279 O O . ASP B 2 289 ? -14.324 41.747 -52.187 1.00 37.19 287 ASP B O 1
ATOM 3284 N N . PHE B 2 290 ? -12.503 40.413 -52.105 1.00 36.36 288 PHE B N 1
ATOM 3285 C CA . PHE B 2 290 ? -12.930 39.674 -50.915 1.00 35.59 288 PHE B CA 1
ATOM 3286 C C . PHE B 2 290 ? -12.298 40.113 -49.591 1.00 35.25 288 PHE B C 1
ATOM 3287 O O . PHE B 2 290 ? -12.833 39.816 -48.522 1.00 34.93 288 PHE B O 1
ATOM 3295 N N . LEU B 2 291 ? -11.179 40.835 -49.666 1.00 34.90 289 LEU B N 1
ATOM 3296 C CA . LEU B 2 291 ? -10.457 41.296 -48.467 1.00 34.63 289 LEU B CA 1
ATOM 3297 C C . LEU B 2 291 ? -11.291 42.037 -47.401 1.00 34.49 289 LEU B C 1
ATOM 3298 O O . LEU B 2 291 ? -11.125 41.768 -46.207 1.00 34.51 289 LEU B O 1
ATOM 3303 N N . PRO B 2 292 ? -12.175 42.975 -47.816 1.00 34.33 290 PRO B N 1
ATOM 3304 C CA . PRO B 2 292 ? -12.976 43.687 -46.807 1.00 34.30 290 PRO B CA 1
ATOM 3305 C C . PRO B 2 292 ? -13.919 42.793 -46.001 1.00 34.11 290 PRO B C 1
ATOM 3306 O O . PRO B 2 292 ? -14.454 43.227 -44.980 1.00 34.11 290 PRO B O 1
ATOM 3310 N N . LEU B 2 293 ? -14.095 41.550 -46.448 1.00 33.91 291 LEU B N 1
ATOM 3311 C CA . LEU B 2 293 ? -15.079 40.642 -45.868 1.00 33.51 291 LEU B CA 1
ATOM 3312 C C . LEU B 2 293 ? -14.487 39.591 -44.930 1.00 33.53 291 LEU B C 1
ATOM 3313 O O . LEU B 2 293 ? -15.226 38.829 -44.310 1.00 33.19 291 LEU B O 1
ATOM 3318 N N . LEU B 2 294 ? -13.162 39.548 -44.822 1.00 33.50 292 LEU B N 1
ATOM 3319 C CA . LEU B 2 294 ? -12.496 38.465 -44.092 1.00 33.52 292 LEU B CA 1
ATOM 3320 C C . LEU B 2 294 ? -12.614 38.555 -42.573 1.00 33.67 292 LEU B C 1
ATOM 3321 O O . LEU B 2 294 ? -12.675 37.529 -41.894 1.00 33.52 292 LEU B O 1
ATOM 3326 N N . ASN B 2 295 ? -12.642 39.776 -42.045 1.00 33.98 293 ASN B N 1
ATOM 3327 C CA . ASN B 2 295 ? -12.750 39.988 -40.600 1.00 34.43 293 ASN B CA 1
ATOM 3328 C C . ASN B 2 295 ? -14.176 39.887 -40.048 1.00 34.66 293 ASN B C 1
ATOM 3329 O O . ASN B 2 295 ? -14.362 39.924 -38.832 1.00 35.11 293 ASN B O 1
ATOM 3334 N N . LYS B 2 296 ? -15.164 39.746 -40.937 1.00 34.73 294 LYS B N 1
ATOM 3335 C CA . LYS B 2 296 ? -16.565 39.493 -40.560 1.00 34.72 294 LYS B CA 1
ATOM 3336 C C . LYS B 2 296 ? -16.686 38.290 -39.634 1.00 34.18 294 LYS B C 1
ATOM 3337 O O . LYS B 2 296 ? -17.499 38.280 -38.707 1.00 34.55 294 LYS B O 1
ATOM 3343 N N . GLY B 2 297 ? -15.883 37.268 -39.920 1.00 33.35 295 GLY B N 1
ATOM 3344 C CA . GLY B 2 297 ? -15.950 35.976 -39.243 1.00 31.75 295 GLY B CA 1
ATOM 3345 C C . GLY B 2 297 ? -15.451 34.895 -40.189 1.00 30.69 295 GLY B C 1
ATOM 3346 O O . GLY B 2 297 ? -14.970 35.210 -41.281 1.00 30.19 295 GLY B O 1
ATOM 3347 N N . PRO B 2 298 ? -15.565 33.614 -39.783 1.00 29.76 296 PRO B N 1
ATOM 3348 C CA . PRO B 2 298 ? -15.048 32.507 -40.582 1.00 29.17 296 PRO B CA 1
ATOM 3349 C C . PRO B 2 298 ? -15.751 32.393 -41.933 1.00 28.33 296 PRO B C 1
ATOM 3350 O O . PRO B 2 298 ? -16.950 32.664 -42.029 1.00 28.28 296 PRO B O 1
ATOM 3354 N N . VAL B 2 299 ? -15.003 32.013 -42.965 1.00 27.28 297 VAL B N 1
ATOM 3355 C CA . VAL B 2 299 ? -15.604 31.745 -44.267 1.00 26.63 297 VAL B CA 1
ATOM 3356 C C . VAL B 2 299 ? -16.175 30.326 -44.303 1.00 26.11 297 VAL B C 1
ATOM 3357 O O . VAL B 2 299 ? -15.794 29.472 -43.495 1.00 26.03 297 VAL B O 1
ATOM 3361 N N . ILE B 2 300 ? -17.090 30.089 -45.238 1.00 25.56 298 ILE B N 1
ATOM 3362 C CA . ILE B 2 300 ? -17.679 28.767 -45.431 1.00 24.69 298 ILE B CA 1
ATOM 3363 C C . ILE B 2 300 ? -17.376 28.283 -46.855 1.00 24.24 298 ILE B C 1
ATOM 3364 O O . ILE B 2 300 ? -17.749 28.920 -47.846 1.00 23.62 298 ILE B O 1
ATOM 3369 N N . ALA B 2 301 ? -16.658 27.170 -46.942 1.00 23.34 299 ALA B N 1
ATOM 3370 C CA . ALA B 2 301 ? -16.250 26.619 -48.222 1.00 23.12 299 ALA B CA 1
ATOM 3371 C C . ALA B 2 301 ? -17.078 25.394 -48.576 1.00 22.85 299 ALA B C 1
ATOM 3372 O O . ALA B 2 301 ? -17.373 24.566 -47.714 1.00 22.59 299 ALA B O 1
ATOM 3374 N N . LEU B 2 302 ? -17.455 25.299 -49.846 1.00 22.67 300 LEU B N 1
ATOM 3375 C CA . LEU B 2 302 ? -18.166 24.144 -50.370 1.00 22.55 300 LEU B CA 1
ATOM 3376 C C . LEU B 2 302 ? -17.384 23.551 -51.532 1.00 22.82 300 LEU B C 1
ATOM 3377 O O . LEU B 2 302 ? -16.897 24.280 -52.401 1.00 23.13 300 LEU B O 1
ATOM 3382 N N . GLU B 2 303 ? -17.268 22.226 -51.548 1.00 23.07 301 GLU B N 1
ATOM 3383 C CA . GLU B 2 303 ? -16.676 21.521 -52.678 1.00 23.34 301 GLU B CA 1
ATOM 3384 C C . GLU B 2 303 ? -17.744 20.673 -53.357 1.00 23.60 301 GLU B C 1
ATOM 3385 O O . GLU B 2 303 ? -18.327 19.778 -52.738 1.00 22.58 301 GLU B O 1
ATOM 3391 N N . PHE B 2 304 ? -18.007 20.985 -54.624 1.00 23.90 302 PHE B N 1
ATOM 3392 C CA . PHE B 2 304 ? -18.944 20.214 -55.436 1.00 24.47 302 PHE B CA 1
ATOM 3393 C C . PHE B 2 304 ? -18.196 19.349 -56.450 1.00 25.22 302 PHE B C 1
ATOM 3394 O O . PHE B 2 304 ? -17.034 19.617 -56.780 1.00 25.75 302 PHE B O 1
ATOM 3402 N N . ASN B 2 305 ? -18.864 18.309 -56.933 1.00 25.71 303 ASN B N 1
ATOM 3403 C CA . ASN B 2 305 ? -18.235 17.315 -57.794 1.00 26.68 303 ASN B CA 1
ATOM 3404 C C . ASN B 2 305 ? -19.228 16.836 -58.842 1.00 26.80 303 ASN B C 1
ATOM 3405 O O . ASN B 2 305 ? -20.409 16.653 -58.547 1.00 26.80 303 ASN B O 1
ATOM 3410 N N . GLY B 2 306 ? -18.745 16.651 -60.068 1.00 27.51 304 GLY B N 1
ATOM 3411 C CA . GLY B 2 306 ? -19.592 16.199 -61.168 1.00 27.80 304 GLY B CA 1
ATOM 3412 C C . GLY B 2 306 ? -19.297 16.917 -62.471 1.00 28.33 304 GLY B C 1
ATOM 3413 O O . GLY B 2 306 ? -18.840 18.060 -62.473 1.00 27.75 304 GLY B O 1
ATOM 3414 N N . ASP B 2 307 ? -19.557 16.239 -63.585 1.00 28.81 305 ASP B N 1
ATOM 3415 C CA . ASP B 2 307 ? -19.341 16.818 -64.912 1.00 29.40 305 ASP B CA 1
ATOM 3416 C C . ASP B 2 307 ? -20.277 17.991 -65.163 1.00 28.87 305 ASP B C 1
ATOM 3417 O O . ASP B 2 307 ? -21.500 17.840 -65.142 1.00 29.10 305 ASP B O 1
ATOM 3422 N N . GLY B 2 308 ? -19.683 19.158 -65.394 1.00 28.47 306 GLY B N 1
ATOM 3423 C CA . GLY B 2 308 ? -20.427 20.401 -65.559 1.00 28.06 306 GLY B CA 1
ATOM 3424 C C . GLY B 2 308 ? -20.546 21.221 -64.285 1.00 27.56 306 GLY B C 1
ATOM 3425 O O . GLY B 2 308 ? -21.127 22.308 -64.298 1.00 27.62 306 GLY B O 1
ATOM 3426 N N . ALA B 2 309 ? -19.986 20.715 -63.185 1.00 27.18 307 ALA B N 1
ATOM 3427 C CA . ALA B 2 309 ? -20.182 21.328 -61.859 1.00 26.43 307 ALA B CA 1
ATOM 3428 C C . ALA B 2 309 ? -19.844 22.814 -61.779 1.00 25.97 307 ALA B C 1
ATOM 3429 O O . ALA B 2 309 ? -20.616 23.582 -61.208 1.00 25.77 307 ALA B O 1
ATOM 3431 N N . VAL B 2 310 ? -18.705 23.212 -62.348 1.00 25.68 308 VAL B N 1
ATOM 3432 C CA . VAL B 2 310 ? -18.264 24.611 -62.297 1.00 25.50 308 VAL B CA 1
ATOM 3433 C C . VAL B 2 310 ? -19.245 25.527 -63.037 1.00 25.64 308 VAL B C 1
ATOM 3434 O O . VAL B 2 310 ? -19.738 26.493 -62.460 1.00 25.05 308 VAL B O 1
ATOM 3438 N N . GLU B 2 311 ? -19.527 25.215 -64.303 1.00 26.03 309 GLU B N 1
ATOM 3439 C CA . GLU B 2 311 ? -20.449 26.033 -65.100 1.00 26.77 309 GLU B CA 1
ATOM 3440 C C . GLU B 2 311 ? -21.830 26.151 -64.437 1.00 26.70 309 GLU B C 1
ATOM 3441 O O . GLU B 2 311 ? -22.362 27.254 -64.298 1.00 27.23 309 GLU B O 1
ATOM 3447 N N . VAL B 2 312 ? -22.392 25.021 -64.014 1.00 26.57 310 VAL B N 1
ATOM 3448 C CA . VAL B 2 312 ? -23.701 25.002 -63.348 1.00 26.56 310 VAL B CA 1
ATOM 3449 C C . VAL B 2 312 ? -23.699 25.815 -62.058 1.00 26.86 310 VAL B C 1
ATOM 3450 O O . VAL B 2 312 ? -24.621 26.602 -61.807 1.00 26.61 310 VAL B O 1
ATOM 3454 N N . CYS B 2 313 ? -22.659 25.640 -61.246 1.00 26.98 311 CYS B N 1
ATOM 3455 C CA . CYS B 2 313 ? -22.537 26.404 -60.012 1.00 27.38 311 CYS B CA 1
ATOM 3456 C C . CYS B 2 313 ? -22.477 27.908 -60.286 1.00 27.42 311 CYS B C 1
ATOM 3457 O O . CYS B 2 313 ? -23.118 28.693 -59.585 1.00 27.52 311 CYS B O 1
ATOM 3460 N N . GLN B 2 314 ? -21.719 28.298 -61.312 1.00 27.55 312 GLN B N 1
ATOM 3461 C CA . GLN B 2 314 ? -21.636 29.702 -61.741 1.00 28.11 312 GLN B CA 1
ATOM 3462 C C . GLN B 2 314 ? -23.004 30.255 -62.159 1.00 27.57 312 GLN B C 1
ATOM 3463 O O . GLN B 2 314 ? -23.364 31.376 -61.803 1.00 27.44 312 GLN B O 1
ATOM 3469 N N . LEU B 2 315 ? -23.751 29.455 -62.913 1.00 27.52 313 LEU B N 1
ATOM 3470 C CA . LEU B 2 315 ? -25.069 29.845 -63.410 1.00 27.67 313 LEU B CA 1
ATOM 3471 C C . LEU B 2 315 ? -26.093 30.002 -62.285 1.00 28.11 313 LEU B C 1
ATOM 3472 O O . LEU B 2 315 ? -26.891 30.941 -62.296 1.00 28.12 313 LEU B O 1
ATOM 3477 N N . ILE B 2 316 ? -26.059 29.092 -61.312 1.00 28.38 314 ILE B N 1
ATOM 3478 C CA . ILE B 2 316 ? -26.924 29.197 -60.137 1.00 28.89 314 ILE B CA 1
ATOM 3479 C C . ILE B 2 316 ? -26.608 30.472 -59.351 1.00 29.38 314 ILE B C 1
ATOM 3480 O O . ILE B 2 316 ? -27.506 31.267 -59.068 1.00 29.48 314 ILE B O 1
ATOM 3485 N N . VAL B 2 317 ? -25.329 30.665 -59.028 1.00 29.71 315 VAL B N 1
ATOM 3486 C CA . VAL B 2 317 ? -24.860 31.828 -58.268 1.00 30.41 315 VAL B CA 1
ATOM 3487 C C . VAL B 2 317 ? -25.197 33.149 -58.975 1.00 31.33 315 VAL B C 1
ATOM 3488 O O . VAL B 2 317 ? -25.634 34.109 -58.328 1.00 31.20 315 VAL B O 1
ATOM 3492 N N . ASN B 2 318 ? -25.014 33.169 -60.297 1.00 32.28 316 ASN B N 1
ATOM 3493 C CA . ASN B 2 318 ? -25.307 34.337 -61.139 1.00 33.85 316 ASN B CA 1
ATOM 3494 C C . ASN B 2 318 ? -26.768 34.794 -61.060 1.00 34.56 316 ASN B C 1
ATOM 3495 O O . ASN B 2 318 ? -27.058 35.991 -61.153 1.00 35.00 316 ASN B O 1
ATOM 3500 N N . GLU B 2 319 ? -27.680 33.841 -60.876 1.00 35.37 317 GLU B N 1
ATOM 3501 C CA . GLU B 2 319 ? -29.099 34.149 -60.759 1.00 36.44 317 GLU B CA 1
ATOM 3502 C C . GLU B 2 319 ? -29.508 34.490 -59.321 1.00 36.46 317 GLU B C 1
ATOM 3503 O O . GLU B 2 319 ? -30.116 35.534 -59.082 1.00 36.62 317 GLU B O 1
ATOM 3509 N N . ILE B 2 320 ? -29.172 33.618 -58.372 1.00 36.56 318 ILE B N 1
ATOM 3510 C CA . ILE B 2 320 ? -29.766 33.691 -57.030 1.00 36.77 318 ILE B CA 1
ATOM 3511 C C . ILE B 2 320 ? -28.948 34.440 -55.973 1.00 36.97 318 ILE B C 1
ATOM 3512 O O . ILE B 2 320 ? -29.449 34.705 -54.878 1.00 36.82 318 ILE B O 1
ATOM 3517 N N . PHE B 2 321 ? -27.711 34.802 -56.303 1.00 37.40 319 PHE B N 1
ATOM 3518 C CA . PHE B 2 321 ? -26.849 35.510 -55.355 1.00 37.99 319 PHE B CA 1
ATOM 3519 C C . PHE B 2 321 ? -26.297 36.845 -55.853 1.00 38.59 319 PHE B C 1
ATOM 3520 O O . PHE B 2 321 ? -25.341 37.375 -55.279 1.00 38.66 319 PHE B O 1
ATOM 3528 N N . ASN B 2 322 ? -26.893 37.399 -56.906 1.00 39.22 320 ASN B N 1
ATOM 3529 C CA . ASN B 2 322 ? -26.498 38.734 -57.351 1.00 39.75 320 ASN B CA 1
ATOM 3530 C C . ASN B 2 322 ? -26.714 39.738 -56.214 1.00 39.57 320 ASN B C 1
ATOM 3531 O O . ASN B 2 322 ? -27.787 39.782 -55.607 1.00 39.74 320 ASN B O 1
ATOM 3536 N N . GLY B 2 323 ? -25.666 40.495 -55.896 1.00 39.40 321 GLY B N 1
ATOM 3537 C CA . GLY B 2 323 ? -25.681 41.410 -54.751 1.00 39.02 321 GLY B CA 1
ATOM 3538 C C . GLY B 2 323 ? -24.996 40.847 -53.516 1.00 38.78 321 GLY B C 1
ATOM 3539 O O . GLY B 2 323 ? -24.863 41.537 -52.501 1.00 39.02 321 GLY B O 1
ATOM 3540 N N . THR B 2 324 ? -24.570 39.588 -53.601 1.00 38.26 322 THR B N 1
ATOM 3541 C CA . THR B 2 324 ? -23.855 38.910 -52.521 1.00 37.52 322 THR B CA 1
ATOM 3542 C C . THR B 2 324 ? -22.542 38.386 -53.095 1.00 36.93 322 THR B C 1
ATOM 3543 O O . THR B 2 324 ? -22.549 37.575 -54.018 1.00 36.73 322 THR B O 1
ATOM 3547 N N . LYS B 2 325 ? -21.418 38.869 -52.570 1.00 36.20 323 LYS B N 1
ATOM 3548 C CA . LYS B 2 325 ? -20.117 38.402 -53.045 1.00 35.63 323 LYS B CA 1
ATOM 3549 C C . LYS B 2 325 ? -19.784 37.006 -52.530 1.00 34.53 323 LYS B C 1
ATOM 3550 O O . LYS B 2 325 ? -19.938 36.703 -51.347 1.00 34.82 323 LYS B O 1
ATOM 3556 N N . MET B 2 326 ? -19.363 36.150 -53.451 1.00 33.53 324 MET B N 1
ATOM 3557 C CA . MET B 2 326 ? -18.844 34.835 -53.113 1.00 32.20 324 MET B CA 1
ATOM 3558 C C . MET B 2 326 ? -17.916 34.344 -54.215 1.00 30.93 324 MET B C 1
ATOM 3559 O O . MET B 2 326 ? -18.110 34.656 -55.392 1.00 30.69 324 MET B O 1
ATOM 3564 N N . PHE B 2 327 ? -16.893 33.596 -53.819 1.00 29.46 325 PHE B N 1
ATOM 3565 C CA . PHE B 2 327 ? -15.964 33.009 -54.771 1.00 28.23 325 PHE B CA 1
ATOM 3566 C C . PHE B 2 327 ? -16.533 31.737 -55.368 1.00 27.64 325 PHE B C 1
ATOM 3567 O O . PHE B 2 327 ? -17.050 30.884 -54.650 1.00 27.14 325 PHE B O 1
ATOM 3575 N N . VAL B 2 328 ? -16.435 31.625 -56.687 1.00 27.08 326 VAL B N 1
ATOM 3576 C CA . VAL B 2 328 ? -16.705 30.375 -57.393 1.00 26.90 326 VAL B CA 1
ATOM 3577 C C . VAL B 2 328 ? -15.556 30.148 -58.374 1.00 27.06 326 VAL B C 1
ATOM 3578 O O . VAL B 2 328 ? -15.162 31.072 -59.087 1.00 26.88 326 VAL B O 1
ATOM 3582 N N . SER B 2 329 ? -15.020 28.927 -58.393 1.00 27.20 327 SER B N 1
ATOM 3583 C CA . SER B 2 329 ? -13.994 28.529 -59.363 1.00 27.59 327 SER B CA 1
ATOM 3584 C C . SER B 2 329 ? -14.330 29.025 -60.773 1.00 28.54 327 SER B C 1
ATOM 3585 O O . SER B 2 329 ? -15.483 28.956 -61.213 1.00 28.32 327 SER B O 1
ATOM 3588 N N . GLU B 2 330 ? -13.318 29.529 -61.471 1.00 29.59 328 GLU B N 1
ATOM 3589 C CA . GLU B 2 330 ? -13.514 30.104 -62.800 1.00 31.32 328 GLU B CA 1
ATOM 3590 C C . GLU B 2 330 ? -13.723 29.023 -63.859 1.00 31.15 328 GLU B C 1
ATOM 3591 O O . GLU B 2 330 ? -14.536 29.183 -64.771 1.00 31.10 328 GLU B O 1
ATOM 3597 N N . SER B 2 331 ? -12.987 27.923 -63.727 1.00 31.41 329 SER B N 1
ATOM 3598 C CA . SER B 2 331 ? -13.054 26.822 -64.677 1.00 31.69 329 SER B CA 1
ATOM 3599 C C . SER B 2 331 ? -12.675 25.510 -64.000 1.00 31.67 329 SER B C 1
ATOM 3600 O O . SER B 2 331 ? -12.049 25.512 -62.937 1.00 31.60 329 SER B O 1
ATOM 3603 N N . LYS B 2 332 ? -13.044 24.397 -64.627 1.00 31.74 330 LYS B N 1
ATOM 3604 C CA . LYS B 2 332 ? -12.671 23.068 -64.140 1.00 32.25 330 LYS B CA 1
ATOM 3605 C C . LYS B 2 332 ? -11.149 22.838 -64.104 1.00 31.81 330 LYS B C 1
ATOM 3606 O O . LYS B 2 332 ? -10.659 22.038 -63.305 1.00 31.89 330 LYS B O 1
ATOM 3612 N N . GLU B 2 333 ? -10.420 23.557 -64.957 1.00 31.62 331 GLU B N 1
ATOM 3613 C CA . GLU B 2 333 ? -8.960 23.458 -65.041 1.00 31.34 331 GLU B CA 1
ATOM 3614 C C . GLU B 2 333 ? -8.236 24.139 -63.874 1.00 30.92 331 GLU B C 1
ATOM 3615 O O . GLU B 2 333 ? -7.086 23.801 -63.567 1.00 31.13 331 GLU B O 1
ATOM 3621 N N . THR B 2 334 ? -8.907 25.092 -63.232 1.00 30.13 332 THR B N 1
ATOM 3622 C CA . THR B 2 334 ? -8.350 25.791 -62.076 1.00 29.83 332 THR B CA 1
ATOM 3623 C C . THR B 2 334 ? -9.011 25.379 -60.756 1.00 29.41 332 THR B C 1
ATOM 3624 O O . THR B 2 334 ? -8.474 25.651 -59.679 1.00 29.18 332 THR B O 1
ATOM 3628 N N . ALA B 2 335 ? -10.160 24.708 -60.853 1.00 29.23 333 ALA B N 1
ATOM 3629 C CA . ALA B 2 335 ? -10.960 24.317 -59.684 1.00 29.15 333 ALA B CA 1
ATOM 3630 C C . ALA B 2 335 ? -10.239 23.394 -58.693 1.00 29.18 333 ALA B C 1
ATOM 3631 O O . ALA B 2 335 ? -10.287 23.627 -57.488 1.00 29.06 333 ALA B O 1
ATOM 3633 N N . SER B 2 336 ? -9.581 22.348 -59.193 1.00 29.27 334 SER B N 1
ATOM 3634 C CA . SER B 2 336 ? -8.874 21.412 -58.312 1.00 29.34 334 SER B CA 1
ATOM 3635 C C . SER B 2 336 ? -7.756 22.109 -57.536 1.00 28.86 334 SER B C 1
ATOM 3636 O O . SER B 2 336 ? -7.540 21.821 -56.350 1.00 28.93 334 SER B O 1
ATOM 3639 N N . GLY B 2 337 ? -7.060 23.027 -58.211 1.00 28.26 335 GLY B N 1
ATOM 3640 C CA . GLY B 2 337 ? -6.082 23.915 -57.580 1.00 27.24 335 GLY B CA 1
ATOM 3641 C C . GLY B 2 337 ? -6.671 24.781 -56.477 1.00 26.74 335 GLY B C 1
ATOM 3642 O O . GLY B 2 337 ? -6.068 24.916 -55.409 1.00 26.43 335 GLY B O 1
ATOM 3643 N N . ASP B 2 338 ? -7.850 25.353 -56.734 1.00 26.15 336 ASP B N 1
ATOM 3644 C CA . ASP B 2 338 ? -8.570 26.186 -55.757 1.00 25.99 336 ASP B CA 1
ATOM 3645 C C . ASP B 2 338 ? -8.865 25.397 -54.484 1.00 25.73 336 ASP B C 1
ATOM 3646 O O . ASP B 2 338 ? -8.602 25.872 -53.372 1.00 25.28 336 ASP B O 1
ATOM 3651 N N . VAL B 2 339 ? -9.425 24.201 -54.674 1.00 25.71 337 VAL B N 1
ATOM 3652 C CA . VAL B 2 339 ? -9.817 23.300 -53.584 1.00 25.91 337 VAL B CA 1
ATOM 3653 C C . VAL B 2 339 ? -8.587 22.896 -52.767 1.00 26.20 337 VAL B C 1
ATOM 3654 O O . VAL B 2 339 ? -8.597 22.955 -51.533 1.00 25.97 337 VAL B O 1
ATOM 3658 N N . ASP B 2 340 ? -7.526 22.504 -53.471 1.00 26.56 338 ASP B N 1
ATOM 3659 C CA . ASP B 2 340 ? -6.289 22.074 -52.825 1.00 27.51 338 ASP B CA 1
ATOM 3660 C C . ASP B 2 340 ? -5.610 23.193 -52.047 1.00 27.04 338 ASP B C 1
ATOM 3661 O O . ASP B 2 340 ? -5.137 22.968 -50.935 1.00 27.13 338 ASP B O 1
ATOM 3666 N N . SER B 2 341 ? -5.589 24.398 -52.617 1.00 27.02 339 SER B N 1
ATOM 3667 C CA . SER B 2 341 ? -5.060 25.568 -51.920 1.00 27.18 339 SER B CA 1
ATOM 3668 C C . SER B 2 341 ? -5.895 25.910 -50.694 1.00 26.91 339 SER B C 1
ATOM 3669 O O . SER B 2 341 ? -5.351 26.308 -49.658 1.00 26.52 339 SER B O 1
ATOM 3672 N N . PHE B 2 342 ? -7.214 25.757 -50.811 1.00 26.63 340 PHE B N 1
ATOM 3673 C CA . PHE B 2 342 ? -8.077 26.035 -49.677 1.00 26.65 340 PHE B CA 1
ATOM 3674 C C . PHE B 2 342 ? -7.811 25.086 -48.509 1.00 27.15 340 PHE B C 1
ATOM 3675 O O . PHE B 2 342 ? -7.580 25.539 -47.392 1.00 27.08 340 PHE B O 1
ATOM 3683 N N . TYR B 2 343 ? -7.823 23.781 -48.777 1.00 28.36 341 TYR B N 1
ATOM 3684 C CA . TYR B 2 343 ? -7.577 22.777 -47.736 1.00 29.72 341 TYR B CA 1
ATOM 3685 C C . TYR B 2 343 ? -6.159 22.864 -47.178 1.00 30.13 341 TYR B C 1
ATOM 3686 O O . TYR B 2 343 ? -5.937 22.590 -45.998 1.00 30.19 341 TYR B O 1
ATOM 3695 N N . ASN B 2 344 ? -5.219 23.254 -48.039 1.00 30.61 342 ASN B N 1
ATOM 3696 C CA . ASN B 2 344 ? -3.827 23.503 -47.668 1.00 31.23 342 ASN B CA 1
ATOM 3697 C C . ASN B 2 344 ? -3.729 24.442 -46.470 1.00 31.26 342 ASN B C 1
ATOM 3698 O O . ASN B 2 344 ? -3.192 24.064 -45.427 1.00 31.20 342 ASN B O 1
ATOM 3703 N N . PHE B 2 345 ? -4.259 25.657 -46.611 1.00 30.87 343 PHE B N 1
ATOM 3704 C CA . PHE B 2 345 ? -4.160 26.639 -45.537 1.00 31.42 343 PHE B CA 1
ATOM 3705 C C . PHE B 2 345 ? -5.058 26.267 -44.359 1.00 31.57 343 PHE B C 1
ATOM 3706 O O . PHE B 2 345 ? -4.680 26.481 -43.209 1.00 31.64 343 PHE B O 1
ATOM 3714 N N . ALA B 2 346 ? -6.232 25.704 -44.658 1.00 32.02 344 ALA B N 1
ATOM 3715 C CA . ALA B 2 346 ? -7.211 25.339 -43.633 1.00 32.70 344 ALA B CA 1
ATOM 3716 C C . ALA B 2 346 ? -6.697 24.239 -42.696 1.00 33.13 344 ALA B C 1
ATOM 3717 O O . ALA B 2 346 ? -6.934 24.290 -41.491 1.00 32.91 344 ALA B O 1
ATOM 3719 N N . ASP B 2 347 ? -6.001 23.252 -43.259 1.00 33.90 345 ASP B N 1
ATOM 3720 C CA . ASP B 2 347 ? -5.423 22.160 -42.471 1.00 35.05 345 ASP B CA 1
ATOM 3721 C C . ASP B 2 347 ? -4.295 22.670 -41.579 1.00 35.49 345 ASP B C 1
ATOM 3722 O O . ASP B 2 347 ? -4.138 22.205 -40.449 1.00 35.73 345 ASP B O 1
ATOM 3727 N N . ILE B 2 348 ? -3.529 23.635 -42.088 1.00 36.23 346 ILE B N 1
ATOM 3728 C CA . ILE B 2 348 ? -2.439 24.254 -41.333 1.00 36.95 346 ILE B CA 1
ATOM 3729 C C . ILE B 2 348 ? -2.976 25.047 -40.140 1.00 37.38 346 ILE B C 1
ATOM 3730 O O . ILE B 2 348 ? -2.505 24.874 -39.016 1.00 37.42 346 ILE B O 1
ATOM 3735 N N . GLN B 2 349 ? -3.978 25.892 -40.379 1.00 37.78 347 GLN B N 1
ATOM 3736 C CA . GLN B 2 349 ? -4.511 26.743 -39.319 1.00 38.39 347 GLN B CA 1
ATOM 3737 C C . GLN B 2 349 ? -5.257 25.952 -38.250 1.00 38.34 347 GLN B C 1
ATOM 3738 O O . GLN B 2 349 ? -5.157 26.256 -37.064 1.00 38.38 347 GLN B O 1
ATOM 3744 N N . MET B 2 350 ? -6.002 24.938 -38.678 1.00 38.52 348 MET B N 1
ATOM 3745 C CA . MET B 2 350 ? -6.750 24.088 -37.756 1.00 38.98 348 MET B CA 1
ATOM 3746 C C . MET B 2 350 ? -5.860 23.060 -37.053 1.00 38.37 348 MET B C 1
ATOM 3747 O O . MET B 2 350 ? -6.183 22.609 -35.954 1.00 38.82 348 MET B O 1
ATOM 3752 N N . GLY B 2 351 ? -4.742 22.706 -37.683 1.00 37.73 349 GLY B N 1
ATOM 3753 C CA . GLY B 2 351 ? -3.816 21.705 -37.148 1.00 36.90 349 GLY B CA 1
ATOM 3754 C C . GLY B 2 351 ? -3.019 22.160 -35.935 1.00 36.44 349 GLY B C 1
ATOM 3755 O O . GLY B 2 351 ? -3.054 23.337 -35.558 1.00 36.14 349 GLY B O 1
ATOM 3756 N N . ILE B 2 352 ? -2.292 21.217 -35.336 1.00 35.63 350 ILE B N 1
ATOM 3757 C CA . ILE B 2 352 ? -1.524 21.460 -34.110 1.00 35.33 350 ILE B CA 1
ATOM 3758 C C . ILE B 2 352 ? -0.289 22.327 -34.382 1.00 35.36 350 ILE B C 1
ATOM 3759 O O . ILE B 2 352 ? -0.125 23.393 -33.774 1.00 35.49 350 ILE B O 1
#

Sequence (475 aa):
EVRILLLGLDNAGKTTLLKQLASEDISHITPTQGFNIKSVQSQGFKKLNVWDIGGQRKIRPYYWRSSYFENTDILIYVIDSADRKRFEETGQELTELLEEEKLSCVPVLIFANKQDLLTAAPASEIAEGLNLHTIRDRVWQIQSCSALTGEGVQDGMNWVCKNVPKDYMFSGLKDETVGRLPGTVAGQQFLIQDCENCNIYIFDHSATVTIDDCTNCIIFLGPVKGSVFFRNCRDCKCTLACQQFRVRDCRKLEVFLCCATQPIIESSSNIKFGCFQWYYPELAFQFKDAGLSIFNNTWSNIHDFTPVSGELNWSLLPEDAVVQDYVPIPTTEELKAVRVSTEANRSIVPISRGQRQKSSDESCLVVLFAGDYTIANARKLIDEMVGKGFFLVQTKEVSMKAEDAQRVFREKAPDFLPLLNKGPVIALEFNGDGAVEVCQLIVNEIFNGTKMFVSESKETASGDVDSFYNFADIQMGI

Secondary structure (DSSP, 8-state):
-EEEEEEESTTSSHHHHHHHHTT---S--PPPSSEEEEEEEETTEEEEEEEE---GGGGGGGGGG-TT--EEEEEEETT-GGGHHHHHHHHHHHHT-GGGTT--EEEEEE-TTSTTPPPHHHHHHHTTGGG--SS-EEEEE--TTT-TTHHHHHHHHHHT-/--SSEEES-BS-EEEE-TTSSTT--EEEES-BS-EEEE-S-BS-EEEES-BS-EEEEEEEEEEEEEES-EEEEEEEEEEEEEEES-EEEEEEEEESS--EEES-EEEEEEE---B-TTHHHHHHHTT--TT----S--EESS-BTTB-SEEEPPTT--GGGTSPPP-SGGGTTS--B--TTT-SS----TTS--S---EEEEEE--STTHHHHHHHHHHHHHHTT-EEEEEEEE---HHHHHHHHGGGGGGTGGGGGGS-EEEEEEESTTHHHHHHHHHHHH-TTS-EEE-S-HHHHHHHHHHHHHHHHHHH--

B-factor: mean 29.97, std 6.62, range [7.34, 76.72]